Protein AF-0000000084938030 (afdb_homodimer)

pLDDT: mean 88.62, std 17.87, range [21.41, 98.62]

Solvent-accessible surface area (backbone atoms only — not comparable to full-atom values): 36716 Å² total; per-residue (Å²): 140,78,80,78,83,74,81,67,80,73,76,76,75,73,78,76,76,76,80,76,72,83,67,78,51,66,81,68,60,48,12,31,38,30,37,22,39,25,19,30,52,55,86,62,38,81,35,42,33,45,23,32,39,35,39,39,38,32,41,70,88,55,74,77,62,47,74,45,44,27,39,80,74,68,71,38,58,47,72,46,52,39,64,79,15,42,39,76,38,58,51,62,79,40,70,78,38,78,40,69,48,45,48,21,41,52,29,39,29,29,34,36,28,82,48,43,90,88,36,5,21,29,36,28,72,86,72,37,69,29,20,23,35,34,91,29,74,66,55,49,92,84,48,62,79,94,66,88,65,46,13,34,34,36,35,39,91,67,49,72,46,76,38,43,63,29,44,32,33,34,33,40,33,31,37,38,53,62,16,52,41,72,52,89,87,46,91,40,34,34,39,47,38,51,33,27,41,77,40,81,67,50,42,39,14,28,41,34,33,39,48,36,68,68,38,54,52,46,44,53,54,48,37,30,69,76,49,61,48,88,70,74,29,43,30,42,32,33,30,80,33,72,59,58,67,88,31,57,38,52,46,16,55,84,60,37,74,64,71,89,51,73,51,38,60,49,76,44,54,21,43,47,41,81,40,81,39,81,40,94,87,72,47,73,43,79,39,37,34,35,37,46,34,79,35,43,18,36,52,19,19,37,35,32,27,42,30,48,76,41,48,42,31,54,37,66,46,40,60,90,58,38,18,63,71,72,45,66,48,61,72,40,65,33,41,64,76,35,76,27,78,57,66,48,60,79,79,134,130,86,75,78,79,70,78,76,78,77,76,77,73,73,77,75,76,75,77,75,69,82,68,80,51,65,80,69,60,47,13,32,38,31,37,22,39,25,20,30,52,55,88,63,38,80,37,42,34,43,23,32,38,35,41,40,38,32,42,70,88,55,73,77,62,48,76,46,44,29,40,81,74,70,71,38,59,46,71,46,51,39,63,78,14,43,38,76,39,56,51,65,79,40,68,78,38,80,39,68,46,44,49,22,40,54,29,40,30,30,35,36,28,82,48,44,90,87,34,4,21,27,35,28,73,85,72,36,68,29,19,24,35,34,92,30,73,67,54,49,91,83,47,64,79,94,66,86,65,45,12,32,34,36,34,39,92,66,48,72,47,76,39,44,62,29,44,33,33,34,32,41,34,32,38,37,54,62,15,52,41,73,52,88,87,47,90,40,35,35,41,48,37,51,31,26,39,78,42,81,68,49,43,40,13,28,40,33,33,38,48,35,67,68,39,53,53,47,45,52,53,48,38,31,69,75,48,64,48,88,69,73,29,44,31,41,32,33,30,79,34,73,59,58,67,88,31,59,40,51,46,15,56,85,60,36,72,65,72,89,51,71,48,37,60,48,79,45,55,21,44,49,42,81,40,82,39,81,40,96,87,72,46,74,45,80,41,36,34,36,37,48,34,80,35,42,17,35,53,20,18,39,34,33,27,43,30,49,76,41,48,43,30,54,37,64,45,42,59,91,57,39,17,64,72,72,48,66,48,61,72,40,64,31,41,62,77,34,76,28,78,55,65,47,59,79,79,133

Foldseek 3Di:
DDDDPDDPVPPPPPPPPPPCPPPLLQVFFKEWEWEWEAEADDPFFPWFKWFWAWKWKAFPVDDDIDIDGCCVVPVGTDMDGNNVHYDPRIHTPDGGDIDGFGKIFMKIKTAWFDQDPRGGWTQGPVPGTFIEAEDAQDARVPHHDDDDHIHMAGEAVRDMDGGDFYYWYKYWYAYCVVFWADDPVDTHIYGYRHRTHMDTPWFWEKEKEFEDPVNVVVQVVVLCVQLVDDAWWKKKFKFGAFDDQLQDFFQAAPNGDPSPHSHDYGPDMWGWDWDWDADPVRDTDTTTMTMDGGHTFHWMKMFIHTHNVLGDNHHTDDSNSSDGGDDMDPTFGGDGPYYGYDYHYDDD/DPDPPPPCPPPPPPPPPPPCPPPLLQVFFKEWEWEWEAEADDPQFPWFKWFWAWKWKAFPVDDDIDIDGCCVVPVGTDMDGNNVHYDPRIHTPDGGDIDGFGKIFMKIKTAWFDQDPRGGWTQGPVPGTFIEAEPAQDARVPHHDDDDHIHMAGEAVRDMDGGDFYYWYKYWYAYCVVFWADDPVDTHIYGYRHRTHMDTPWFWFKEKEFEDPVNVVVQVVVLCVQLVDDAWWKKKFKFGAFDDQLQDFFQAAPNGDPSPHSHDYGPDMWGWDWDWDADPVRDTDTTTMTMDGGHTFHWMKMFIHTHNVLGDNHHTDDSNSSDGGDDMDPTFGGDGPYYGYDYHYDDD

Sequence (696 aa):
MKQMKTLVAASLIGLLSACGGGDDNNSVNTGTFNLGVSDAPVEEASEVVLFFSHVVMVPEDGGDAIVFDFAEDEGAPRSVDLLDFQGSNADFIISERELPVGDYRMCMYALNGDGSEELSYVNSKEQGIVPLSIDSQGSCYGTKPDFEDGGRLKLTDERLVSINVGINSFVAEFDLRKGLVDPKNAPGMKIKPNAVRLVNVSEIGTISGTLAQTQFDACEADFSSLLGASEFSHAAYLYAGSRDRTTMGDIAGDQGFPADSALVEPVAVASINPVEVAQEDGTTATELQYEFGFIGEGTYSIGYTCVANADLPDTHETDAEGFAIYQHYTPVEVEANEETVQDLDPILMKQMKTLVAASLIGLLSACGGGDDNNSVNTGTFNLGVSDAPVEEASEVVLFFSHVVMVPEDGGDAIVFDFAEDEGAPRSVDLLDFQGSNADFIISERELPVGDYRMCMYALNGDGSEELSYVNSKEQGIVPLSIDSQGSCYGTKPDFEDGGRLKLTDERLVSINVGINSFVAEFDLRKGLVDPKNAPGMKIKPNAVRLVNVSEIGTISGTLAQTQFDACEADFSSLLGASEFSHAAYLYAGSRDRTTMGDIAGDQGFPADSALVEPVAVASINPVEVAQEDGTTATELQYEFGFIGEGTYSIGYTCVANADLPDTHETDAEGFAIYQHYTPVEVEANEETVQDLDPIL

Radius of gyration: 30.36 Å; Cα contacts (8 Å, |Δi|>4): 1839; chains: 2; bounding box: 148×83×74 Å

InterPro domains:
  IPR025491 Domain of unknown function DUF4382 [PF14321] (30-193)

Structure (mmCIF, N/CA/C/O backbone):
data_AF-0000000084938030-model_v1
#
loop_
_entity.id
_entity.type
_entity.pdbx_description
1 polymer 'Putative lipoprotein'
#
loop_
_atom_site.group_PDB
_atom_site.id
_atom_site.type_symbol
_atom_site.label_atom_id
_atom_site.label_alt_id
_atom_site.label_comp_id
_atom_site.label_asym_id
_atom_site.label_entity_id
_atom_site.label_seq_id
_atom_site.pdbx_PDB_ins_code
_atom_site.Cartn_x
_atom_site.Cartn_y
_atom_site.Cartn_z
_atom_site.occupancy
_atom_site.B_iso_or_equiv
_atom_site.auth_seq_id
_atom_site.auth_comp_id
_atom_site.auth_asym_id
_atom_site.auth_atom_id
_atom_site.pdbx_PDB_model_num
ATOM 1 N N . MET A 1 1 ? 70.25 0.093 -30.781 1 24.05 1 MET A N 1
ATOM 2 C CA . MET A 1 1 ? 70.25 1.547 -30.656 1 24.05 1 MET A CA 1
ATOM 3 C C . MET A 1 1 ? 68.875 2.127 -30.953 1 24.05 1 MET A C 1
ATOM 5 O O . MET A 1 1 ? 68.625 2.748 -32 1 24.05 1 MET A O 1
ATOM 9 N N . LYS A 1 2 ? 67.875 1.138 -30.781 1 26.52 2 LYS A N 1
ATOM 10 C CA . LYS A 1 2 ? 66.438 0.92 -31.109 1 26.52 2 LYS A CA 1
ATOM 11 C C . LYS A 1 2 ? 65.562 2.035 -30.547 1 26.52 2 LYS A C 1
ATOM 13 O O . LYS A 1 2 ? 65.625 2.344 -29.359 1 26.52 2 LYS A O 1
ATOM 18 N N . GLN A 1 3 ? 65.125 2.975 -31.5 1 27.8 3 GLN A N 1
ATOM 19 C CA . GLN A 1 3 ? 64.438 4.238 -31.406 1 27.8 3 GLN A CA 1
ATOM 20 C C . GLN A 1 3 ? 63.219 4.117 -30.484 1 27.8 3 GLN A C 1
ATOM 22 O O . GLN A 1 3 ? 62.594 3.057 -30.406 1 27.8 3 GLN A O 1
ATOM 27 N N . MET A 1 4 ? 63.219 5.012 -29.516 1 24.28 4 MET A N 1
ATOM 28 C CA . MET A 1 4 ? 62.406 5.457 -28.375 1 24.28 4 MET A CA 1
ATOM 29 C C . MET A 1 4 ? 61 5.82 -28.828 1 24.28 4 MET A C 1
ATOM 31 O O . MET A 1 4 ? 60.812 6.715 -29.656 1 24.28 4 MET A O 1
ATOM 35 N N . LYS A 1 5 ? 60.094 4.801 -28.797 1 29.58 5 LYS A N 1
ATOM 36 C CA . LYS A 1 5 ? 58.656 4.73 -29.016 1 29.58 5 LYS A CA 1
ATOM 37 C C . LYS A 1 5 ? 57.938 5.836 -28.266 1 29.58 5 LYS A C 1
ATOM 39 O O . LYS A 1 5 ? 57.844 5.816 -27.031 1 29.58 5 LYS A O 1
ATOM 44 N N . THR A 1 6 ? 58.219 7.121 -28.672 1 27.86 6 THR A N 1
ATOM 45 C CA . THR A 1 6 ? 57.625 8.273 -28 1 27.86 6 THR A CA 1
ATOM 46 C C . THR A 1 6 ? 56.094 8.164 -27.953 1 27.86 6 THR A C 1
ATOM 48 O O . THR A 1 6 ? 55.5 7.672 -28.906 1 27.86 6 THR A O 1
ATOM 51 N N . LEU A 1 7 ? 55.562 8.484 -26.734 1 27.81 7 LEU A N 1
ATOM 52 C CA . LEU A 1 7 ? 54.375 8.555 -25.875 1 27.81 7 LEU A CA 1
ATOM 53 C C . LEU A 1 7 ? 53.375 9.531 -26.438 1 27.81 7 LEU A C 1
ATOM 55 O O . LEU A 1 7 ? 53.562 10.75 -26.359 1 27.81 7 LEU A O 1
ATOM 59 N N . VAL A 1 8 ? 53 9.414 -27.703 1 28.78 8 VAL A N 1
ATOM 60 C CA . VAL A 1 8 ? 52.062 10.398 -28.25 1 28.78 8 VAL A CA 1
ATOM 61 C C . VAL A 1 8 ? 50.719 10.328 -27.5 1 28.78 8 VAL A C 1
ATOM 63 O O . VAL A 1 8 ? 49.75 10.922 -27.922 1 28.78 8 VAL A O 1
ATOM 66 N N . ALA A 1 9 ? 50.594 9.898 -26.25 1 26.94 9 ALA A N 1
ATOM 67 C CA . ALA A 1 9 ? 49.188 9.648 -25.938 1 26.94 9 ALA A CA 1
ATOM 68 C C . ALA A 1 9 ? 48.406 10.953 -25.891 1 26.94 9 ALA A C 1
ATOM 70 O O . ALA A 1 9 ? 48.594 11.773 -24.984 1 26.94 9 ALA A O 1
ATOM 71 N N . ALA A 1 10 ? 48.312 11.742 -27 1 27.89 10 ALA A N 1
ATOM 72 C CA . ALA A 1 10 ? 47.469 12.938 -26.969 1 27.89 10 ALA A CA 1
ATOM 73 C C . ALA A 1 10 ? 46.062 12.594 -26.469 1 27.89 10 ALA A C 1
ATOM 75 O O . ALA A 1 10 ? 45.406 11.711 -27 1 27.89 10 ALA A O 1
ATOM 76 N N . SER A 1 11 ? 45.844 12.828 -25.141 1 24.7 11 SER A N 1
ATOM 77 C CA . SER A 1 11 ? 44.625 12.797 -24.359 1 24.7 11 SER A CA 1
ATOM 78 C C . SER A 1 11 ? 43.562 13.695 -24.984 1 24.7 11 SER A C 1
ATOM 80 O O . SER A 1 11 ? 43.75 14.906 -25.094 1 24.7 11 SER A O 1
ATOM 82 N N . LEU A 1 12 ? 43.031 13.273 -26.125 1 25.23 12 LEU A N 1
ATOM 83 C CA . LEU A 1 12 ? 41.875 13.953 -26.688 1 25.23 12 LEU A CA 1
ATOM 84 C C . LEU A 1 12 ? 40.812 14.172 -25.609 1 25.23 12 LEU A C 1
ATOM 86 O O . LEU A 1 12 ? 40.219 13.219 -25.109 1 25.23 12 LEU A O 1
ATOM 90 N N . ILE A 1 13 ? 41.031 15.172 -24.703 1 26.89 13 ILE A N 1
ATOM 91 C CA . ILE A 1 13 ? 40.062 15.688 -23.75 1 26.89 13 ILE A CA 1
ATOM 92 C C . ILE A 1 13 ? 38.812 16.141 -24.516 1 26.89 13 ILE A C 1
ATOM 94 O O . ILE A 1 13 ? 38.875 17.078 -25.297 1 26.89 13 ILE A O 1
ATOM 98 N N . GLY A 1 14 ? 38.062 15.195 -25.141 1 24.91 14 GLY A N 1
ATOM 99 C CA . GLY A 1 14 ? 36.75 15.57 -25.703 1 24.91 14 GLY A CA 1
ATOM 100 C C . GLY A 1 14 ? 35.969 16.484 -24.797 1 24.91 14 GLY A C 1
ATOM 101 O O . GLY A 1 14 ? 35.812 16.203 -23.609 1 24.91 14 GLY A O 1
ATOM 102 N N . LEU A 1 15 ? 35.906 17.781 -25.109 1 24.44 15 LEU A N 1
ATOM 103 C CA . LEU A 1 15 ? 35.062 18.859 -24.672 1 24.44 15 LEU A CA 1
ATOM 104 C C . LEU A 1 15 ? 33.594 18.469 -24.734 1 24.44 15 LEU A C 1
ATOM 106 O O . LEU A 1 15 ? 33 18.375 -25.828 1 24.44 15 LEU A O 1
ATOM 110 N N . LEU A 1 16 ? 33.188 17.328 -24.078 1 23.92 16 LEU A N 1
ATOM 111 C CA . LEU A 1 16 ? 31.75 17.141 -24.062 1 23.92 16 LEU A CA 1
ATOM 112 C C . LEU A 1 16 ? 31.047 18.422 -23.625 1 23.92 16 LEU A C 1
ATOM 114 O O . LEU A 1 16 ? 31.297 18.938 -22.531 1 23.92 16 LEU A O 1
ATOM 118 N N . SER A 1 17 ? 30.766 19.328 -24.469 1 25.84 17 SER A N 1
ATOM 119 C CA . SER A 1 17 ? 29.875 20.484 -24.328 1 25.84 17 SER A CA 1
ATOM 120 C C . SER A 1 17 ? 28.609 20.109 -23.547 1 25.84 17 SER A C 1
ATOM 122 O O . SER A 1 17 ? 27.984 19.094 -23.844 1 25.84 17 SER A O 1
ATOM 124 N N . ALA A 1 18 ? 28.5 20.625 -22.328 1 27.34 18 ALA A N 1
ATOM 125 C CA . ALA A 1 18 ? 27.453 20.766 -21.312 1 27.34 18 ALA A CA 1
ATOM 126 C C . ALA A 1 18 ? 26.203 21.406 -21.906 1 27.34 18 ALA A C 1
ATOM 128 O O . ALA A 1 18 ? 26.172 22.609 -22.156 1 27.34 18 ALA A O 1
ATOM 129 N N . CYS A 1 19 ? 25.672 21.031 -23.047 1 28.62 19 CYS A N 1
ATOM 130 C CA . CYS A 1 19 ? 24.375 21.625 -23.328 1 28.62 19 CYS A CA 1
ATOM 131 C C . CYS A 1 19 ? 23.547 21.75 -22.047 1 28.62 19 CYS A C 1
ATOM 133 O O . CYS A 1 19 ? 23.406 20.781 -21.297 1 28.62 19 CYS A O 1
ATOM 135 N N . GLY A 1 20 ? 23.297 22.953 -21.484 1 28.56 20 GLY A N 1
ATOM 136 C CA . GLY A 1 20 ? 22.625 23.625 -20.391 1 28.56 20 GLY A CA 1
ATOM 137 C C . GLY A 1 20 ? 21.172 23.219 -20.25 1 28.56 20 GLY A C 1
ATOM 138 O O . GLY A 1 20 ? 20.266 24.016 -20.484 1 28.56 20 GLY A O 1
ATOM 139 N N . GLY A 1 21 ? 20.672 22.172 -20.75 1 30.2 21 GLY A N 1
ATOM 140 C CA . GLY A 1 21 ? 19.25 21.984 -20.469 1 30.2 21 GLY A CA 1
ATOM 141 C C . GLY A 1 21 ? 18.891 22.203 -19.016 1 30.2 21 GLY A C 1
ATOM 142 O O . GLY A 1 21 ? 19.688 21.922 -18.125 1 30.2 21 GLY A O 1
ATOM 143 N N . GLY A 1 22 ? 18.094 23.281 -18.688 1 31.5 22 GLY A N 1
ATOM 144 C CA . GLY A 1 22 ? 17.594 23.672 -17.391 1 31.5 22 GLY A CA 1
ATOM 145 C C . GLY A 1 22 ? 17.172 22.5 -16.531 1 31.5 22 GLY A C 1
ATOM 146 O O . GLY A 1 22 ? 16.188 21.812 -16.844 1 31.5 22 GLY A O 1
ATOM 147 N N . ASP A 1 23 ? 18.031 21.75 -16.016 1 33.38 23 ASP A N 1
ATOM 148 C CA . ASP A 1 23 ? 17.844 20.766 -14.961 1 33.38 23 ASP A CA 1
ATOM 149 C C . ASP A 1 23 ? 17.031 21.328 -13.812 1 33.38 23 ASP A C 1
ATOM 151 O O . ASP A 1 23 ? 17.484 22.25 -13.109 1 33.38 23 ASP A O 1
ATOM 155 N N . ASP A 1 24 ? 15.789 21.734 -14 1 36.22 24 ASP A N 1
ATOM 156 C CA . ASP A 1 24 ? 15 21.906 -12.781 1 36.22 24 ASP A CA 1
ATOM 157 C C . ASP A 1 24 ? 15.438 20.938 -11.695 1 36.22 24 ASP A C 1
ATOM 159 O O . ASP A 1 24 ? 15.125 19.75 -11.75 1 36.22 24 ASP A O 1
ATOM 163 N N . ASN A 1 25 ? 16.547 21.078 -11.164 1 38.84 25 ASN A N 1
ATOM 164 C CA . ASN A 1 25 ? 17.141 20.484 -9.969 1 38.84 25 ASN A CA 1
ATOM 165 C C . ASN A 1 25 ? 16.156 20.438 -8.805 1 38.84 25 ASN A C 1
ATOM 167 O O . ASN A 1 25 ? 16.312 21.172 -7.828 1 38.84 25 ASN A O 1
ATOM 171 N N . ASN A 1 26 ? 14.906 20.641 -8.883 1 46.91 26 ASN A N 1
ATOM 172 C CA . ASN A 1 26 ? 14.055 20.375 -7.727 1 46.91 26 ASN A CA 1
ATOM 173 C C . ASN A 1 26 ? 14.383 19.031 -7.09 1 46.91 26 ASN A C 1
ATOM 175 O O . ASN A 1 26 ? 14.32 18 -7.754 1 46.91 26 ASN A O 1
ATOM 179 N N . SER A 1 27 ? 15.305 19.062 -6.055 1 56.94 27 SER A N 1
ATOM 180 C CA . SER A 1 27 ? 15.617 17.891 -5.238 1 56.94 27 SER A CA 1
ATOM 181 C C . SER A 1 27 ? 14.414 16.969 -5.129 1 56.94 27 SER A C 1
ATOM 183 O O . SER A 1 27 ? 13.406 17.297 -4.504 1 56.94 27 SER A O 1
ATOM 185 N N . VAL A 1 28 ? 14.211 16.094 -6.074 1 66.56 28 VAL A N 1
ATOM 186 C CA . VAL A 1 28 ? 13.133 15.109 -6.141 1 66.56 28 VAL A CA 1
ATOM 187 C C . VAL A 1 28 ? 13.289 14.094 -5.008 1 66.56 28 VAL A C 1
ATOM 189 O O . VAL A 1 28 ? 14.375 13.555 -4.793 1 66.56 28 VAL A O 1
ATOM 192 N N . ASN A 1 29 ? 12.227 14.062 -4.145 1 84 29 ASN A N 1
ATOM 193 C CA . ASN A 1 29 ? 12.195 13.016 -3.129 1 84 29 ASN A CA 1
ATOM 194 C C . ASN A 1 29 ? 12.258 11.625 -3.758 1 84 29 ASN A C 1
ATOM 196 O O . ASN A 1 29 ? 11.641 11.383 -4.797 1 84 29 ASN A O 1
ATOM 200 N N . THR A 1 30 ? 13.219 10.852 -3.176 1 91.31 30 THR A N 1
ATOM 201 C CA . THR A 1 30 ? 13.32 9.469 -3.641 1 91.31 30 THR A CA 1
ATOM 202 C C . THR A 1 30 ? 12.898 8.5 -2.545 1 91.31 30 THR A C 1
ATOM 204 O O . THR A 1 30 ? 12.773 8.883 -1.38 1 91.31 30 THR A O 1
ATOM 207 N N . GLY A 1 31 ? 12.562 7.324 -2.949 1 94.5 31 GLY A N 1
ATOM 208 C CA . GLY A 1 31 ? 12.344 6.164 -2.1 1 94.5 31 GLY A CA 1
ATOM 209 C C . GLY A 1 31 ? 13.156 4.953 -2.52 1 94.5 31 GLY A C 1
ATOM 210 O O . GLY A 1 31 ? 13.625 4.875 -3.658 1 94.5 31 GLY A O 1
ATOM 211 N N . THR A 1 32 ? 13.398 4.066 -1.561 1 95.94 32 THR A N 1
ATOM 212 C CA . THR A 1 32 ? 14.078 2.803 -1.834 1 95.94 32 THR A CA 1
ATOM 213 C C . THR A 1 32 ? 13.094 1.76 -2.355 1 95.94 32 THR A C 1
ATOM 215 O O . THR A 1 32 ? 12.031 1.562 -1.772 1 95.94 32 THR A O 1
ATOM 218 N N . PHE A 1 33 ? 13.477 1.075 -3.461 1 97.75 33 PHE A N 1
ATOM 219 C CA . PHE A 1 33 ? 12.594 0.121 -4.121 1 97.75 33 PHE A CA 1
ATOM 220 C C . PHE A 1 33 ? 13.156 -1.292 -4.027 1 97.75 33 PHE A C 1
ATOM 222 O O . PHE A 1 33 ? 14.32 -1.524 -4.355 1 97.75 33 PHE A O 1
ATOM 229 N N . ASN A 1 34 ? 12.305 -2.176 -3.498 1 98.12 34 ASN A N 1
ATOM 230 C CA . ASN A 1 34 ? 12.539 -3.615 -3.498 1 98.12 34 ASN A CA 1
ATOM 231 C C . ASN A 1 34 ? 11.43 -4.367 -4.219 1 98.12 34 ASN A C 1
ATOM 233 O O . ASN A 1 34 ? 10.25 -4.059 -4.047 1 98.12 34 ASN A O 1
ATOM 237 N N . LEU A 1 35 ? 11.789 -5.336 -5.023 1 98.5 35 LEU A N 1
ATOM 238 C CA . LEU A 1 35 ? 10.812 -6.184 -5.695 1 98.5 35 LEU A CA 1
ATOM 239 C C . LEU A 1 35 ? 11.141 -7.656 -5.496 1 98.5 35 LEU A C 1
ATOM 241 O O . LEU A 1 35 ? 12.211 -8.117 -5.895 1 98.5 35 LEU A O 1
ATOM 245 N N . GLY A 1 36 ? 10.234 -8.352 -4.844 1 97.69 36 GLY A N 1
ATOM 246 C CA . GLY A 1 36 ? 10.312 -9.797 -4.699 1 97.69 36 GLY A CA 1
ATOM 247 C C . GLY A 1 36 ? 9.391 -10.539 -5.645 1 97.69 36 GLY A C 1
ATOM 248 O O . GLY A 1 36 ? 8.453 -9.961 -6.191 1 97.69 36 GLY A O 1
ATOM 249 N N . VAL A 1 37 ? 9.68 -11.812 -5.875 1 96.75 37 VAL A N 1
ATOM 250 C CA . VAL A 1 37 ? 8.828 -12.703 -6.652 1 96.75 37 VAL A CA 1
ATOM 251 C C . VAL A 1 37 ? 8.414 -13.898 -5.801 1 96.75 37 VAL A C 1
ATOM 253 O O . VAL A 1 37 ? 9.234 -14.445 -5.051 1 96.75 37 VAL A O 1
ATOM 256 N N . SER A 1 38 ? 7.105 -14.195 -5.875 1 92.94 38 SER A N 1
ATOM 257 C CA . SER A 1 38 ? 6.539 -15.328 -5.156 1 92.94 38 SER A CA 1
ATOM 258 C C . SER A 1 38 ? 5.508 -16.062 -6.008 1 92.94 38 SER A C 1
ATOM 260 O O . SER A 1 38 ? 5.059 -15.547 -7.031 1 92.94 38 SER A O 1
ATOM 262 N N . ASP A 1 39 ? 5.324 -17.344 -5.719 1 85.5 39 ASP A N 1
ATOM 263 C CA . ASP A 1 39 ? 4.34 -18.078 -6.504 1 85.5 39 ASP A CA 1
ATOM 264 C C . ASP A 1 39 ? 3.43 -18.906 -5.602 1 85.5 39 ASP A C 1
ATOM 266 O O . ASP A 1 39 ? 3.803 -19.25 -4.48 1 85.5 39 ASP A O 1
ATOM 270 N N . ALA A 1 40 ? 2.172 -19.062 -6.293 1 69.19 40 ALA A N 1
ATOM 271 C CA . ALA A 1 40 ? 1.368 -20.172 -5.801 1 69.19 40 ALA A CA 1
ATOM 272 C C . ALA A 1 40 ? 1.639 -21.453 -6.605 1 69.19 40 ALA A C 1
ATOM 274 O O . ALA A 1 40 ? 1.598 -21.422 -7.84 1 69.19 40 ALA A O 1
ATOM 275 N N . PRO A 1 41 ? 1.876 -22.609 -5.977 1 71.06 41 PRO A N 1
ATOM 276 C CA . PRO A 1 41 ? 2.43 -23.797 -6.613 1 71.06 41 PRO A CA 1
ATOM 277 C C . PRO A 1 41 ? 1.412 -24.531 -7.488 1 71.06 41 PRO A C 1
ATOM 279 O O . PRO A 1 41 ? 0.207 -24.297 -7.363 1 71.06 41 PRO A O 1
ATOM 282 N N . VAL A 1 42 ? 1.915 -25.141 -8.562 1 78.31 42 VAL A N 1
ATOM 283 C CA . VAL A 1 42 ? 1.193 -26.125 -9.375 1 78.31 42 VAL A CA 1
ATOM 284 C C . VAL A 1 42 ? 1.746 -27.516 -9.109 1 78.31 42 VAL A C 1
ATOM 286 O O . VAL A 1 42 ? 2.932 -27.672 -8.82 1 78.31 42 VAL A O 1
ATOM 289 N N . GLU A 1 43 ? 0.911 -28.484 -9.234 1 77 43 GLU A N 1
ATOM 290 C CA . GLU A 1 43 ? 1.321 -29.859 -8.93 1 77 43 GLU A CA 1
ATOM 291 C C . GLU A 1 43 ? 1.904 -30.547 -10.164 1 77 43 GLU A C 1
ATOM 293 O O . GLU A 1 43 ? 2.594 -31.562 -10.047 1 77 43 GLU A O 1
ATOM 298 N N . GLU A 1 44 ? 1.709 -29.984 -11.258 1 81.25 44 GLU A N 1
ATOM 299 C CA . GLU A 1 44 ? 2.057 -30.672 -12.492 1 81.25 44 GLU A CA 1
ATOM 300 C C . GLU A 1 44 ? 3.518 -30.438 -12.867 1 81.25 44 GLU A C 1
ATOM 302 O O . GLU A 1 44 ? 4.008 -30.984 -13.852 1 81.25 44 GLU A O 1
ATOM 307 N N . ALA A 1 45 ? 4.199 -29.656 -12.078 1 90.12 45 ALA A N 1
ATOM 308 C CA . ALA A 1 45 ? 5.598 -29.344 -12.367 1 90.12 45 ALA A CA 1
ATOM 309 C C . ALA A 1 45 ? 6.445 -29.391 -11.102 1 90.12 45 ALA A C 1
ATOM 311 O O . ALA A 1 45 ? 5.957 -29.109 -10.008 1 90.12 45 ALA A O 1
ATOM 312 N N . SER A 1 46 ? 7.691 -29.828 -11.312 1 91.31 46 SER A N 1
ATOM 313 C CA . SER A 1 46 ? 8.633 -29.797 -10.203 1 91.31 46 SER A CA 1
ATOM 314 C C . SER A 1 46 ? 9.43 -28.484 -10.195 1 91.31 46 SER A C 1
ATOM 316 O O . SER A 1 46 ? 9.984 -28.094 -9.164 1 91.31 46 SER A O 1
ATOM 318 N N . GLU A 1 47 ? 9.492 -27.906 -11.391 1 94.94 47 GLU A N 1
ATOM 319 C CA . GLU A 1 47 ? 10.133 -26.594 -11.531 1 94.94 47 GLU A CA 1
ATOM 320 C C . GLU A 1 47 ? 9.383 -25.734 -12.539 1 94.94 47 GLU A C 1
ATOM 322 O O . GLU A 1 47 ? 8.898 -26.219 -13.562 1 94.94 47 GLU A O 1
ATOM 327 N N . VAL A 1 48 ? 9.242 -24.531 -12.203 1 95.62 48 VAL A N 1
ATOM 328 C CA . VAL A 1 48 ? 8.836 -23.484 -13.125 1 95.62 48 VAL A CA 1
ATOM 329 C C . VAL A 1 48 ? 9.812 -22.312 -13.031 1 95.62 48 VAL A C 1
ATOM 331 O O . VAL A 1 48 ? 9.742 -21.516 -12.094 1 95.62 48 VAL A O 1
ATOM 334 N N . VAL A 1 49 ? 10.703 -22.234 -14.008 1 97.38 49 VAL A N 1
ATOM 335 C CA . VAL A 1 49 ? 11.828 -21.312 -13.914 1 97.38 49 VAL A CA 1
ATOM 336 C C . VAL A 1 49 ? 11.672 -20.203 -14.961 1 97.38 49 VAL A C 1
ATOM 338 O O . VAL A 1 49 ? 11.453 -20.484 -16.141 1 97.38 49 VAL A O 1
ATOM 341 N N . LEU A 1 50 ? 11.75 -18.984 -14.5 1 97.31 50 LEU A N 1
ATOM 342 C CA . LEU A 1 50 ? 11.805 -17.828 -15.375 1 97.31 50 LEU A CA 1
ATOM 343 C C . LEU A 1 50 ? 13.18 -17.172 -15.344 1 97.31 50 LEU A C 1
ATOM 345 O O . LEU A 1 50 ? 13.797 -17.062 -14.281 1 97.31 50 LEU A O 1
ATOM 349 N N . PHE A 1 51 ? 13.656 -16.812 -16.453 1 97.38 51 PHE A N 1
ATOM 350 C CA . PHE A 1 51 ? 14.859 -15.992 -16.594 1 97.38 51 PHE A CA 1
ATOM 351 C C . PHE A 1 51 ? 14.492 -14.539 -16.875 1 97.38 51 PHE A C 1
ATOM 353 O O . PHE A 1 51 ? 14.344 -14.133 -18.031 1 97.38 51 PHE A O 1
ATOM 360 N N . PHE A 1 52 ? 14.453 -13.742 -15.812 1 97.38 52 PHE A N 1
ATOM 361 C CA . PHE A 1 52 ? 14.086 -12.336 -15.953 1 97.38 52 PHE A CA 1
ATOM 362 C C . PHE A 1 52 ? 15.211 -11.547 -16.594 1 97.38 52 PHE A C 1
ATOM 364 O O . PHE A 1 52 ? 16.375 -11.68 -16.203 1 97.38 52 PHE A O 1
ATOM 371 N N . SER A 1 53 ? 14.82 -10.719 -17.562 1 97.12 53 SER A N 1
ATOM 372 C CA . SER A 1 53 ? 15.82 -9.891 -18.219 1 97.12 53 SER A CA 1
ATOM 373 C C . SER A 1 53 ? 15.719 -8.438 -17.781 1 97.12 53 SER A C 1
ATOM 375 O O . SER A 1 53 ? 16.734 -7.785 -17.531 1 97.12 53 SER A O 1
ATOM 377 N N . HIS A 1 54 ? 14.492 -7.953 -17.75 1 97.56 54 HIS A N 1
ATOM 378 C CA . HIS A 1 54 ? 14.305 -6.547 -17.406 1 97.56 54 HIS A CA 1
ATOM 379 C C . HIS A 1 54 ? 13.078 -6.355 -16.516 1 97.56 54 HIS A C 1
ATOM 381 O O . HIS A 1 54 ? 12.125 -7.141 -16.594 1 97.56 54 HIS A O 1
ATOM 387 N N . VAL A 1 55 ? 13.109 -5.352 -15.719 1 98.31 55 VAL A N 1
ATOM 388 C CA . VAL A 1 55 ? 11.938 -4.715 -15.125 1 98.31 55 VAL A CA 1
ATOM 389 C C . VAL A 1 55 ? 11.867 -3.254 -15.57 1 98.31 55 VAL A C 1
ATOM 391 O O . VAL A 1 55 ? 12.875 -2.537 -15.539 1 98.31 55 VAL A O 1
ATOM 394 N N . VAL A 1 56 ? 10.727 -2.881 -16.078 1 98 56 VAL A N 1
ATOM 395 C CA . VAL A 1 56 ? 10.531 -1.522 -16.562 1 98 56 VAL A CA 1
ATOM 396 C C . VAL A 1 56 ? 9.5 -0.801 -15.703 1 98 56 VAL A C 1
ATOM 398 O O . VAL A 1 56 ? 8.414 -1.329 -15.453 1 98 56 VAL A O 1
ATOM 401 N N . MET A 1 57 ? 9.859 0.359 -15.211 1 98.19 57 MET A N 1
ATOM 402 C CA . MET A 1 57 ? 8.984 1.253 -14.461 1 98.19 57 MET A CA 1
ATOM 403 C C . MET A 1 57 ? 8.688 2.52 -15.258 1 98.19 57 MET A C 1
ATOM 405 O O . MET A 1 57 ? 9.594 3.301 -15.547 1 98.19 57 MET A O 1
ATOM 409 N N . VAL A 1 58 ? 7.398 2.719 -15.578 1 97.75 58 VAL A N 1
ATOM 410 C CA . VAL A 1 58 ? 6.996 3.885 -16.359 1 97.75 58 VAL A CA 1
ATOM 411 C C . VAL A 1 58 ? 6.211 4.852 -15.477 1 97.75 58 VAL A C 1
ATOM 413 O O . VAL A 1 58 ? 5.105 4.539 -15.031 1 97.75 58 VAL A O 1
ATOM 416 N N . PRO A 1 59 ? 6.766 6.051 -15.258 1 95.44 59 PRO A N 1
ATOM 417 C CA . PRO A 1 59 ? 6.035 7.008 -14.422 1 95.44 59 PRO A CA 1
ATOM 418 C C . PRO A 1 59 ? 4.688 7.41 -15.016 1 95.44 59 PRO A C 1
ATOM 420 O O . PRO A 1 59 ? 4.598 7.676 -16.219 1 95.44 59 PRO A O 1
ATOM 423 N N . GLU A 1 60 ? 3.621 7.43 -14.148 1 90.88 60 GLU A N 1
ATOM 424 C CA . GLU A 1 60 ? 2.27 7.754 -14.594 1 90.88 60 GLU A CA 1
ATOM 425 C C . GLU A 1 60 ? 2.16 9.227 -14.992 1 90.88 60 GLU A C 1
ATOM 427 O O . GLU A 1 60 ? 1.323 9.586 -15.82 1 90.88 60 GLU A O 1
ATOM 432 N N . ASP A 1 61 ? 2.908 10.055 -14.336 1 86.81 61 ASP A N 1
ATOM 433 C CA . ASP A 1 61 ? 2.805 11.492 -14.562 1 86.81 61 ASP A CA 1
ATOM 434 C C . ASP A 1 61 ? 3.637 11.914 -15.773 1 86.81 61 ASP A C 1
ATOM 436 O O . ASP A 1 61 ? 3.746 13.102 -16.078 1 86.81 61 ASP A O 1
ATOM 440 N N . GLY A 1 62 ? 4.199 11.023 -16.359 1 85.44 62 GLY A N 1
ATOM 441 C CA . GLY A 1 62 ? 5.039 11.344 -17.5 1 85.44 62 GLY A CA 1
ATOM 442 C C . GLY A 1 62 ? 6.52 11.32 -17.188 1 85.44 62 GLY A C 1
ATOM 443 O O . GLY A 1 62 ? 6.906 11.18 -16.016 1 85.44 62 GLY A O 1
ATOM 444 N N . GLY A 1 63 ? 7.426 11.219 -18.031 1 87.75 63 GLY A N 1
ATOM 445 C CA . GLY A 1 63 ? 8.867 11.156 -17.875 1 87.75 63 GLY A CA 1
ATOM 446 C C . GLY A 1 63 ? 9.477 9.891 -18.453 1 87.75 63 GLY A C 1
ATOM 447 O O . GLY A 1 63 ? 8.773 9.07 -19.047 1 87.75 63 GLY A O 1
ATOM 448 N N . ASP A 1 64 ? 10.758 9.891 -18.156 1 94.25 64 ASP A N 1
ATOM 449 C CA . ASP A 1 64 ? 11.477 8.75 -18.719 1 94.25 64 ASP A CA 1
ATOM 450 C C . ASP A 1 64 ? 11.266 7.496 -17.875 1 94.25 64 ASP A C 1
ATOM 452 O O . ASP A 1 64 ? 11.25 7.566 -16.641 1 94.25 64 ASP A O 1
ATOM 456 N N . ALA A 1 65 ? 11.102 6.461 -18.547 1 97.06 65 ALA A N 1
ATOM 457 C CA . ALA A 1 65 ? 10.992 5.172 -17.875 1 97.06 65 ALA A CA 1
ATOM 458 C C . ALA A 1 65 ? 12.312 4.797 -17.203 1 97.06 65 ALA A C 1
ATOM 460 O O . ALA A 1 65 ? 13.383 5.223 -17.641 1 97.06 65 ALA A O 1
ATOM 461 N N . ILE A 1 66 ? 12.258 4.105 -16.141 1 97.31 66 ILE A N 1
ATOM 462 C CA . ILE A 1 66 ? 13.406 3.5 -15.477 1 97.31 66 ILE A CA 1
ATOM 463 C C . ILE A 1 66 ? 13.492 2.02 -15.836 1 97.31 66 ILE A C 1
ATOM 465 O O . ILE A 1 66 ? 12.531 1.271 -15.648 1 97.31 66 ILE A O 1
ATOM 469 N N . VAL A 1 67 ? 14.656 1.593 -16.344 1 97.19 67 VAL A N 1
ATOM 470 C CA . VAL A 1 67 ? 14.836 0.223 -16.812 1 97.19 67 VAL A CA 1
ATOM 471 C C . VAL A 1 67 ? 15.891 -0.483 -15.969 1 97.19 67 VAL A C 1
ATOM 473 O O . VAL A 1 67 ? 17.031 -0.029 -15.891 1 97.19 67 VAL A O 1
ATOM 476 N N . PHE A 1 68 ? 15.469 -1.518 -15.305 1 97.31 68 PHE A N 1
ATOM 477 C CA . PHE A 1 68 ? 16.406 -2.428 -14.664 1 97.31 68 PHE A CA 1
ATOM 478 C C . PHE A 1 68 ? 16.812 -3.543 -15.617 1 97.31 68 PHE A C 1
ATOM 480 O O . PHE A 1 68 ? 15.984 -4.332 -16.062 1 97.31 68 PHE A O 1
ATOM 487 N N . ASP A 1 69 ? 18.062 -3.584 -15.914 1 96.62 69 ASP A N 1
ATOM 488 C CA . ASP A 1 69 ? 18.641 -4.598 -16.797 1 96.62 69 ASP A CA 1
ATOM 489 C C . ASP A 1 69 ? 19.516 -5.574 -16 1 96.62 69 ASP A C 1
ATOM 491 O O . ASP A 1 69 ? 20.625 -5.238 -15.602 1 96.62 69 ASP A O 1
ATOM 495 N N . PHE A 1 70 ? 19.031 -6.777 -15.875 1 95.94 70 PHE A N 1
ATOM 496 C CA . PHE A 1 70 ? 19.719 -7.715 -14.992 1 95.94 70 PHE A CA 1
ATOM 497 C C . PHE A 1 70 ? 21.078 -8.109 -15.57 1 95.94 70 PHE A C 1
ATOM 499 O O . PHE A 1 70 ? 22.031 -8.32 -14.82 1 95.94 70 PHE A O 1
ATOM 506 N N . ALA A 1 71 ? 21.125 -8.258 -16.844 1 92.94 71 ALA A N 1
ATOM 507 C CA . ALA A 1 71 ? 22.422 -8.578 -17.438 1 92.94 71 ALA A CA 1
ATOM 508 C C . ALA A 1 71 ? 23.438 -7.48 -17.172 1 92.94 71 ALA A C 1
ATOM 510 O O . ALA A 1 71 ? 24.594 -7.766 -16.875 1 92.94 71 ALA A O 1
ATOM 511 N N . GLU A 1 72 ? 23.016 -6.25 -17.312 1 91.19 72 GLU A N 1
ATOM 512 C CA . GLU A 1 72 ? 23.906 -5.121 -17.062 1 91.19 72 GLU A CA 1
ATOM 513 C C . GLU A 1 72 ? 24.219 -4.984 -15.578 1 91.19 72 GLU A C 1
ATOM 515 O O . GLU A 1 72 ? 25.359 -4.719 -15.195 1 91.19 72 GLU A O 1
ATOM 520 N N . ASP A 1 73 ? 23.203 -5.211 -14.766 1 91.56 73 ASP A N 1
ATOM 521 C CA . ASP A 1 73 ? 23.328 -4.938 -13.336 1 91.56 73 ASP A CA 1
ATOM 522 C C . ASP A 1 73 ? 24.031 -6.086 -12.617 1 91.56 73 ASP A C 1
ATOM 524 O O . ASP A 1 73 ? 24.781 -5.867 -11.664 1 91.56 73 ASP A O 1
ATOM 528 N N . GLU A 1 74 ? 23.766 -7.312 -13.109 1 92.44 74 GLU A N 1
ATOM 529 C CA . GLU A 1 74 ? 24.219 -8.469 -12.344 1 92.44 74 GLU A CA 1
ATOM 530 C C . GLU A 1 74 ? 25.094 -9.383 -13.203 1 92.44 74 GLU A C 1
ATOM 532 O O . GLU A 1 74 ? 25.625 -10.375 -12.703 1 92.44 74 GLU A O 1
ATOM 537 N N . GLY A 1 75 ? 25.219 -9.094 -14.414 1 92.88 75 GLY A N 1
ATOM 538 C CA . GLY A 1 75 ? 26.094 -9.859 -15.305 1 92.88 75 GLY A CA 1
ATOM 539 C C . GLY A 1 75 ? 25.344 -10.945 -16.062 1 92.88 75 GLY A C 1
ATOM 540 O O . GLY A 1 75 ? 25.906 -11.57 -16.969 1 92.88 75 GLY A O 1
ATOM 541 N N . ALA A 1 76 ? 24.125 -11.258 -15.68 1 94.12 76 ALA A N 1
ATOM 542 C CA . ALA A 1 76 ? 23.297 -12.273 -16.328 1 94.12 76 ALA A CA 1
ATOM 543 C C . ALA A 1 76 ? 21.812 -12.039 -16.016 1 94.12 76 ALA A C 1
ATOM 545 O O . ALA A 1 76 ? 21.469 -11.32 -15.07 1 94.12 76 ALA A O 1
ATOM 546 N N . PRO A 1 77 ? 21 -12.648 -16.938 1 94.81 77 PRO A N 1
ATOM 547 C CA . PRO A 1 77 ? 19.594 -12.648 -16.516 1 94.81 77 PRO A CA 1
ATOM 548 C C . PRO A 1 77 ? 19.375 -13.281 -15.148 1 94.81 77 PRO A C 1
ATOM 550 O O . PRO A 1 77 ? 20.188 -14.102 -14.711 1 94.81 77 PRO A O 1
ATOM 553 N N . ARG A 1 78 ? 18.344 -12.828 -14.477 1 96.75 78 ARG A N 1
ATOM 554 C CA . ARG A 1 78 ? 18.031 -13.344 -13.141 1 96.75 78 ARG A CA 1
ATOM 555 C C . ARG A 1 78 ? 17.094 -14.539 -13.227 1 96.75 78 ARG A C 1
ATOM 557 O O . ARG A 1 78 ? 15.938 -14.398 -13.625 1 96.75 78 ARG A O 1
ATOM 564 N N . SER A 1 79 ? 17.562 -15.695 -12.914 1 97.44 79 SER A N 1
ATOM 565 C CA . SER A 1 79 ? 16.734 -16.906 -12.93 1 97.44 79 SER A CA 1
ATOM 566 C C . SER A 1 79 ? 16.062 -17.125 -11.578 1 97.44 79 SER A C 1
ATOM 568 O O . SER A 1 79 ? 16.703 -16.969 -10.531 1 97.44 79 SER A O 1
ATOM 570 N N . VAL A 1 80 ? 14.805 -17.438 -11.562 1 97.44 80 VAL A N 1
ATOM 571 C CA . VAL A 1 80 ? 14.047 -17.766 -10.359 1 97.44 80 VAL A CA 1
ATOM 572 C C . VAL A 1 80 ? 13.172 -18.984 -10.609 1 97.44 80 VAL A C 1
ATOM 574 O O . VAL A 1 80 ? 12.391 -19.016 -11.57 1 97.44 80 VAL A O 1
ATOM 577 N N . ASP A 1 81 ? 13.336 -20.062 -9.828 1 96.94 81 ASP A N 1
ATOM 578 C CA . ASP A 1 81 ? 12.328 -21.109 -9.781 1 96.94 81 ASP A CA 1
ATOM 579 C C . ASP A 1 81 ? 11.156 -20.719 -8.883 1 96.94 81 ASP A C 1
ATOM 581 O O . ASP A 1 81 ? 11.281 -20.703 -7.652 1 96.94 81 ASP A O 1
ATOM 585 N N . LEU A 1 82 ? 10.086 -20.453 -9.531 1 94.81 82 LEU A N 1
ATOM 586 C CA . LEU A 1 82 ? 8.938 -19.906 -8.812 1 94.81 82 LEU A CA 1
ATOM 587 C C . LEU A 1 82 ? 8.461 -20.875 -7.73 1 94.81 82 LEU A C 1
ATOM 589 O O . LEU A 1 82 ? 7.961 -20.453 -6.691 1 94.81 82 LEU A O 1
ATOM 593 N N . LEU A 1 83 ? 8.703 -22.172 -7.957 1 91.94 83 LEU A N 1
ATOM 594 C CA . LEU A 1 83 ? 8.18 -23.156 -7.027 1 91.94 83 LEU A CA 1
ATOM 595 C C . LEU A 1 83 ? 9.023 -23.203 -5.754 1 91.94 83 LEU A C 1
ATOM 597 O O . LEU A 1 83 ? 8.609 -23.812 -4.758 1 91.94 83 LEU A O 1
ATOM 601 N N . ASP A 1 84 ? 10.156 -22.5 -5.703 1 91.75 84 ASP A N 1
ATOM 602 C CA . ASP A 1 84 ? 10.984 -22.422 -4.504 1 91.75 84 ASP A CA 1
ATOM 603 C C . ASP A 1 84 ? 10.438 -21.359 -3.539 1 91.75 84 ASP A C 1
ATOM 605 O O . ASP A 1 84 ? 10.844 -21.312 -2.375 1 91.75 84 ASP A O 1
ATOM 609 N N . PHE A 1 85 ? 9.578 -20.5 -3.986 1 91.69 85 PHE A N 1
ATOM 610 C CA . PHE A 1 85 ? 9.102 -19.375 -3.199 1 91.69 85 PHE A CA 1
ATOM 611 C C . PHE A 1 85 ? 7.582 -19.375 -3.105 1 91.69 85 PHE A C 1
ATOM 613 O O . PHE A 1 85 ? 6.91 -18.625 -3.814 1 91.69 85 PHE A O 1
ATOM 620 N N . GLN A 1 86 ? 7.051 -20.156 -2.207 1 84.44 86 GLN A N 1
ATOM 621 C CA . GLN A 1 86 ? 5.621 -20.344 -1.984 1 84.44 86 GLN A CA 1
ATOM 622 C C . GLN A 1 86 ? 5.184 -19.734 -0.658 1 84.44 86 GLN A C 1
ATOM 624 O O . GLN A 1 86 ? 6.02 -19.375 0.174 1 84.44 86 GLN A O 1
ATOM 629 N N . GLY A 1 87 ? 3.895 -19.625 -0.524 1 85.88 87 GLY A N 1
ATOM 630 C CA . GLY A 1 87 ? 3.412 -19.031 0.715 1 85.88 87 GLY A CA 1
ATOM 631 C C . GLY A 1 87 ? 3.875 -17.609 0.916 1 85.88 87 GLY A C 1
ATOM 632 O O . GLY A 1 87 ? 3.686 -16.75 0.042 1 85.88 87 GLY A O 1
ATOM 633 N N . SER A 1 88 ? 4.598 -17.438 2.031 1 88.94 88 SER A N 1
ATOM 634 C CA . SER A 1 88 ? 5.047 -16.094 2.352 1 88.94 88 SER A CA 1
ATOM 635 C C . SER A 1 88 ? 6.496 -15.867 1.929 1 88.94 88 SER A C 1
ATOM 637 O O . SER A 1 88 ? 7.066 -14.805 2.182 1 88.94 88 SER A O 1
ATOM 639 N N . ASN A 1 89 ? 7.051 -16.859 1.303 1 89.81 89 ASN A N 1
ATOM 640 C CA . ASN A 1 89 ? 8.43 -16.734 0.84 1 89.81 89 ASN A CA 1
ATOM 641 C C . ASN A 1 89 ? 8.516 -15.984 -0.485 1 89.81 89 ASN A C 1
ATOM 643 O O . ASN A 1 89 ? 7.652 -16.141 -1.35 1 89.81 89 ASN A O 1
ATOM 647 N N . ALA A 1 90 ? 9.531 -15.156 -0.621 1 94.69 90 ALA A N 1
ATOM 648 C CA . ALA A 1 90 ? 9.766 -14.398 -1.851 1 94.69 90 ALA A CA 1
ATOM 649 C C . ALA A 1 90 ? 11.258 -14.281 -2.141 1 94.69 90 ALA A C 1
ATOM 651 O O . ALA A 1 90 ? 12.078 -14.258 -1.218 1 94.69 90 ALA A O 1
ATOM 652 N N . ASP A 1 91 ? 11.648 -14.328 -3.346 1 96.12 91 ASP A N 1
ATOM 653 C CA . ASP A 1 91 ? 12.992 -13.992 -3.805 1 96.12 91 ASP A CA 1
ATOM 654 C C . ASP A 1 91 ? 13.07 -12.539 -4.262 1 96.12 91 ASP A C 1
ATOM 656 O O . ASP A 1 91 ? 12.5 -12.172 -5.293 1 96.12 91 ASP A O 1
ATOM 660 N N . PHE A 1 92 ? 13.727 -11.688 -3.52 1 96.69 92 PHE A N 1
ATOM 661 C CA . PHE A 1 92 ? 13.828 -10.281 -3.898 1 96.69 92 PHE A CA 1
ATOM 662 C C . PHE A 1 92 ? 14.867 -10.094 -5 1 96.69 92 PHE A C 1
ATOM 664 O O . PHE A 1 92 ? 16.078 -10.062 -4.727 1 96.69 92 PHE A O 1
ATOM 671 N N . ILE A 1 93 ? 14.43 -9.836 -6.184 1 97.5 93 ILE A N 1
ATOM 672 C CA . ILE A 1 93 ? 15.289 -9.789 -7.359 1 97.5 93 ILE A CA 1
ATOM 673 C C . ILE A 1 93 ? 15.828 -8.375 -7.555 1 97.5 93 ILE A C 1
ATOM 675 O O . ILE A 1 93 ? 16.828 -8.172 -8.25 1 97.5 93 ILE A O 1
ATOM 679 N N . ILE A 1 94 ? 15.148 -7.363 -7.121 1 97.81 94 ILE A N 1
ATOM 680 C CA . ILE A 1 94 ? 15.633 -5.992 -7.035 1 97.81 94 ILE A CA 1
ATOM 681 C C . ILE A 1 94 ? 15.672 -5.547 -5.574 1 97.81 94 ILE A C 1
ATOM 683 O O . ILE A 1 94 ? 14.672 -5.664 -4.859 1 97.81 94 ILE A O 1
ATOM 687 N N . SER A 1 95 ? 16.844 -5.09 -5.148 1 96.38 95 SER A N 1
ATOM 688 C CA . SER A 1 95 ? 17 -4.637 -3.77 1 96.38 95 SER A CA 1
ATOM 689 C C . SER A 1 95 ? 17.672 -3.273 -3.705 1 96.38 95 SER A C 1
ATOM 691 O O . SER A 1 95 ? 18.672 -3.037 -4.402 1 96.38 95 SER A O 1
ATOM 693 N N . GLU A 1 96 ? 17.094 -2.445 -2.928 1 95.06 96 GLU A N 1
ATOM 694 C CA . GLU A 1 96 ? 17.719 -1.194 -2.512 1 95.06 96 GLU A CA 1
ATOM 695 C C . GLU A 1 96 ? 18.047 -0.312 -3.715 1 95.06 96 GLU A C 1
ATOM 697 O O . GLU A 1 96 ? 19.156 0.201 -3.834 1 95.06 96 GLU A O 1
ATOM 702 N N . ARG A 1 97 ? 17.125 -0.132 -4.57 1 96.75 97 ARG A N 1
ATOM 703 C CA . ARG A 1 97 ? 17.266 0.815 -5.672 1 96.75 97 ARG A CA 1
ATOM 704 C C . ARG A 1 97 ? 16.5 2.102 -5.395 1 96.75 97 ARG A C 1
ATOM 706 O O . ARG A 1 97 ? 15.391 2.061 -4.852 1 96.75 97 ARG A O 1
ATOM 713 N N . GLU A 1 98 ? 17.031 3.232 -5.742 1 95.38 98 GLU A N 1
ATOM 714 C CA . GLU A 1 98 ? 16.391 4.52 -5.512 1 95.38 98 GLU A CA 1
ATOM 715 C C . GLU A 1 98 ? 15.539 4.934 -6.711 1 95.38 98 GLU A C 1
ATOM 717 O O . GLU A 1 98 ? 16.016 4.902 -7.848 1 95.38 98 GLU A O 1
ATOM 722 N N . LEU A 1 99 ? 14.305 5.219 -6.449 1 96.31 99 LEU A N 1
ATOM 723 C CA . LEU A 1 99 ? 13.398 5.75 -7.457 1 96.31 99 LEU A CA 1
ATOM 724 C C . LEU A 1 99 ? 12.781 7.066 -6.996 1 96.31 99 LEU A C 1
ATOM 726 O O . LEU A 1 99 ? 12.523 7.25 -5.805 1 96.31 99 LEU A O 1
ATOM 730 N N . PRO A 1 100 ? 12.562 8.039 -7.965 1 94.25 100 PRO A N 1
ATOM 731 C CA . PRO A 1 100 ? 11.742 9.195 -7.586 1 94.25 100 PRO A CA 1
ATOM 732 C C . PRO A 1 100 ? 10.383 8.789 -7.023 1 94.25 100 PRO A C 1
ATOM 734 O O . PRO A 1 100 ? 9.789 7.809 -7.48 1 94.25 100 PRO A O 1
ATOM 737 N N . VAL A 1 101 ? 9.953 9.492 -5.973 1 92.81 101 VAL A N 1
ATOM 738 C CA . VAL A 1 101 ? 8.617 9.273 -5.426 1 92.81 101 VAL A CA 1
ATOM 739 C C . VAL A 1 101 ? 7.566 9.508 -6.512 1 92.81 101 VAL A C 1
ATOM 741 O O . VAL A 1 101 ? 7.676 10.445 -7.301 1 92.81 101 VAL A O 1
ATOM 744 N N . GLY A 1 102 ? 6.535 8.641 -6.551 1 93.5 102 GLY A N 1
ATOM 745 C CA . GLY A 1 102 ? 5.504 8.742 -7.574 1 93.5 102 GLY A CA 1
ATOM 746 C C . GLY A 1 102 ? 4.82 7.422 -7.867 1 93.5 102 GLY A C 1
ATOM 747 O O . GLY A 1 102 ? 5.105 6.414 -7.215 1 93.5 102 GLY A O 1
ATOM 748 N N . ASP A 1 103 ? 3.846 7.484 -8.805 1 94.56 103 ASP A N 1
ATOM 749 C CA . ASP A 1 103 ? 3.139 6.289 -9.258 1 94.56 103 ASP A CA 1
ATOM 750 C C . ASP A 1 103 ? 3.697 5.789 -10.586 1 94.56 103 ASP A C 1
ATOM 752 O O . ASP A 1 103 ? 3.998 6.586 -11.477 1 94.56 103 ASP A O 1
ATOM 756 N N . TYR A 1 104 ? 3.824 4.445 -10.688 1 96.62 104 TYR A N 1
ATOM 757 C CA . TYR A 1 104 ? 4.449 3.846 -11.859 1 96.62 104 TYR A CA 1
ATOM 758 C C . TYR A 1 104 ? 3.605 2.697 -12.398 1 96.62 104 TYR A C 1
ATOM 760 O O . TYR A 1 104 ? 2.973 1.97 -11.625 1 96.62 104 TYR A O 1
ATOM 768 N N . ARG A 1 105 ? 3.617 2.578 -13.711 1 96.25 105 ARG A N 1
ATOM 769 C CA . ARG A 1 105 ? 3.326 1.289 -14.328 1 96.25 105 ARG A CA 1
ATOM 770 C C . ARG A 1 105 ? 4.566 0.402 -14.352 1 96.25 105 ARG A C 1
ATOM 772 O O . ARG A 1 105 ? 5.688 0.896 -14.5 1 96.25 105 ARG A O 1
ATOM 779 N N . MET A 1 106 ? 4.32 -0.866 -14.203 1 98.06 106 MET A N 1
ATOM 780 C CA . MET A 1 106 ? 5.469 -1.766 -14.148 1 98.06 106 MET A CA 1
ATOM 781 C C . MET A 1 106 ? 5.25 -2.986 -15.031 1 98.06 106 MET A C 1
ATOM 783 O O . MET A 1 106 ? 4.152 -3.551 -15.062 1 98.06 106 MET A O 1
ATOM 787 N N . CYS A 1 107 ? 6.285 -3.408 -15.742 1 98.06 107 CYS A N 1
ATOM 788 C CA . CYS A 1 107 ? 6.34 -4.672 -16.469 1 98.06 107 CYS A CA 1
ATOM 789 C C . CYS A 1 107 ? 7.605 -5.445 -16.125 1 98.06 107 CYS A C 1
ATOM 791 O O . CYS A 1 107 ? 8.633 -4.852 -15.789 1 98.06 107 CYS A O 1
ATOM 793 N N . MET A 1 108 ? 7.465 -6.711 -16.219 1 97.81 108 MET A N 1
ATOM 794 C CA . MET A 1 108 ? 8.617 -7.605 -16.141 1 97.81 108 MET A CA 1
ATOM 795 C C . MET A 1 108 ? 8.836 -8.344 -17.453 1 97.81 108 MET A C 1
ATOM 797 O O . MET A 1 108 ? 7.875 -8.773 -18.094 1 97.81 108 MET A O 1
ATOM 801 N N . TYR A 1 109 ? 10.078 -8.445 -17.844 1 97.75 109 TYR A N 1
ATOM 802 C CA . TYR A 1 109 ? 10.445 -9.18 -19.047 1 97.75 109 TYR A CA 1
ATOM 803 C C . TYR A 1 109 ? 11.266 -10.422 -18.703 1 97.75 109 TYR A C 1
ATOM 805 O O . TYR A 1 109 ? 12.156 -10.359 -17.844 1 97.75 109 TYR A O 1
ATOM 813 N N . ALA A 1 110 ? 10.922 -11.516 -19.344 1 97.5 110 ALA A N 1
ATOM 814 C CA . ALA A 1 110 ? 11.664 -12.766 -19.172 1 97.5 110 ALA A CA 1
ATOM 815 C C . ALA A 1 110 ? 12.016 -13.367 -20.531 1 97.5 110 ALA A C 1
ATOM 817 O O . ALA A 1 110 ? 11.266 -13.227 -21.5 1 97.5 110 ALA A O 1
ATOM 818 N N . LEU A 1 111 ? 13.125 -14.023 -20.547 1 97.19 111 LEU A N 1
ATOM 819 C CA . LEU A 1 111 ? 13.57 -14.68 -21.766 1 97.19 111 LEU A CA 1
ATOM 820 C C . LEU A 1 111 ? 12.797 -15.977 -22 1 97.19 111 LEU A C 1
ATOM 822 O O . LEU A 1 111 ? 12.656 -16.781 -21.078 1 97.19 111 LEU A O 1
ATOM 826 N N . ASN A 1 112 ? 12.328 -16.156 -23.25 1 97.25 112 ASN A N 1
ATOM 827 C CA . ASN A 1 112 ? 11.602 -17.359 -23.594 1 97.25 112 ASN A CA 1
ATOM 828 C C . ASN A 1 112 ? 12.531 -18.578 -23.688 1 97.25 112 ASN A C 1
ATOM 830 O O . ASN A 1 112 ? 13.672 -18.453 -24.125 1 97.25 112 ASN A O 1
ATOM 834 N N . GLY A 1 113 ? 11.945 -19.703 -23.344 1 96.75 113 GLY A N 1
ATOM 835 C CA . GLY A 1 113 ? 12.719 -20.922 -23.344 1 96.75 113 GLY A CA 1
ATOM 836 C C . GLY A 1 113 ? 12.953 -21.484 -24.734 1 96.75 113 GLY A C 1
ATOM 837 O O . GLY A 1 113 ? 12.188 -21.219 -25.656 1 96.75 113 GLY A O 1
ATOM 838 N N . ASP A 1 114 ? 14 -22.312 -24.844 1 94.69 114 ASP A N 1
ATOM 839 C CA . ASP A 1 114 ? 14.32 -23.016 -26.078 1 94.69 114 ASP A CA 1
ATOM 840 C C . ASP A 1 114 ? 14.406 -24.531 -25.844 1 94.69 114 ASP A C 1
ATOM 842 O O . ASP A 1 114 ? 14.914 -25.266 -26.703 1 94.69 114 ASP A O 1
ATOM 846 N N . GLY A 1 115 ? 14.016 -24.891 -24.734 1 94.31 115 GLY A N 1
ATOM 847 C CA . GLY A 1 115 ? 14.078 -26.312 -24.406 1 94.31 115 GLY A CA 1
ATOM 848 C C . GLY A 1 115 ? 15.25 -26.656 -23.5 1 94.31 115 GLY A C 1
ATOM 849 O O . GLY A 1 115 ? 15.312 -27.766 -22.969 1 94.31 115 GLY A O 1
ATOM 850 N N . SER A 1 116 ? 16.125 -25.75 -23.344 1 95.62 116 SER A N 1
ATOM 851 C CA . SER A 1 116 ? 17.234 -25.953 -22.422 1 95.62 116 SER A CA 1
ATOM 852 C C . SER A 1 116 ? 16.938 -25.375 -21.047 1 95.62 116 SER A C 1
ATOM 854 O O . SER A 1 116 ? 15.922 -24.688 -20.859 1 95.62 116 SER A O 1
ATOM 856 N N . GLU A 1 117 ? 17.828 -25.688 -20.094 1 97.06 117 GLU A N 1
ATOM 857 C CA . GLU A 1 117 ? 17.703 -25.141 -18.75 1 97.06 117 GLU A CA 1
ATOM 858 C C . GLU A 1 117 ? 18.453 -23.812 -18.609 1 97.06 117 GLU A C 1
ATOM 860 O O . GLU A 1 117 ? 18.641 -23.312 -17.5 1 97.06 117 GLU A O 1
ATOM 865 N N . GLU A 1 118 ? 18.906 -23.266 -19.75 1 96.25 118 GLU A N 1
ATOM 866 C CA . GLU A 1 118 ? 19.656 -22.016 -19.734 1 96.25 118 GLU A CA 1
ATOM 867 C C . GLU A 1 118 ? 18.75 -20.812 -20 1 96.25 118 GLU A C 1
ATOM 869 O O . GLU A 1 118 ? 19.203 -19.672 -19.938 1 96.25 118 GLU A O 1
ATOM 874 N N . LEU A 1 119 ? 17.562 -21.094 -20.344 1 97.06 119 LEU A N 1
ATOM 875 C CA . LEU A 1 119 ? 16.484 -20.141 -20.5 1 97.06 119 LEU A CA 1
ATOM 876 C C . LEU A 1 119 ? 15.242 -20.594 -19.734 1 97.06 119 LEU A C 1
ATOM 878 O O . LEU A 1 119 ? 15.297 -21.594 -19 1 97.06 119 LEU A O 1
ATOM 882 N N . SER A 1 120 ? 14.148 -19.812 -19.812 1 97.88 120 SER A N 1
ATOM 883 C CA . SER A 1 120 ? 12.945 -20.172 -19.062 1 97.88 120 SER A CA 1
ATOM 884 C C . SER A 1 120 ? 12.469 -21.578 -19.422 1 97.88 120 SER A C 1
ATOM 886 O O . SER A 1 120 ? 12.445 -21.938 -20.609 1 97.88 120 SER A O 1
ATOM 888 N N . TYR A 1 121 ? 12.062 -22.359 -18.406 1 97.88 121 TYR A N 1
ATOM 889 C CA . TYR A 1 121 ? 11.633 -23.719 -18.67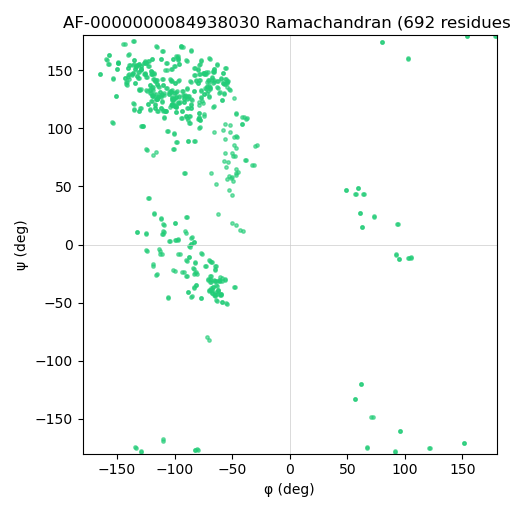2 1 97.88 121 TYR A CA 1
ATOM 890 C C . TYR A 1 121 ? 10.711 -24.219 -17.562 1 97.88 121 TYR A C 1
ATOM 892 O O . TYR A 1 121 ? 10.609 -23.609 -16.5 1 97.88 121 TYR A O 1
ATOM 900 N N . VAL A 1 122 ? 10.016 -25.281 -17.906 1 96.81 122 VAL A N 1
ATOM 901 C CA . VAL A 1 122 ? 9.234 -26.047 -16.938 1 96.81 122 VAL A CA 1
ATOM 902 C C . VAL A 1 122 ? 9.75 -27.484 -16.875 1 96.81 122 VAL A C 1
ATOM 904 O O . VAL A 1 122 ? 10.023 -28.094 -17.922 1 96.81 122 VAL A O 1
ATOM 907 N N . ASN A 1 123 ? 10.039 -27.953 -15.695 1 96.25 123 ASN A N 1
ATOM 908 C CA . ASN A 1 123 ? 10.203 -29.391 -15.516 1 96.25 123 ASN A CA 1
ATOM 909 C C . ASN A 1 123 ? 8.875 -30.078 -15.203 1 96.25 123 ASN A C 1
ATOM 911 O O . ASN A 1 123 ? 8.5 -30.203 -14.031 1 96.25 123 ASN A O 1
ATOM 915 N N . SER A 1 124 ? 8.172 -30.484 -16.266 1 92.12 124 SER A N 1
ATOM 916 C CA . SER A 1 124 ? 6.84 -31.062 -16.172 1 92.12 124 SER A CA 1
ATOM 917 C C . SER A 1 124 ? 6.902 -32.531 -15.742 1 92.12 124 SER A C 1
ATOM 919 O O . SER A 1 124 ? 7.781 -33.281 -16.172 1 92.12 124 SER A O 1
ATOM 921 N N . LYS A 1 125 ? 5.965 -32.906 -14.93 1 86.88 125 LYS A N 1
ATOM 922 C CA . LYS A 1 125 ? 5.898 -34.281 -14.508 1 86.88 125 LYS A CA 1
ATOM 923 C C . LYS A 1 125 ? 5.594 -35.219 -15.688 1 86.88 125 LYS A C 1
ATOM 925 O O . LYS A 1 125 ? 6.098 -36.344 -15.758 1 86.88 125 LYS A O 1
ATOM 930 N N . GLU A 1 126 ? 4.898 -34.75 -16.594 1 85.25 126 GLU A N 1
ATOM 931 C CA . GLU A 1 126 ? 4.457 -35.531 -17.75 1 85.25 126 GLU A CA 1
ATOM 932 C C . GLU A 1 126 ? 5.48 -35.469 -18.875 1 85.25 126 GLU A C 1
ATOM 934 O O . GLU A 1 126 ? 5.773 -36.5 -19.5 1 85.25 126 GLU A O 1
ATOM 939 N N . GLN A 1 127 ? 6.086 -34.312 -19.141 1 90.62 127 GLN A N 1
ATOM 940 C CA . GLN A 1 127 ? 6.832 -34.094 -20.375 1 90.62 127 GLN A CA 1
ATOM 941 C C . GLN A 1 127 ? 8.32 -33.938 -20.094 1 90.62 127 GLN A C 1
ATOM 943 O O . GLN A 1 127 ? 9.133 -33.844 -21.016 1 90.62 127 GLN A O 1
ATOM 948 N N . GLY A 1 128 ? 8.617 -33.906 -18.875 1 93.62 128 GLY A N 1
ATOM 949 C CA . GLY A 1 128 ? 9.984 -33.531 -18.578 1 93.62 128 GLY A CA 1
ATOM 950 C C . GLY A 1 128 ? 10.25 -32.062 -18.812 1 93.62 128 GLY A C 1
ATOM 951 O O . GLY A 1 128 ? 9.367 -31.219 -18.625 1 93.62 128 GLY A O 1
ATOM 952 N N . ILE A 1 129 ? 11.531 -31.797 -19.219 1 96.88 129 ILE A N 1
ATOM 953 C CA . ILE A 1 129 ? 11.906 -30.391 -19.422 1 96.88 129 ILE A CA 1
ATOM 954 C C . ILE A 1 129 ? 11.328 -29.891 -20.734 1 96.88 129 ILE A C 1
ATOM 956 O O . ILE A 1 129 ? 11.578 -30.469 -21.797 1 96.88 129 ILE A O 1
ATOM 960 N N . VAL A 1 130 ? 10.555 -28.828 -20.625 1 96.69 130 VAL A N 1
ATOM 961 C CA . VAL A 1 130 ? 9.969 -28.203 -21.812 1 96.69 130 VAL A CA 1
ATOM 962 C C . VAL A 1 130 ? 10.188 -26.688 -21.75 1 96.69 130 VAL A C 1
ATOM 964 O O . VAL A 1 130 ? 10.328 -26.109 -20.672 1 96.69 130 VAL A O 1
ATOM 967 N N . PRO A 1 131 ? 10.211 -26.047 -22.984 1 97.19 131 PRO A N 1
ATOM 968 C CA . PRO A 1 131 ? 10.359 -24.594 -22.984 1 97.19 131 PRO A CA 1
ATOM 969 C C . PRO A 1 131 ? 9.164 -23.859 -22.375 1 97.19 131 PRO A C 1
ATOM 971 O O . PRO A 1 131 ? 8.023 -24.312 -22.547 1 97.19 131 PRO A O 1
ATOM 974 N N . LEU A 1 132 ? 9.43 -22.812 -21.641 1 97.19 132 LEU A N 1
ATOM 975 C CA . LEU A 1 132 ? 8.422 -21.906 -21.109 1 97.19 132 LEU A CA 1
ATOM 976 C C . LEU A 1 132 ? 8.484 -20.562 -21.812 1 97.19 132 LEU A C 1
ATOM 978 O O . LEU A 1 132 ? 9.562 -19.984 -21.984 1 97.19 132 LEU A O 1
ATOM 982 N N . SER A 1 133 ? 7.32 -20.094 -22.266 1 96.56 133 SER A N 1
ATOM 983 C CA . SER A 1 133 ? 7.297 -18.828 -22.984 1 96.56 133 SER A CA 1
ATOM 984 C C . SER A 1 133 ? 6.145 -17.953 -22.531 1 96.56 133 SER A C 1
ATOM 986 O O . SER A 1 133 ? 5.203 -18.422 -21.891 1 96.56 133 SER A O 1
ATOM 988 N N . ILE A 1 134 ? 6.289 -16.641 -22.688 1 96 134 ILE A N 1
ATOM 989 C CA . ILE A 1 134 ? 5.262 -15.625 -22.531 1 96 134 ILE A CA 1
ATOM 990 C C . ILE A 1 134 ? 4.918 -15.023 -23.891 1 96 134 ILE A C 1
ATOM 992 O O . ILE A 1 134 ? 5.793 -14.477 -24.562 1 96 134 ILE A O 1
ATOM 996 N N . ASP A 1 135 ? 3.664 -15.102 -24.219 1 92.94 135 ASP A N 1
ATOM 997 C CA . ASP A 1 135 ? 3.246 -14.633 -25.531 1 92.94 135 ASP A CA 1
ATOM 998 C C . ASP A 1 135 ? 2.83 -13.164 -25.484 1 92.94 135 ASP A C 1
ATOM 1000 O O . ASP A 1 135 ? 1.673 -12.828 -25.75 1 92.94 135 ASP A O 1
ATOM 1004 N N . SER A 1 136 ? 3.605 -12.336 -25.172 1 94.62 136 SER A N 1
ATOM 1005 C CA . SER A 1 136 ? 3.461 -10.883 -25.172 1 94.62 136 SER A CA 1
ATOM 1006 C C . SER A 1 136 ? 4.812 -10.195 -25.312 1 94.62 136 SER A C 1
ATOM 1008 O O . SER A 1 136 ? 5.613 -10.172 -24.391 1 94.62 136 SER A O 1
ATOM 1010 N N . GLN A 1 137 ? 5.016 -9.695 -26.5 1 92.31 137 GLN A N 1
ATOM 1011 C CA . GLN A 1 137 ? 6.324 -9.117 -26.797 1 92.31 137 GLN A CA 1
ATOM 1012 C C . GLN A 1 137 ? 6.238 -7.602 -26.922 1 92.31 137 GLN A C 1
ATOM 1014 O O . GLN A 1 137 ? 7.156 -6.965 -27.453 1 92.31 137 GLN A O 1
ATOM 1019 N N . GLY A 1 138 ? 5.25 -7.023 -26.469 1 93.06 138 GLY A N 1
ATOM 1020 C CA . GLY A 1 138 ? 5.004 -5.598 -26.656 1 93.06 138 GLY A CA 1
ATOM 1021 C C . GLY A 1 138 ? 5.754 -4.734 -25.656 1 93.06 138 GLY A C 1
ATOM 1022 O O . GLY A 1 138 ? 6.621 -5.227 -24.922 1 93.06 138 GLY A O 1
ATOM 1023 N N . SER A 1 139 ? 5.516 -3.387 -25.734 1 95.44 139 SER A N 1
ATOM 1024 C CA . SER A 1 139 ? 6.141 -2.41 -24.844 1 95.44 139 SER A CA 1
ATOM 1025 C C . SER A 1 139 ? 5.461 -2.387 -23.484 1 95.44 139 SER A C 1
ATOM 1027 O O . SER A 1 139 ? 4.348 -2.895 -23.328 1 95.44 139 SER A O 1
ATOM 1029 N N . CYS A 1 140 ? 6.242 -1.958 -22.516 1 96.5 140 CYS A N 1
ATOM 1030 C CA . CYS A 1 140 ? 5.66 -1.564 -21.25 1 96.5 140 CYS A CA 1
ATOM 1031 C C . CYS A 1 140 ? 5.141 -0.131 -21.297 1 96.5 140 CYS A C 1
ATOM 1033 O O . CYS A 1 140 ? 5.879 0.811 -21 1 96.5 140 CYS A O 1
ATOM 1035 N N . TYR A 1 141 ? 3.912 -0.014 -21.688 1 94.44 141 TYR A N 1
ATOM 1036 C CA . TYR A 1 141 ? 3.254 1.285 -21.766 1 94.44 141 TYR A CA 1
ATOM 1037 C C . TYR A 1 141 ? 4.125 2.295 -22.5 1 94.44 141 TYR A C 1
ATOM 1039 O O . TYR A 1 141 ? 4.348 3.404 -22.016 1 94.44 141 TYR A O 1
ATOM 1047 N N . GLY A 1 142 ? 4.648 1.891 -23.594 1 94.75 142 GLY A N 1
ATOM 1048 C CA . GLY A 1 142 ? 5.367 2.785 -24.5 1 94.75 142 GLY A CA 1
ATOM 1049 C C . GLY A 1 142 ? 6.871 2.6 -24.453 1 94.75 142 GLY A C 1
ATOM 1050 O O . GLY A 1 142 ? 7.594 3.133 -25.297 1 94.75 142 GLY A O 1
ATOM 1051 N N . THR A 1 143 ? 7.391 1.857 -23.5 1 95.25 143 THR A N 1
ATOM 1052 C CA . THR A 1 143 ? 8.828 1.637 -23.391 1 95.25 143 THR A CA 1
ATOM 1053 C C . THR A 1 143 ? 9.164 0.159 -23.578 1 95.25 143 THR A C 1
ATOM 1055 O O . THR A 1 143 ? 8.664 -0.692 -22.828 1 95.25 143 THR A O 1
ATOM 1058 N N . LYS A 1 144 ? 9.953 -0.165 -24.531 1 93.19 144 LYS A N 1
ATOM 1059 C CA . LYS A 1 144 ? 10.398 -1.532 -24.797 1 93.19 144 LYS A CA 1
ATOM 1060 C C . LYS A 1 144 ? 11.906 -1.67 -24.594 1 93.19 144 LYS A C 1
ATOM 1062 O O . LYS A 1 144 ? 12.688 -1.035 -25.297 1 93.19 144 LYS A O 1
ATOM 1067 N N . PRO A 1 145 ? 12.203 -2.453 -23.609 1 93.44 145 PRO A N 1
ATOM 1068 C CA . PRO A 1 145 ? 13.641 -2.682 -23.484 1 93.44 145 PRO A CA 1
ATOM 1069 C C . PRO A 1 145 ? 14.203 -3.537 -24.625 1 93.44 145 PRO A C 1
ATOM 1071 O O . PRO A 1 145 ? 13.438 -4.16 -25.359 1 93.44 145 PRO A O 1
ATOM 1074 N N . ASP A 1 146 ? 15.508 -3.434 -24.797 1 83.12 146 ASP A N 1
ATOM 1075 C CA . ASP A 1 146 ? 16.172 -4.234 -25.828 1 83.12 146 ASP A CA 1
ATOM 1076 C C . ASP A 1 146 ? 16.375 -5.676 -25.359 1 83.12 146 ASP A C 1
ATOM 1078 O O . ASP A 1 146 ? 17.094 -5.926 -24.391 1 83.12 146 ASP A O 1
ATOM 1082 N N . PHE A 1 147 ? 15.484 -6.461 -25.844 1 76.5 147 PHE A N 1
ATOM 1083 C CA . PHE A 1 147 ? 15.742 -7.863 -25.531 1 76.5 147 PHE A CA 1
ATOM 1084 C C . PHE A 1 147 ? 15.383 -8.75 -26.719 1 76.5 147 PHE A C 1
ATOM 1086 O O . PHE A 1 147 ? 14.594 -8.352 -27.578 1 76.5 147 PHE A O 1
ATOM 1093 N N . GLU A 1 148 ? 16.109 -9.68 -27 1 74.81 148 GLU A N 1
ATOM 1094 C CA . GLU A 1 148 ? 16 -10.492 -28.219 1 74.81 148 GLU A CA 1
ATOM 1095 C C . GLU A 1 148 ? 14.75 -11.375 -28.172 1 74.81 148 GLU A C 1
ATOM 1097 O O . GLU A 1 148 ? 13.836 -11.203 -28.984 1 74.81 148 GLU A O 1
ATOM 1102 N N . ASP A 1 149 ? 14.734 -12.508 -27.547 1 88 149 ASP A N 1
ATOM 1103 C CA . ASP A 1 149 ? 13.68 -13.508 -27.547 1 88 149 ASP A CA 1
ATOM 1104 C C . ASP A 1 149 ? 13.078 -13.68 -26.156 1 88 149 ASP A C 1
ATOM 1106 O O . ASP A 1 149 ? 13.469 -14.578 -25.406 1 88 149 ASP A O 1
ATOM 1110 N N . GLY A 1 150 ? 12.133 -12.656 -25.812 1 93.94 150 GLY A N 1
ATOM 1111 C CA . GLY A 1 150 ? 11.477 -12.719 -24.516 1 93.94 150 GLY A CA 1
ATOM 1112 C C . GLY A 1 150 ? 10.039 -12.234 -24.547 1 93.94 150 GLY A C 1
ATOM 1113 O O . GLY A 1 150 ? 9.508 -11.93 -25.609 1 93.94 150 GLY A O 1
ATOM 1114 N N . GLY A 1 151 ? 9.367 -12.422 -23.422 1 96.88 151 GLY A N 1
ATOM 1115 C CA . GLY A 1 151 ? 7.984 -11.992 -23.266 1 96.88 151 GLY A CA 1
ATOM 1116 C C . GLY A 1 151 ? 7.793 -11.039 -22.094 1 96.88 151 GLY A C 1
ATOM 1117 O O . GLY A 1 151 ? 8.641 -10.953 -21.203 1 96.88 151 GLY A O 1
ATOM 1118 N N . ARG A 1 152 ? 6.703 -10.297 -22.203 1 97.62 152 ARG A N 1
ATOM 1119 C CA . ARG A 1 152 ? 6.359 -9.273 -21.219 1 97.62 152 ARG A CA 1
ATOM 1120 C C . ARG A 1 152 ? 5.254 -9.758 -20.281 1 97.62 152 ARG A C 1
ATOM 1122 O O . ARG A 1 152 ? 4.262 -10.336 -20.734 1 97.62 152 ARG A O 1
ATOM 1129 N N . LEU A 1 153 ? 5.523 -9.57 -19.016 1 97.06 153 LEU A N 1
ATOM 1130 C CA . LEU A 1 153 ? 4.492 -9.727 -18 1 97.06 153 LEU A CA 1
ATOM 1131 C C . LEU A 1 153 ? 4.012 -8.375 -17.484 1 97.06 153 LEU A C 1
ATOM 1133 O O . LEU A 1 153 ? 4.824 -7.504 -17.172 1 97.06 153 LEU A O 1
ATOM 1137 N N . LYS A 1 154 ? 2.693 -8.211 -17.484 1 96 154 LYS A N 1
ATOM 1138 C CA . LYS A 1 154 ? 2.062 -7.051 -16.844 1 96 154 LYS A CA 1
ATOM 1139 C C . LYS A 1 154 ? 1.376 -7.441 -15.547 1 96 154 LYS A C 1
ATOM 1141 O O . LYS A 1 154 ? 1.027 -8.609 -15.344 1 96 154 LYS A O 1
ATOM 1146 N N . LEU A 1 155 ? 1.218 -6.422 -14.68 1 94.44 155 LEU A N 1
ATOM 1147 C CA . LEU A 1 155 ? 0.486 -6.664 -13.438 1 94.44 155 LEU A CA 1
ATOM 1148 C C . LEU A 1 155 ? -1.001 -6.859 -13.719 1 94.44 155 LEU A C 1
ATOM 1150 O O . LEU A 1 155 ? -1.572 -6.184 -14.57 1 94.44 155 LEU A O 1
ATOM 1154 N N . THR A 1 156 ? -1.548 -7.789 -12.953 1 87.62 156 THR A N 1
ATOM 1155 C CA . THR A 1 156 ? -2.984 -8.023 -13.031 1 87.62 156 THR A CA 1
ATOM 1156 C C . THR A 1 156 ? -3.754 -6.715 -12.859 1 87.62 156 THR A C 1
ATOM 1158 O O . THR A 1 156 ? -3.416 -5.898 -11.992 1 87.62 156 THR A O 1
ATOM 1161 N N . ASP A 1 157 ? -4.727 -6.48 -13.727 1 82.69 157 ASP A N 1
ATOM 1162 C CA . ASP A 1 157 ? -5.605 -5.312 -13.711 1 82.69 157 ASP A CA 1
ATOM 1163 C C . ASP A 1 157 ? -4.809 -4.027 -13.922 1 82.69 157 ASP A C 1
ATOM 1165 O O . ASP A 1 157 ? -5.258 -2.945 -13.531 1 82.69 157 ASP A O 1
ATOM 1169 N N . GLU A 1 158 ? -3.596 -4.16 -14.375 1 87.62 158 GLU A N 1
ATOM 1170 C CA . GLU A 1 158 ? -2.729 -3.029 -14.695 1 87.62 158 GLU A CA 1
ATOM 1171 C C . GLU A 1 158 ? -2.547 -2.119 -13.484 1 87.62 158 GLU A C 1
ATOM 1173 O O . GLU A 1 158 ? -2.621 -0.895 -13.602 1 87.62 158 GLU A O 1
ATOM 1178 N N . ARG A 1 159 ? -2.342 -2.76 -12.422 1 91.31 159 ARG A N 1
ATOM 1179 C CA . ARG A 1 159 ? -2.166 -2.049 -11.156 1 91.31 159 ARG A CA 1
ATOM 1180 C C . ARG A 1 159 ? -0.93 -1.157 -11.195 1 91.31 159 ARG A C 1
ATOM 1182 O O . ARG A 1 159 ? 0.004 -1.417 -11.961 1 91.31 159 ARG A O 1
ATOM 1189 N N . LEU A 1 160 ? -0.999 -0.145 -10.367 1 93.69 160 LEU A N 1
ATOM 1190 C CA . LEU A 1 160 ? 0.131 0.775 -10.297 1 93.69 160 LEU A CA 1
ATOM 1191 C C . LEU A 1 160 ? 1.01 0.466 -9.094 1 93.69 160 LEU A C 1
ATOM 1193 O O . LEU A 1 160 ? 0.552 -0.151 -8.125 1 93.69 160 LEU A O 1
ATOM 1197 N N . VAL A 1 161 ? 2.254 0.827 -9.211 1 96 161 VAL A N 1
ATOM 1198 C CA . VAL A 1 161 ? 3.223 0.783 -8.125 1 96 161 VAL A CA 1
ATOM 1199 C C . VAL A 1 161 ? 3.439 2.189 -7.57 1 96 161 VAL A C 1
ATOM 1201 O O . VAL A 1 161 ? 3.857 3.092 -8.297 1 96 161 VAL A O 1
ATOM 1204 N N . SER A 1 162 ? 3.168 2.354 -6.309 1 94.56 162 SER A N 1
ATOM 1205 C CA . SER A 1 162 ? 3.367 3.654 -5.68 1 94.56 162 SER A CA 1
ATOM 1206 C C . SER A 1 162 ? 4.652 3.68 -4.859 1 94.56 162 SER A C 1
ATOM 1208 O O . SER A 1 162 ? 4.82 2.885 -3.934 1 94.56 162 SER A O 1
ATOM 1210 N N . ILE A 1 163 ? 5.527 4.574 -5.211 1 95.56 163 ILE A N 1
ATOM 1211 C CA . ILE A 1 163 ? 6.785 4.762 -4.496 1 95.56 163 ILE A CA 1
ATOM 1212 C C . ILE A 1 163 ? 6.68 5.98 -3.582 1 95.56 163 ILE A C 1
ATOM 1214 O O . ILE A 1 163 ? 6.355 7.078 -4.035 1 95.56 163 ILE A O 1
ATOM 1218 N N . ASN A 1 164 ? 6.949 5.797 -2.305 1 93.69 164 ASN A N 1
ATOM 1219 C CA . ASN A 1 164 ? 6.961 6.848 -1.291 1 93.69 164 ASN A CA 1
ATOM 1220 C C . ASN A 1 164 ? 8.359 7.043 -0.703 1 93.69 164 ASN A C 1
ATOM 1222 O O . ASN A 1 164 ? 9.273 6.273 -1 1 93.69 164 ASN A O 1
ATOM 1226 N N . VAL A 1 165 ? 8.547 8.094 0.083 1 92.06 165 VAL A N 1
ATOM 1227 C CA . VAL A 1 165 ? 9.773 8.242 0.854 1 92.06 165 VAL A CA 1
ATOM 1228 C C . VAL A 1 165 ? 9.938 7.059 1.807 1 92.06 165 VAL A C 1
ATOM 1230 O O . VAL A 1 165 ? 8.961 6.605 2.412 1 92.06 165 VAL A O 1
ATOM 1233 N N . GLY A 1 166 ? 11.195 6.605 1.989 1 93.44 166 GLY A N 1
ATOM 1234 C CA . GLY A 1 166 ? 11.469 5.406 2.77 1 93.44 166 GLY A CA 1
ATOM 1235 C C . GLY A 1 166 ? 11.609 4.16 1.919 1 93.44 166 GLY A C 1
ATOM 1236 O O . GLY A 1 166 ? 11.938 4.246 0.734 1 93.44 166 GLY A O 1
ATOM 1237 N N . ILE A 1 167 ? 11.445 3.088 2.602 1 94.5 167 ILE A N 1
ATOM 1238 C CA . ILE A 1 167 ? 11.617 1.802 1.936 1 94.5 167 ILE A CA 1
ATOM 1239 C C . ILE A 1 167 ? 10.273 1.324 1.387 1 94.5 167 ILE A C 1
ATOM 1241 O O . ILE A 1 167 ? 9.289 1.254 2.121 1 94.5 167 ILE A O 1
ATOM 1245 N N . ASN A 1 168 ? 10.195 1.078 0.101 1 96.62 168 ASN A N 1
ATOM 1246 C CA . ASN A 1 168 ? 9.047 0.506 -0.604 1 96.62 168 ASN A CA 1
ATOM 1247 C C . ASN A 1 168 ? 9.328 -0.925 -1.056 1 96.62 168 ASN A C 1
ATOM 1249 O O . ASN A 1 168 ? 10.18 -1.154 -1.913 1 96.62 168 ASN A O 1
ATOM 1253 N N . SER A 1 169 ? 8.602 -1.871 -0.514 1 96.38 169 SER A N 1
ATOM 1254 C CA . SER A 1 169 ? 8.797 -3.277 -0.853 1 96.38 169 SER A CA 1
ATOM 1255 C C . SER A 1 169 ? 7.527 -3.891 -1.426 1 96.38 169 SER A C 1
ATOM 1257 O O . SER A 1 169 ? 6.449 -3.766 -0.836 1 96.38 169 SER A O 1
ATOM 1259 N N . PHE A 1 170 ? 7.703 -4.535 -2.529 1 97.5 170 PHE A N 1
ATOM 1260 C CA . PHE A 1 170 ? 6.602 -5.195 -3.219 1 97.5 170 PHE A CA 1
ATOM 1261 C C . PHE A 1 170 ? 6.957 -6.645 -3.541 1 97.5 170 PHE A C 1
ATOM 1263 O O . PHE A 1 170 ? 8.133 -6.984 -3.658 1 97.5 170 PHE A O 1
ATOM 1270 N N . VAL A 1 171 ? 5.918 -7.453 -3.652 1 96 171 VAL A N 1
ATOM 1271 C CA . VAL A 1 171 ? 6.066 -8.82 -4.133 1 96 171 VAL A CA 1
ATOM 1272 C C . VAL A 1 171 ? 5.176 -9.047 -5.352 1 96 171 VAL A C 1
ATOM 1274 O O . VAL A 1 171 ? 3.971 -8.781 -5.305 1 96 171 VAL A O 1
ATOM 1277 N N . ALA A 1 172 ? 5.793 -9.398 -6.41 1 96.56 172 ALA A N 1
ATOM 1278 C CA . ALA A 1 172 ? 5.059 -9.914 -7.566 1 96.56 172 ALA A CA 1
ATOM 1279 C C . ALA A 1 172 ? 4.664 -11.375 -7.359 1 96.56 172 ALA A C 1
ATOM 1281 O O . ALA A 1 172 ? 5.516 -12.266 -7.422 1 96.56 172 ALA A O 1
ATOM 1282 N N . GLU A 1 173 ? 3.451 -11.578 -7.176 1 93.62 173 GLU A N 1
ATOM 1283 C CA . GLU A 1 173 ? 2.936 -12.914 -6.906 1 93.62 173 GLU A CA 1
ATOM 1284 C C . GLU A 1 173 ? 2.373 -13.562 -8.172 1 93.62 173 GLU A C 1
ATOM 1286 O O . GLU A 1 173 ? 1.379 -13.086 -8.727 1 93.62 173 GLU A O 1
ATOM 1291 N N . PHE A 1 174 ? 3 -14.68 -8.539 1 92.19 174 PHE A N 1
ATOM 1292 C CA . PHE A 1 174 ? 2.521 -15.445 -9.68 1 92.19 174 PHE A CA 1
ATOM 1293 C C . PHE A 1 174 ? 1.46 -16.453 -9.242 1 92.19 174 PHE A C 1
ATOM 1295 O O . PHE A 1 174 ? 1.635 -17.156 -8.25 1 92.19 174 PHE A O 1
ATOM 1302 N N . ASP A 1 175 ? 0.405 -16.375 -9.914 1 84.94 175 ASP A N 1
ATOM 1303 C CA . ASP A 1 175 ? -0.609 -17.406 -9.742 1 84.94 175 ASP A CA 1
ATOM 1304 C C . ASP A 1 175 ? -0.52 -18.469 -10.844 1 84.94 175 ASP A C 1
ATOM 1306 O O . ASP A 1 175 ? -1.236 -18.391 -11.844 1 84.94 175 ASP A O 1
ATOM 1310 N N . LEU A 1 176 ? 0.269 -19.453 -10.609 1 89.12 176 LEU A N 1
ATOM 1311 C CA . LEU A 1 176 ? 0.583 -20.391 -11.68 1 89.12 176 LEU A CA 1
ATOM 1312 C C . LEU A 1 176 ? -0.637 -21.234 -12.039 1 89.12 176 LEU A C 1
ATOM 1314 O O . LEU A 1 176 ? -0.797 -21.641 -13.195 1 89.12 176 LEU A O 1
ATOM 1318 N N . ARG A 1 177 ? -1.439 -21.453 -11.117 1 86.06 177 ARG A N 1
ATOM 1319 C CA . ARG A 1 177 ? -2.648 -22.203 -11.461 1 86.06 177 ARG A CA 1
ATOM 1320 C C . ARG A 1 177 ? -3.516 -21.422 -12.438 1 86.06 177 ARG A C 1
ATOM 1322 O O . ARG A 1 177 ? -4.156 -22 -13.312 1 86.06 177 ARG A O 1
ATOM 1329 N N . LYS A 1 178 ? -3.486 -20.156 -12.25 1 84.56 178 LYS A N 1
ATOM 1330 C CA . LYS A 1 178 ? -4.238 -19.297 -13.164 1 84.56 178 LYS A CA 1
ATOM 1331 C C . LYS A 1 178 ? -3.43 -18.984 -14.422 1 84.56 178 LYS A C 1
ATOM 1333 O O . LYS A 1 178 ? -4 -18.75 -15.484 1 84.56 178 LYS A O 1
ATOM 1338 N N . GLY A 1 179 ? -2.15 -19.156 -14.312 1 89.81 179 GLY A N 1
ATOM 1339 C CA . GLY A 1 179 ? -1.34 -18.516 -15.336 1 89.81 179 GLY A CA 1
ATOM 1340 C C . GLY A 1 179 ? -0.582 -19.516 -16.203 1 89.81 179 GLY A C 1
ATOM 1341 O O . GLY A 1 179 ? -0.195 -19.203 -17.328 1 89.81 179 GLY A O 1
ATOM 1342 N N . LEU A 1 180 ? -0.283 -20.672 -15.727 1 90.94 180 LEU A N 1
ATOM 1343 C CA . LEU A 1 180 ? 0.495 -21.656 -16.484 1 90.94 180 LEU A CA 1
ATOM 1344 C C . LEU A 1 180 ? -0.406 -22.484 -17.391 1 90.94 180 LEU A C 1
ATOM 1346 O O . LEU A 1 180 ? -1.321 -23.156 -16.906 1 90.94 180 LEU A O 1
ATOM 1350 N N . VAL A 1 181 ? -0.102 -22.406 -18.641 1 89.69 181 VAL A N 1
ATOM 1351 C CA . VAL A 1 181 ? -0.933 -23.062 -19.641 1 89.69 181 VAL A CA 1
ATOM 1352 C C . VAL A 1 181 ? -0.105 -24.094 -20.406 1 89.69 181 VAL A C 1
ATOM 1354 O O . VAL A 1 181 ? 1.057 -23.844 -20.734 1 89.69 181 VAL A O 1
ATOM 1357 N N . ASP A 1 182 ? -0.696 -25.219 -20.531 1 88.88 182 ASP A N 1
ATOM 1358 C CA . ASP A 1 182 ? -0.148 -26.25 -21.406 1 88.88 182 ASP A CA 1
ATOM 1359 C C . ASP A 1 182 ? -0.97 -26.391 -22.688 1 88.88 182 ASP A C 1
ATOM 1361 O O . ASP A 1 182 ? -1.931 -27.156 -22.734 1 88.88 182 ASP A O 1
ATOM 1365 N N . PRO A 1 183 ? -0.41 -25.703 -23.688 1 84.94 183 PRO A N 1
ATOM 1366 C CA . PRO A 1 183 ? -1.195 -25.781 -24.922 1 84.94 183 PRO A CA 1
ATOM 1367 C C . PRO A 1 183 ? -1.129 -27.172 -25.562 1 84.94 183 PRO A C 1
ATOM 1369 O O . PRO A 1 183 ? -0.081 -27.812 -25.531 1 84.94 183 PRO A O 1
ATOM 1372 N N . LYS A 1 184 ? -2.246 -27.734 -25.938 1 77.81 184 LYS A N 1
ATOM 1373 C CA . LYS A 1 184 ? -2.322 -29.062 -26.516 1 77.81 184 LYS A CA 1
ATOM 1374 C C . LYS A 1 184 ? -1.706 -29.094 -27.906 1 77.81 184 LYS A C 1
ATOM 1376 O O . LYS A 1 184 ? -1.154 -30.109 -28.344 1 77.81 184 LYS A O 1
ATOM 1381 N N . ASN A 1 185 ? -1.727 -28.047 -28.531 1 82.25 185 ASN A N 1
ATOM 1382 C CA . ASN A 1 185 ? -1.321 -28.062 -29.938 1 82.25 185 ASN A CA 1
ATOM 1383 C C . ASN A 1 185 ? 0.02 -27.375 -30.141 1 82.25 185 ASN A C 1
ATOM 1385 O O . ASN A 1 185 ? 0.343 -26.953 -31.266 1 82.25 185 ASN A O 1
ATOM 1389 N N . ALA A 1 186 ? 0.754 -27.047 -29.188 1 77.88 186 ALA A N 1
ATOM 1390 C CA . ALA A 1 186 ? 2.049 -26.375 -29.328 1 77.88 186 ALA A CA 1
ATOM 1391 C C . ALA A 1 186 ? 3.062 -26.938 -28.344 1 77.88 186 ALA A C 1
ATOM 1393 O O . ALA A 1 186 ? 2.693 -27.406 -27.266 1 77.88 186 ALA A O 1
ATOM 1394 N N . PRO A 1 187 ? 4.277 -27 -28.891 1 85.5 187 PRO A N 1
ATOM 1395 C CA . PRO A 1 187 ? 5.309 -27.469 -27.969 1 85.5 187 PRO A CA 1
ATOM 1396 C C . PRO A 1 187 ? 5.559 -26.5 -26.812 1 85.5 187 PRO A C 1
ATOM 1398 O O . PRO A 1 187 ? 5.496 -25.281 -27 1 85.5 187 PRO A O 1
ATOM 1401 N N . GLY A 1 188 ? 5.734 -27.094 -25.688 1 93.25 188 GLY A N 1
ATOM 1402 C CA . GLY A 1 188 ? 6.113 -26.281 -24.531 1 93.25 188 GLY A CA 1
ATOM 1403 C C . GLY A 1 188 ? 4.922 -25.781 -23.734 1 93.25 188 GLY A C 1
ATOM 1404 O O . GLY A 1 188 ? 3.793 -26.234 -23.953 1 93.25 188 GLY A O 1
ATOM 1405 N N . MET A 1 189 ? 5.223 -25 -22.688 1 94.62 189 MET A N 1
ATOM 1406 C CA . MET A 1 189 ? 4.215 -24.391 -21.828 1 94.62 189 MET A CA 1
ATOM 1407 C C . MET A 1 189 ? 4.316 -22.859 -21.859 1 94.62 189 MET A C 1
ATOM 1409 O O . MET A 1 189 ? 5.316 -22.312 -22.328 1 94.62 189 MET A O 1
ATOM 1413 N N . LYS A 1 190 ? 3.246 -22.234 -21.484 1 95 190 LYS A N 1
ATOM 1414 C CA . LYS A 1 190 ? 3.188 -20.781 -21.516 1 95 190 LYS A CA 1
ATOM 1415 C C . LYS A 1 190 ? 2.711 -20.219 -20.188 1 95 190 LYS A C 1
ATOM 1417 O O . LYS A 1 190 ? 1.99 -20.891 -19.438 1 95 190 LYS A O 1
ATOM 1422 N N . ILE A 1 191 ? 3.174 -19 -19.875 1 94.31 191 ILE A N 1
ATOM 1423 C CA . ILE A 1 191 ? 2.598 -18.219 -18.797 1 94.31 191 ILE A CA 1
ATOM 1424 C C . ILE A 1 191 ? 1.783 -17.062 -19.359 1 94.31 191 ILE A C 1
ATOM 1426 O O . ILE A 1 191 ? 2.229 -16.375 -20.281 1 94.31 191 ILE A O 1
ATOM 1430 N N . LYS A 1 192 ? 0.59 -16.891 -18.781 1 93.44 192 LYS A N 1
ATOM 1431 C CA . LYS A 1 192 ? -0.235 -15.75 -19.188 1 93.44 192 LYS A CA 1
ATOM 1432 C C . LYS A 1 192 ? 0.446 -14.43 -18.859 1 93.44 192 LYS A C 1
ATOM 1434 O O . LYS A 1 192 ? 1.025 -14.273 -17.781 1 93.44 192 LYS A O 1
ATOM 1439 N N . PRO A 1 193 ? 0.313 -13.477 -19.766 1 95.38 193 PRO A N 1
ATOM 1440 C CA . PRO A 1 193 ? 1.033 -12.211 -19.594 1 95.38 193 PRO A CA 1
ATOM 1441 C C . PRO A 1 193 ? 0.513 -11.391 -18.406 1 95.38 193 PRO A C 1
ATOM 1443 O O . PRO A 1 193 ? 1.164 -10.438 -17.984 1 95.38 193 PRO A O 1
ATOM 1446 N N . ASN A 1 194 ? -0.669 -11.68 -17.828 1 91.94 194 ASN A N 1
ATOM 1447 C CA . ASN A 1 194 ? -1.249 -10.906 -16.734 1 91.94 194 ASN A CA 1
ATOM 1448 C C . ASN A 1 194 ? -1.414 -11.75 -15.477 1 91.94 194 ASN A C 1
ATOM 1450 O O . ASN A 1 194 ? -2.262 -11.461 -14.633 1 91.94 194 ASN A O 1
ATOM 1454 N N . ALA A 1 195 ? -0.577 -12.773 -15.359 1 89.31 195 ALA A N 1
ATOM 1455 C CA . ALA A 1 195 ? -0.726 -13.719 -14.258 1 89.31 195 ALA A CA 1
ATOM 1456 C C . ALA A 1 195 ? 0.071 -13.273 -13.031 1 89.31 195 ALA A C 1
ATOM 1458 O O . ALA A 1 195 ? 0.492 -14.102 -12.219 1 89.31 195 ALA A O 1
ATOM 1459 N N . VAL A 1 196 ? 0.344 -11.992 -12.922 1 93.12 196 VAL A N 1
ATOM 1460 C CA . VAL A 1 196 ? 1.179 -11.484 -11.836 1 93.12 196 VAL A CA 1
ATOM 1461 C C . VAL A 1 196 ? 0.397 -10.461 -11.016 1 93.12 196 VAL A C 1
ATOM 1463 O O . VAL A 1 196 ? 0.026 -9.398 -11.531 1 93.12 196 VAL A O 1
ATOM 1466 N N . ARG A 1 197 ? 0.176 -10.789 -9.773 1 92.19 197 ARG A N 1
ATOM 1467 C CA . ARG A 1 197 ? -0.436 -9.836 -8.852 1 92.19 197 ARG A CA 1
ATOM 1468 C C . ARG A 1 197 ? 0.623 -9.117 -8.023 1 92.19 197 ARG A C 1
ATOM 1470 O O . ARG A 1 197 ? 1.595 -9.734 -7.582 1 92.19 197 ARG A O 1
ATOM 1477 N N . LEU A 1 198 ? 0.385 -7.832 -7.82 1 93.88 198 LEU A N 1
ATOM 1478 C CA . LEU A 1 198 ? 1.316 -7.051 -7.012 1 93.88 198 LEU A CA 1
ATOM 1479 C C . LEU A 1 198 ? 0.813 -6.914 -5.578 1 93.88 198 LEU A C 1
ATOM 1481 O O . LEU A 1 198 ? -0.354 -6.582 -5.355 1 93.88 198 LEU A O 1
ATOM 1485 N N . VAL A 1 199 ? 1.685 -7.172 -4.684 1 92.75 199 VAL A N 1
ATOM 1486 C CA . VAL A 1 199 ? 1.37 -6.988 -3.27 1 92.75 199 VAL A CA 1
ATOM 1487 C C . VAL A 1 199 ? 2.334 -5.977 -2.652 1 92.75 199 VAL A C 1
ATOM 1489 O O . VAL A 1 199 ? 3.553 -6.113 -2.781 1 92.75 199 VAL A O 1
ATOM 1492 N N . ASN A 1 200 ? 1.772 -4.926 -2.068 1 93.62 200 ASN A N 1
ATOM 1493 C CA . ASN A 1 200 ? 2.582 -3.99 -1.292 1 93.62 200 ASN A CA 1
ATOM 1494 C C . ASN A 1 200 ? 2.891 -4.535 0.099 1 93.62 200 ASN A C 1
ATOM 1496 O O . ASN A 1 200 ? 1.983 -4.723 0.912 1 93.62 200 ASN A O 1
ATOM 1500 N N . VAL A 1 201 ? 4.16 -4.824 0.364 1 93.12 201 VAL A N 1
ATOM 1501 C CA . VAL A 1 201 ? 4.523 -5.375 1.667 1 93.12 201 VAL A CA 1
ATOM 1502 C C . VAL A 1 201 ? 5.355 -4.355 2.443 1 93.12 201 VAL A C 1
ATOM 1504 O O . VAL A 1 201 ? 6.129 -4.723 3.33 1 93.12 201 VAL A O 1
ATOM 1507 N N . SER A 1 202 ? 5.18 -3.117 2.033 1 93.44 202 SER A N 1
ATOM 1508 C CA . SER A 1 202 ? 5.84 -2.049 2.775 1 93.44 202 SER A CA 1
ATOM 1509 C C . SER A 1 202 ? 5.277 -1.929 4.188 1 93.44 202 SER A C 1
ATOM 1511 O O . SER A 1 202 ? 4.102 -2.225 4.422 1 93.44 202 SER A O 1
ATOM 1513 N N . GLU A 1 203 ? 6.145 -1.459 5.082 1 90.25 203 GLU A N 1
ATOM 1514 C CA . GLU A 1 203 ? 5.727 -1.277 6.469 1 90.25 203 GLU A CA 1
ATOM 1515 C C . GLU A 1 203 ? 5.977 0.154 6.938 1 90.25 203 GLU A C 1
ATOM 1517 O O . GLU A 1 203 ? 6.75 0.889 6.32 1 90.25 203 GLU A O 1
ATOM 1522 N N . ILE A 1 204 ? 5.227 0.534 7.922 1 91.38 204 ILE A N 1
ATOM 1523 C CA . ILE A 1 204 ? 5.344 1.874 8.484 1 91.38 204 ILE A CA 1
ATOM 1524 C C . ILE A 1 204 ? 5.641 1.781 9.984 1 91.38 204 ILE A C 1
ATOM 1526 O O . ILE A 1 204 ? 5.387 0.751 10.609 1 91.38 204 ILE A O 1
ATOM 1530 N N . GLY A 1 205 ? 6.297 2.832 10.516 1 93.69 205 GLY A N 1
ATOM 1531 C CA . GLY A 1 205 ? 6.551 3.023 11.938 1 93.69 205 GLY A CA 1
ATOM 1532 C C . GLY A 1 205 ? 6.246 4.434 12.406 1 93.69 205 GLY A C 1
ATOM 1533 O O . GLY A 1 205 ? 5.543 5.184 11.734 1 93.69 205 GLY A O 1
ATOM 1534 N N . THR A 1 206 ? 6.547 4.715 13.617 1 94.5 206 THR A N 1
ATOM 1535 C CA . THR A 1 206 ? 6.371 6.02 14.242 1 94.5 206 THR A CA 1
ATOM 1536 C C . THR A 1 206 ? 7.684 6.504 14.859 1 94.5 206 THR A C 1
ATOM 1538 O O . THR A 1 206 ? 8.555 5.699 15.188 1 94.5 206 THR A O 1
ATOM 1541 N N . ILE A 1 207 ? 7.875 7.758 14.828 1 96.56 207 ILE A N 1
ATOM 1542 C CA . ILE A 1 207 ? 8.961 8.391 15.57 1 96.56 207 ILE A CA 1
ATOM 1543 C C . ILE A 1 207 ? 8.383 9.25 16.688 1 96.56 207 ILE A C 1
ATOM 1545 O O . ILE A 1 207 ? 7.434 10.008 16.469 1 96.56 207 ILE A O 1
ATOM 1549 N N . SER A 1 208 ? 8.867 9.117 17.828 1 97.12 208 SER A N 1
ATOM 1550 C CA . SER A 1 208 ? 8.492 10.016 18.922 1 97.12 208 SER A CA 1
ATOM 1551 C C . SER A 1 208 ? 9.703 10.359 19.797 1 97.12 208 SER A C 1
ATOM 1553 O O . SER A 1 208 ? 10.75 9.727 19.688 1 97.12 208 SER A O 1
ATOM 1555 N N . GLY A 1 209 ? 9.57 11.375 20.562 1 97.88 209 GLY A N 1
ATOM 1556 C CA . GLY A 1 209 ? 10.625 11.781 21.484 1 97.88 209 GLY A CA 1
ATOM 1557 C C . GLY A 1 209 ? 10.281 13.023 22.281 1 97.88 209 GLY A C 1
ATOM 1558 O O . GLY A 1 209 ? 9.164 13.539 22.172 1 97.88 209 GLY A O 1
ATOM 1559 N N . THR A 1 210 ? 11.258 13.352 23.109 1 98 210 THR A N 1
ATOM 1560 C CA . THR A 1 210 ? 11.117 14.531 23.953 1 98 210 THR A CA 1
ATOM 1561 C C . THR A 1 210 ? 12.227 15.539 23.656 1 98 210 THR A C 1
ATOM 1563 O O . THR A 1 210 ? 13.297 15.172 23.172 1 98 210 THR A O 1
ATOM 1566 N N . LEU A 1 211 ? 11.922 16.75 23.797 1 98.5 211 LEU A N 1
ATOM 1567 C CA . LEU A 1 211 ? 12.906 17.828 23.781 1 98.5 211 LEU A CA 1
ATOM 1568 C C . LEU A 1 211 ? 13.391 18.156 25.188 1 98.5 211 LEU A C 1
ATOM 1570 O O . LEU A 1 211 ? 12.578 18.391 26.078 1 98.5 211 LEU A O 1
ATOM 1574 N N . ALA A 1 212 ? 14.68 18.172 25.328 1 98.06 212 ALA A N 1
ATOM 1575 C CA . ALA A 1 212 ? 15.25 18.531 26.625 1 98.06 212 ALA A CA 1
ATOM 1576 C C . ALA A 1 212 ? 14.992 20 26.953 1 98.06 212 ALA A C 1
ATOM 1578 O O . ALA A 1 212 ? 15.109 20.875 26.078 1 98.06 212 ALA A O 1
ATOM 1579 N N . GLN A 1 213 ? 14.742 20.266 28.297 1 97.06 213 GLN A N 1
ATOM 1580 C CA . GLN A 1 213 ? 14.5 21.625 28.734 1 97.06 213 GLN A CA 1
ATOM 1581 C C . GLN A 1 213 ? 15.719 22.516 28.469 1 97.06 213 GLN A C 1
ATOM 1583 O O . GLN A 1 213 ? 15.578 23.688 28.094 1 97.06 213 GLN A O 1
ATOM 1588 N N . THR A 1 214 ? 16.891 21.953 28.688 1 97.38 214 THR A N 1
ATOM 1589 C CA . THR A 1 214 ? 18.109 22.734 28.453 1 97.38 214 THR A CA 1
ATOM 1590 C C . THR A 1 214 ? 18.219 23.141 26.984 1 97.38 214 THR A C 1
ATOM 1592 O O . THR A 1 214 ? 18.656 24.25 26.688 1 97.38 214 THR A O 1
ATOM 1595 N N . GLN A 1 215 ? 17.875 22.25 26.078 1 98 215 GLN A N 1
ATOM 1596 C CA . GLN A 1 215 ? 17.906 22.562 24.656 1 98 215 GLN A CA 1
ATOM 1597 C C . GLN A 1 215 ? 16.812 23.578 24.297 1 98 215 GLN A C 1
ATOM 1599 O O . GLN A 1 215 ? 17.031 24.453 23.469 1 98 215 GLN A O 1
ATOM 1604 N N . PHE A 1 216 ? 15.695 23.406 24.891 1 98.25 216 PHE A N 1
ATOM 1605 C CA . PHE A 1 216 ? 14.602 24.359 24.734 1 98.25 216 PHE A CA 1
ATOM 1606 C C . PHE A 1 216 ? 15.062 25.781 25.078 1 98.25 216 PHE A C 1
ATOM 1608 O O . PHE A 1 216 ? 14.922 26.688 24.266 1 98.25 216 PHE A O 1
ATOM 1615 N N . ASP A 1 217 ? 15.672 25.938 26.219 1 97.88 217 ASP A N 1
ATOM 1616 C CA . ASP A 1 217 ? 16.125 27.234 26.703 1 97.88 217 ASP A CA 1
ATOM 1617 C C . ASP A 1 217 ? 17.25 27.781 25.844 1 97.88 217 ASP A C 1
ATOM 1619 O O . ASP A 1 217 ? 17.281 28.969 25.516 1 97.88 217 ASP A O 1
ATOM 1623 N N . ALA A 1 218 ? 18.156 26.891 25.484 1 98.12 218 ALA A N 1
ATOM 1624 C CA . ALA A 1 218 ? 19.312 27.312 24.688 1 98.12 218 ALA A CA 1
ATOM 1625 C C . ALA A 1 218 ? 18.875 27.812 23.312 1 98.12 218 ALA A C 1
ATOM 1627 O O . ALA A 1 218 ? 19.391 28.828 22.828 1 98.12 218 ALA A O 1
ATOM 1628 N N . CYS A 1 219 ? 18.016 27.141 22.719 1 98.38 219 CYS A N 1
ATOM 1629 C CA . CYS A 1 219 ? 17.531 27.516 21.391 1 98.38 219 CYS A CA 1
ATOM 1630 C C . CYS A 1 219 ? 16.922 28.922 21.422 1 98.38 219 CYS A C 1
ATOM 1632 O O . CYS A 1 219 ? 17.25 29.75 20.578 1 98.38 219 CYS A O 1
ATOM 1634 N N . GLU A 1 220 ? 16.047 29.203 22.359 1 98.31 220 GLU A N 1
ATOM 1635 C CA . GLU A 1 220 ? 15.398 30.5 22.453 1 98.31 220 GLU A CA 1
ATOM 1636 C C . GLU A 1 220 ? 16.422 31.609 22.719 1 98.31 220 GLU A C 1
ATOM 1638 O O . GLU A 1 220 ? 16.359 32.688 22.094 1 98.31 220 GLU A O 1
ATOM 1643 N N . ALA A 1 221 ? 17.344 31.344 23.594 1 98.25 221 ALA A N 1
ATOM 1644 C CA . ALA A 1 221 ? 18.375 32.344 23.906 1 98.25 221 ALA A CA 1
ATOM 1645 C C . ALA A 1 221 ? 19.219 32.625 22.672 1 98.25 221 ALA A C 1
ATOM 1647 O O . ALA A 1 221 ? 19.438 33.781 22.328 1 98.25 221 ALA A O 1
ATOM 1648 N N . ASP A 1 222 ? 19.656 31.562 22.047 1 98.12 222 ASP A N 1
ATOM 1649 C CA . ASP A 1 222 ? 20.547 31.719 20.906 1 98.12 222 ASP A CA 1
ATOM 1650 C C . ASP A 1 222 ? 19.844 32.406 19.75 1 98.12 222 ASP A C 1
ATOM 1652 O O . ASP A 1 222 ? 20.391 33.344 19.156 1 98.12 222 ASP A O 1
ATOM 1656 N N . PHE A 1 223 ? 18.672 32.062 19.438 1 98 223 PHE A N 1
ATOM 1657 C CA . PHE A 1 223 ? 18.016 32.625 18.266 1 98 223 PHE A CA 1
ATOM 1658 C C . PHE A 1 223 ? 17.453 34 18.562 1 98 223 PHE A C 1
ATOM 1660 O O . PHE A 1 223 ? 17.219 34.812 17.656 1 98 223 PHE A O 1
ATOM 1667 N N . SER A 1 224 ? 17.156 34.281 19.844 1 98.06 224 SER A N 1
ATOM 1668 C CA . SER A 1 224 ? 16.891 35.688 20.188 1 98.06 224 SER A CA 1
ATOM 1669 C C . SER A 1 224 ? 18.094 36.562 19.875 1 98.06 224 SER A C 1
ATOM 1671 O O . SER A 1 224 ? 17.922 37.656 19.312 1 98.06 224 SER A O 1
ATOM 1673 N N . SER A 1 225 ? 19.203 36.094 20.188 1 97.69 225 SER A N 1
ATOM 1674 C CA . SER A 1 225 ? 20.438 36.875 20 1 97.69 225 SER A CA 1
ATOM 1675 C C . SER A 1 225 ? 20.859 36.875 18.531 1 97.69 225 SER A C 1
ATOM 1677 O O . SER A 1 225 ? 21.188 37.938 17.984 1 97.69 225 SER A O 1
ATOM 1679 N N . LEU A 1 226 ? 20.844 35.719 17.891 1 97.19 226 LEU A N 1
ATOM 1680 C CA . LEU A 1 226 ? 21.453 35.562 16.562 1 97.19 226 LEU A CA 1
ATOM 1681 C C . LEU A 1 226 ? 20.484 36.031 15.477 1 97.19 226 LEU A C 1
ATOM 1683 O O . LEU A 1 226 ? 20.906 36.531 14.438 1 97.19 226 LEU A O 1
ATOM 1687 N N . LEU A 1 227 ? 19.156 35.75 15.672 1 97.06 227 LEU A N 1
ATOM 1688 C CA . LEU A 1 227 ? 18.188 36.031 14.625 1 97.06 227 LEU A CA 1
ATOM 1689 C C . LEU A 1 227 ? 17.266 37.188 15.031 1 97.06 227 LEU A C 1
ATOM 1691 O O . LEU A 1 227 ? 16.438 37.625 14.227 1 97.06 227 LEU A O 1
ATOM 1695 N N . GLY A 1 228 ? 17.344 37.625 16.234 1 96.81 228 GLY A N 1
ATOM 1696 C CA . GLY A 1 228 ? 16.438 38.656 16.734 1 96.81 228 GLY A CA 1
ATOM 1697 C C . GLY A 1 228 ? 15.031 38.156 16.984 1 96.81 228 GLY A C 1
ATOM 1698 O O . GLY A 1 228 ? 14.07 38.906 16.953 1 96.81 228 GLY A O 1
ATOM 1699 N N . ALA A 1 229 ? 14.898 36.875 17.219 1 96 229 ALA A N 1
ATOM 1700 C CA . ALA A 1 229 ? 13.578 36.281 17.422 1 96 229 ALA A CA 1
ATOM 1701 C C . ALA A 1 229 ? 12.977 36.719 18.766 1 96 229 ALA A C 1
ATOM 1703 O O . ALA A 1 229 ? 13.688 36.781 19.766 1 96 229 ALA A O 1
ATOM 1704 N N . SER A 1 230 ? 11.656 37.062 18.734 1 95.62 230 SER A N 1
ATOM 1705 C CA . SER A 1 230 ? 10.953 37.438 19.953 1 95.62 230 SER A CA 1
ATOM 1706 C C . SER A 1 230 ? 9.789 36.469 20.219 1 95.62 230 SER A C 1
ATOM 1708 O O . SER A 1 230 ? 9.195 36.5 21.312 1 95.62 230 SER A O 1
ATOM 1710 N N . GLU A 1 231 ? 9.359 35.781 19.328 1 93.62 231 GLU A N 1
ATOM 1711 C CA . GLU A 1 231 ? 8.375 34.719 19.453 1 93.62 231 GLU A CA 1
ATOM 1712 C C . GLU A 1 231 ? 8.953 33.375 19 1 93.62 231 GLU A C 1
ATOM 1714 O O . GLU A 1 231 ? 9.797 33.312 18.109 1 93.62 231 GLU A O 1
ATOM 1719 N N . PHE A 1 232 ? 8.469 32.312 19.688 1 95.44 232 PHE A N 1
ATOM 1720 C CA . PHE A 1 232 ? 9.094 31.031 19.438 1 95.44 232 PHE A CA 1
ATOM 1721 C C . PHE A 1 232 ? 8.039 29.953 19.172 1 95.44 232 PHE A C 1
ATOM 1723 O O . PHE A 1 232 ? 6.93 30.031 19.703 1 95.44 232 PHE A O 1
ATOM 1730 N N . SER A 1 233 ? 8.336 29.094 18.312 1 94.12 233 SER A N 1
ATOM 1731 C CA . SER A 1 233 ? 7.602 27.859 18.016 1 94.12 233 SER A CA 1
ATOM 1732 C C . SER A 1 233 ? 8.539 26.672 17.859 1 94.12 233 SER A C 1
ATOM 1734 O O . SER A 1 233 ? 9.359 26.641 16.938 1 94.12 233 SER A O 1
ATOM 1736 N N . HIS A 1 234 ? 8.391 25.75 18.734 1 96.12 234 HIS A N 1
ATOM 1737 C CA . HIS A 1 234 ? 9.281 24.594 18.75 1 96.12 234 HIS A CA 1
ATOM 1738 C C . HIS A 1 234 ? 8.734 23.469 17.875 1 96.12 234 HIS A C 1
ATOM 1740 O O . HIS A 1 234 ? 7.57 23.094 18 1 96.12 234 HIS A O 1
ATOM 1746 N N . ALA A 1 235 ? 9.562 22.953 16.953 1 95.56 235 ALA A N 1
ATOM 1747 C CA . ALA A 1 235 ? 9.117 21.891 16.047 1 95.56 235 ALA A CA 1
ATOM 1748 C C . ALA A 1 235 ? 10.281 20.984 15.641 1 95.56 235 ALA A C 1
ATOM 1750 O O . ALA A 1 235 ? 11.438 21.391 15.695 1 95.56 235 ALA A O 1
ATOM 1751 N N . ALA A 1 236 ? 9.922 19.766 15.367 1 96.5 236 ALA A N 1
ATOM 1752 C CA . ALA A 1 236 ? 10.836 18.797 14.773 1 96.5 236 ALA A CA 1
ATOM 1753 C C . ALA A 1 236 ? 10.555 18.625 13.281 1 96.5 236 ALA A C 1
ATOM 1755 O O . ALA A 1 236 ? 9.406 18.406 12.883 1 96.5 236 ALA A O 1
ATOM 1756 N N . TYR A 1 237 ? 11.547 18.781 12.445 1 96.62 237 TYR A N 1
ATOM 1757 C CA . TYR A 1 237 ? 11.484 18.578 11 1 96.62 237 TYR A CA 1
ATOM 1758 C C . TYR A 1 237 ? 12.102 17.234 10.609 1 96.62 237 TYR A C 1
ATOM 1760 O O . TYR A 1 237 ? 13.25 16.953 10.953 1 96.62 237 TYR A O 1
ATOM 1768 N N . LEU A 1 238 ? 11.289 16.438 9.898 1 95.94 238 LEU A N 1
ATOM 1769 C CA . LEU A 1 238 ? 11.766 15.125 9.469 1 95.94 238 LEU A CA 1
ATOM 1770 C C . LEU A 1 238 ? 12.25 15.164 8.023 1 95.94 238 LEU A C 1
ATOM 1772 O O . LEU A 1 238 ? 11.531 15.633 7.137 1 95.94 238 LEU A O 1
ATOM 1776 N N . TYR A 1 239 ? 13.484 14.703 7.805 1 96.38 239 TYR A N 1
ATOM 1777 C CA . TYR A 1 239 ? 14.078 14.656 6.473 1 96.38 239 TYR A CA 1
ATOM 1778 C C . TYR A 1 239 ? 14.391 13.227 6.066 1 96.38 239 TYR A C 1
ATOM 1780 O O . TYR A 1 239 ? 14.742 12.398 6.91 1 96.38 239 TYR A O 1
ATOM 1788 N N . ALA A 1 240 ? 14.25 13.016 4.742 1 94.5 240 ALA A N 1
ATOM 1789 C CA . ALA A 1 240 ? 14.609 11.703 4.211 1 94.5 240 ALA A CA 1
ATOM 1790 C C . ALA A 1 240 ? 16.125 11.5 4.215 1 94.5 240 ALA A C 1
ATOM 1792 O O . ALA A 1 240 ? 16.875 12.414 3.871 1 94.5 240 ALA A O 1
ATOM 1793 N N . GLY A 1 241 ? 16.578 10.281 4.668 1 94.62 241 GLY A N 1
ATOM 1794 C CA . GLY A 1 241 ? 17.984 9.922 4.594 1 94.62 241 GLY A CA 1
ATOM 1795 C C . GLY A 1 241 ? 18.812 10.516 5.711 1 94.62 241 GLY A C 1
ATOM 1796 O O . GLY A 1 241 ? 18.297 11.266 6.547 1 94.62 241 GLY A O 1
ATOM 1797 N N . SER A 1 242 ? 20.078 10.094 5.727 1 95.94 242 SER A N 1
ATOM 1798 C CA . SER A 1 242 ? 21.062 10.734 6.594 1 95.94 242 SER A CA 1
ATOM 1799 C C . SER A 1 242 ? 21.516 12.07 6.02 1 95.94 242 SER A C 1
ATOM 1801 O O . SER A 1 242 ? 21.969 12.133 4.871 1 95.94 242 SER A O 1
ATOM 1803 N N . ARG A 1 243 ? 21.406 13.062 6.867 1 95.31 243 ARG A N 1
ATOM 1804 C CA . ARG A 1 243 ? 21.672 14.398 6.34 1 95.31 243 ARG A CA 1
ATOM 1805 C C . ARG A 1 243 ? 22.438 15.242 7.348 1 95.31 243 ARG A C 1
ATOM 1807 O O . ARG A 1 243 ? 22.203 15.148 8.555 1 95.31 243 ARG A O 1
ATOM 1814 N N . ASP A 1 244 ? 23.266 16.062 6.695 1 96.31 244 ASP A N 1
ATOM 1815 C CA . ASP A 1 244 ? 23.891 17.125 7.473 1 96.31 244 ASP A CA 1
ATOM 1816 C C . ASP A 1 244 ? 22.922 18.297 7.668 1 96.31 244 ASP A C 1
ATOM 1818 O O . ASP A 1 244 ? 22.078 18.562 6.809 1 96.31 244 ASP A O 1
ATOM 1822 N N . ARG A 1 245 ? 23.125 18.984 8.797 1 96.88 245 ARG A N 1
ATOM 1823 C CA . ARG A 1 245 ? 22.25 20.109 9.117 1 96.88 245 ARG A CA 1
ATOM 1824 C C . ARG A 1 245 ? 22.25 21.141 8 1 96.88 245 ARG A C 1
ATOM 1826 O O . ARG A 1 245 ? 21.234 21.781 7.742 1 96.88 245 ARG A O 1
ATOM 1833 N N . THR A 1 246 ? 23.391 21.281 7.25 1 95.81 246 THR A N 1
ATOM 1834 C CA . THR A 1 246 ? 23.547 22.297 6.215 1 95.81 246 THR A CA 1
ATOM 1835 C C . THR A 1 246 ? 22.656 22 5.02 1 95.81 246 THR A C 1
ATOM 1837 O O . THR A 1 246 ? 22.438 22.859 4.164 1 95.81 246 THR A O 1
ATOM 1840 N N . THR A 1 247 ? 22.109 20.797 4.934 1 96.06 247 THR A N 1
ATOM 1841 C CA . THR A 1 247 ? 21.266 20.438 3.803 1 96.06 247 THR A CA 1
ATOM 1842 C C . THR A 1 247 ? 19.797 20.453 4.207 1 96.06 247 THR A C 1
ATOM 1844 O O . THR A 1 247 ? 18.922 20.141 3.398 1 96.06 247 THR A O 1
ATOM 1847 N N . MET A 1 248 ? 19.516 20.828 5.449 1 96.81 248 MET A N 1
ATOM 1848 C CA . MET A 1 248 ? 18.156 20.797 5.965 1 96.81 248 MET A CA 1
ATOM 1849 C C . MET A 1 248 ? 17.453 22.125 5.688 1 96.81 248 MET A C 1
ATOM 1851 O O . MET A 1 248 ? 17.766 23.141 6.312 1 96.81 248 MET A O 1
ATOM 1855 N N . GLY A 1 249 ? 16.516 22.016 4.758 1 96.31 249 GLY A N 1
ATOM 1856 C CA . GLY A 1 249 ? 15.773 23.219 4.387 1 96.31 249 GLY A CA 1
ATOM 1857 C C . GLY A 1 249 ? 14.469 23.375 5.152 1 96.31 249 GLY A C 1
ATOM 1858 O O . GLY A 1 249 ? 14.086 22.484 5.922 1 96.31 249 GLY A O 1
ATOM 1859 N N . ASP A 1 250 ? 13.836 24.578 5 1 95.94 250 ASP A N 1
ATOM 1860 C CA . ASP A 1 250 ? 12.492 24.844 5.492 1 95.94 250 ASP A CA 1
ATOM 1861 C C . ASP A 1 250 ? 11.438 24.297 4.535 1 95.94 250 ASP A C 1
ATOM 1863 O O . ASP A 1 250 ? 11.742 23.469 3.672 1 95.94 250 ASP A O 1
ATOM 1867 N N . ILE A 1 251 ? 10.164 24.578 4.871 1 91.5 251 ILE A N 1
ATOM 1868 C CA . ILE A 1 251 ? 9.102 24.375 3.895 1 91.5 251 ILE A CA 1
ATOM 1869 C C . ILE A 1 251 ? 9.148 25.484 2.844 1 91.5 251 ILE A C 1
ATOM 1871 O O . ILE A 1 251 ? 8.898 26.641 3.152 1 91.5 251 ILE A O 1
ATOM 1875 N N . ALA A 1 252 ? 9.523 25.094 1.627 1 92.19 252 ALA A N 1
ATOM 1876 C CA . ALA A 1 252 ? 9.68 26.109 0.599 1 92.19 252 ALA A CA 1
ATOM 1877 C C . ALA A 1 252 ? 8.453 26.172 -0.312 1 92.19 252 ALA A C 1
ATOM 1879 O O . ALA A 1 252 ? 8.203 27.188 -0.959 1 92.19 252 ALA A O 1
ATOM 1880 N N . GLY A 1 253 ? 7.746 25.031 -0.301 1 83.88 253 GLY A N 1
ATOM 1881 C CA . GLY A 1 253 ? 6.531 24.984 -1.103 1 83.88 253 GLY A CA 1
ATOM 1882 C C . GLY A 1 253 ? 6.77 25.297 -2.566 1 83.88 253 GLY A C 1
ATOM 1883 O O . GLY A 1 253 ? 7.703 24.781 -3.178 1 83.88 253 GLY A O 1
ATOM 1884 N N . ASP A 1 254 ? 5.922 26.188 -3.139 1 80.31 254 ASP A N 1
ATOM 1885 C CA . ASP A 1 254 ? 5.926 26.453 -4.57 1 80.31 254 ASP A CA 1
ATOM 1886 C C . ASP A 1 254 ? 7.176 27.234 -4.977 1 80.31 254 ASP A C 1
ATOM 1888 O O . ASP A 1 254 ? 7.66 27.094 -6.102 1 80.31 254 ASP A O 1
ATOM 1892 N N . GLN A 1 255 ? 7.66 28.031 -4.059 1 86.56 255 GLN A N 1
ATOM 1893 C CA . GLN A 1 255 ? 8.859 28.797 -4.383 1 86.56 255 GLN A CA 1
ATOM 1894 C C . GLN A 1 255 ? 10.062 27.875 -4.562 1 86.56 255 GLN A C 1
ATOM 1896 O O . GLN A 1 255 ? 10.914 28.125 -5.43 1 86.56 255 GLN A O 1
ATOM 1901 N N . GLY A 1 256 ? 10.078 26.891 -3.77 1 90.31 256 GLY A N 1
ATOM 1902 C CA . GLY A 1 256 ? 11.227 25.984 -3.816 1 90.31 256 GLY A CA 1
ATOM 1903 C C . GLY A 1 256 ? 12.508 26.641 -3.348 1 90.31 256 GLY A C 1
ATOM 1904 O O . GLY A 1 256 ? 12.484 27.734 -2.777 1 90.31 256 GLY A O 1
ATOM 1905 N N . PHE A 1 257 ? 13.594 25.891 -3.482 1 93.75 257 PHE A N 1
ATOM 1906 C CA . PHE A 1 257 ? 14.922 26.406 -3.152 1 93.75 257 PHE A CA 1
ATOM 1907 C C . PHE A 1 257 ? 15.633 26.891 -4.402 1 93.75 257 PHE A C 1
ATOM 1909 O O . PHE A 1 257 ? 15.266 26.531 -5.523 1 93.75 257 PHE A O 1
ATOM 1916 N N . PRO A 1 258 ? 16.672 27.766 -4.246 1 91.06 258 PRO A N 1
ATOM 1917 C CA . PRO A 1 258 ? 17.5 28.125 -5.41 1 91.06 258 PRO A CA 1
ATOM 1918 C C . PRO A 1 258 ? 18.109 26.906 -6.094 1 91.06 258 PRO A C 1
ATOM 1920 O O . PRO A 1 258 ? 18.391 25.906 -5.438 1 91.06 258 PRO A O 1
ATOM 1923 N N . ALA A 1 259 ? 18.203 26.891 -7.43 1 86.25 259 ALA A N 1
ATOM 1924 C CA . ALA A 1 259 ? 18.609 25.766 -8.273 1 86.25 259 ALA A CA 1
ATOM 1925 C C . ALA A 1 259 ? 19.875 25.109 -7.742 1 86.25 259 ALA A C 1
ATOM 1927 O O . ALA A 1 259 ? 20 23.875 -7.758 1 86.25 259 ALA A O 1
ATOM 1928 N N . ASP A 1 260 ? 20.906 25.797 -7.168 1 88.19 260 ASP A N 1
ATOM 1929 C CA . ASP A 1 260 ? 22.188 25.219 -6.746 1 88.19 260 ASP A CA 1
ATOM 1930 C C . ASP A 1 260 ? 22.203 24.969 -5.242 1 88.19 260 ASP A C 1
ATOM 1932 O O . ASP A 1 260 ? 23.234 24.625 -4.676 1 88.19 260 ASP A O 1
ATOM 1936 N N . SER A 1 261 ? 20.969 24.969 -4.809 1 92.25 261 SER A N 1
ATOM 1937 C CA . SER A 1 261 ? 20.938 24.781 -3.361 1 92.25 261 SER A CA 1
ATOM 1938 C C . SER A 1 261 ? 20.953 23.297 -2.99 1 92.25 261 SER A C 1
ATOM 1940 O O . SER A 1 261 ? 20.312 22.484 -3.65 1 92.25 261 SER A O 1
ATOM 1942 N N . ALA A 1 262 ? 21.672 22.953 -1.946 1 92.38 262 ALA A N 1
ATOM 1943 C CA . ALA A 1 262 ? 21.719 21.594 -1.428 1 92.38 262 ALA A CA 1
ATOM 1944 C C . ALA A 1 262 ? 20.578 21.328 -0.452 1 92.38 262 ALA A C 1
ATOM 1946 O O . ALA A 1 262 ? 20.438 20.219 0.057 1 92.38 262 ALA A O 1
ATOM 1947 N N . LEU A 1 263 ? 19.766 22.312 -0.241 1 95.5 263 LEU A N 1
ATOM 1948 C CA . LEU A 1 263 ? 18.703 22.188 0.739 1 95.5 263 LEU A CA 1
ATOM 1949 C C . LEU A 1 263 ? 17.609 21.25 0.249 1 95.5 263 LEU A C 1
ATOM 1951 O O . LEU A 1 263 ? 17.281 21.219 -0.941 1 95.5 263 LEU A O 1
ATOM 1955 N N . VAL A 1 264 ? 17.125 20.438 1.188 1 93.88 264 VAL A N 1
ATOM 1956 C CA . VAL A 1 264 ? 15.984 19.562 0.925 1 93.88 264 VAL A CA 1
ATOM 1957 C C . VAL A 1 264 ? 14.82 19.922 1.842 1 93.88 264 VAL A C 1
ATOM 1959 O O . VAL A 1 264 ? 15.031 20.312 2.998 1 93.88 264 VAL A O 1
ATOM 1962 N N . GLU A 1 265 ? 13.617 19.828 1.28 1 93.81 265 GLU A N 1
ATOM 1963 C CA . GLU A 1 265 ? 12.438 20.078 2.102 1 93.81 265 GLU A CA 1
ATOM 1964 C C . GLU A 1 265 ? 12.188 18.922 3.064 1 93.81 265 GLU A C 1
ATOM 1966 O O . GLU A 1 265 ? 12.445 17.766 2.732 1 93.81 265 GLU A O 1
ATOM 1971 N N . PRO A 1 266 ? 11.664 19.234 4.262 1 94.25 266 PRO A N 1
ATOM 1972 C CA . PRO A 1 266 ? 11.266 18.141 5.156 1 94.25 266 PRO A CA 1
ATOM 1973 C C . PRO A 1 266 ? 10.102 17.328 4.613 1 94.25 266 PRO A C 1
ATOM 1975 O O . PRO A 1 266 ? 9.234 17.859 3.914 1 94.25 266 PRO A O 1
ATOM 1978 N N . VAL A 1 267 ? 10.125 16.062 4.984 1 91.5 267 VAL A N 1
ATOM 1979 C CA . VAL A 1 267 ? 9.039 15.188 4.555 1 91.5 267 VAL A CA 1
ATOM 1980 C C . VAL A 1 267 ? 7.844 15.344 5.5 1 91.5 267 VAL A C 1
ATOM 1982 O O . VAL A 1 267 ? 6.707 15.047 5.129 1 91.5 267 VAL A O 1
ATOM 1985 N N . ALA A 1 268 ? 8.086 15.75 6.73 1 90.69 268 ALA A N 1
ATOM 1986 C CA . ALA A 1 268 ? 7.055 16.016 7.734 1 90.69 268 ALA A CA 1
ATOM 1987 C C . ALA A 1 268 ? 7.566 16.969 8.805 1 90.69 268 ALA A C 1
ATOM 1989 O O . ALA A 1 268 ? 8.773 17.078 9.031 1 90.69 268 ALA A O 1
ATOM 1990 N N . VAL A 1 269 ? 6.66 17.625 9.414 1 92.19 269 VAL A N 1
ATOM 1991 C CA . VAL A 1 269 ? 6.977 18.484 10.547 1 92.19 269 VAL A CA 1
ATOM 1992 C C . VAL A 1 269 ? 6.055 18.156 11.719 1 92.19 269 VAL A C 1
ATOM 1994 O O . VAL A 1 269 ? 4.848 17.984 11.539 1 92.19 269 VAL A O 1
ATOM 1997 N N . ALA A 1 270 ? 6.574 18.016 12.891 1 92.19 270 ALA A N 1
ATOM 1998 C CA . ALA A 1 270 ? 5.812 17.766 14.109 1 92.19 270 ALA A CA 1
ATOM 1999 C C . ALA A 1 270 ? 6.02 18.875 15.133 1 92.19 270 ALA A C 1
ATOM 2001 O O . ALA A 1 270 ? 7.148 19.328 15.352 1 92.19 270 ALA A O 1
ATOM 2002 N N . SER A 1 271 ? 4.961 19.312 15.734 1 91.12 271 SER A N 1
ATOM 2003 C CA . SER A 1 271 ? 5.066 20.281 16.812 1 91.12 271 SER A CA 1
ATOM 2004 C C . SER A 1 271 ? 5.57 19.625 18.094 1 91.12 271 SER A C 1
ATOM 2006 O O . SER A 1 271 ? 5.312 18.453 18.344 1 91.12 271 SER A O 1
ATOM 2008 N N . ILE A 1 272 ? 6.273 20.438 18.766 1 93.62 272 ILE A N 1
ATOM 2009 C CA . ILE A 1 272 ? 6.68 20.016 20.094 1 93.62 272 ILE A CA 1
ATOM 2010 C C . ILE A 1 272 ? 5.797 20.703 21.141 1 93.62 272 ILE A C 1
ATOM 2012 O O . ILE A 1 272 ? 5.797 21.922 21.266 1 93.62 272 ILE A O 1
ATOM 2016 N N . ASN A 1 273 ? 5.113 19.859 21.906 1 89.81 273 ASN A N 1
ATOM 2017 C CA . ASN A 1 273 ? 4.121 20.391 22.828 1 89.81 273 ASN A CA 1
ATOM 2018 C C . ASN A 1 273 ? 4.363 19.891 24.25 1 89.81 273 ASN A C 1
ATOM 2020 O O . ASN A 1 273 ? 4.867 18.781 24.453 1 89.81 273 ASN A O 1
ATOM 2024 N N . PRO A 1 274 ? 4.031 20.781 25.234 1 93 274 PRO A N 1
ATOM 2025 C CA . PRO A 1 274 ? 4.074 20.297 26.609 1 93 274 PRO A CA 1
ATOM 2026 C C . PRO A 1 274 ? 2.965 19.297 26.922 1 93 274 PRO A C 1
ATOM 2028 O O . PRO A 1 274 ? 1.811 19.516 26.547 1 93 274 PRO A O 1
ATOM 2031 N N . VAL A 1 275 ? 3.312 18.172 27.438 1 91.56 275 VAL A N 1
ATOM 2032 C CA . VAL A 1 275 ? 2.365 17.141 27.828 1 91.56 275 VAL A CA 1
ATOM 2033 C C . VAL A 1 275 ? 2.584 16.781 29.297 1 91.56 275 VAL A C 1
ATOM 2035 O O . VAL A 1 275 ? 3.723 16.609 29.75 1 91.56 275 VAL A O 1
ATOM 2038 N N . GLU A 1 276 ? 1.52 16.719 30.047 1 93.69 276 GLU A N 1
ATOM 2039 C CA . GLU A 1 276 ? 1.622 16.281 31.422 1 93.69 276 GLU A CA 1
ATOM 2040 C C . GLU A 1 276 ? 1.726 14.758 31.516 1 93.69 276 GLU A C 1
ATOM 2042 O O . GLU A 1 276 ? 0.889 14.039 30.953 1 93.69 276 GLU A O 1
ATOM 2047 N N . VAL A 1 277 ? 2.732 14.336 32.094 1 92.75 277 VAL A N 1
ATOM 2048 C CA . VAL A 1 277 ? 2.955 12.906 32.25 1 92.75 277 VAL A CA 1
ATOM 2049 C C . VAL A 1 277 ? 2.98 12.539 33.719 1 92.75 277 VAL A C 1
ATOM 2051 O O . VAL A 1 277 ? 3.684 13.172 34.5 1 92.75 277 VAL A O 1
ATOM 2054 N N . ALA A 1 278 ? 2.184 11.492 34.156 1 90.38 278 ALA A N 1
ATOM 2055 C CA . ALA A 1 278 ? 2.143 11.008 35.531 1 90.38 278 ALA A CA 1
ATOM 2056 C C . ALA A 1 278 ? 3.447 10.305 35.906 1 90.38 278 ALA A C 1
ATOM 2058 O O . ALA A 1 278 ? 4.016 9.57 35.094 1 90.38 278 ALA A O 1
ATOM 2059 N N . GLN A 1 279 ? 3.836 10.695 37.062 1 90.81 279 GLN A N 1
ATOM 2060 C CA . GLN A 1 279 ? 5.062 10.086 37.562 1 90.81 279 GLN A CA 1
ATOM 2061 C C . GLN A 1 279 ? 4.758 8.961 38.531 1 90.81 279 GLN A C 1
ATOM 2063 O O . GLN A 1 279 ? 3.645 8.875 39.062 1 90.81 279 GLN A O 1
ATOM 2068 N N . GLU A 1 280 ? 5.742 8.133 38.75 1 92 280 GLU A N 1
ATOM 2069 C CA . GLU A 1 280 ? 5.578 6.988 39.625 1 92 280 GLU A CA 1
ATOM 2070 C C . GLU A 1 280 ? 5.23 7.438 41.031 1 92 280 GLU A C 1
ATOM 2072 O O . GLU A 1 280 ? 4.516 6.738 41.75 1 92 280 GLU A O 1
ATOM 2077 N N . ASP A 1 281 ? 5.688 8.547 41.438 1 93 281 ASP A N 1
ATOM 2078 C CA . ASP A 1 281 ? 5.488 9.031 42.812 1 93 281 ASP A CA 1
ATOM 2079 C C . ASP A 1 281 ? 4.152 9.75 42.938 1 93 281 ASP A C 1
ATOM 2081 O O . ASP A 1 281 ? 3.859 10.336 43.969 1 93 281 ASP A O 1
ATOM 2085 N N . GLY A 1 282 ? 3.371 9.711 41.906 1 92.06 282 GLY A N 1
ATOM 2086 C CA . GLY A 1 282 ? 2.041 10.297 41.969 1 92.06 282 GLY A CA 1
ATOM 2087 C C . GLY A 1 282 ? 2.008 11.742 41.5 1 92.06 282 GLY A C 1
ATOM 2088 O O . GLY A 1 282 ? 0.938 12.344 41.406 1 92.06 282 GLY A O 1
ATOM 2089 N N . THR A 1 283 ? 3.223 12.32 41.281 1 92.69 283 THR A N 1
ATOM 2090 C CA . THR A 1 283 ? 3.254 13.695 40.781 1 92.69 283 THR A CA 1
ATOM 2091 C C . THR A 1 283 ? 3.145 13.711 39.25 1 92.69 283 THR A C 1
ATOM 2093 O O . THR A 1 283 ? 3.051 12.664 38.625 1 92.69 283 THR A O 1
ATOM 2096 N N . THR A 1 284 ? 2.885 14.938 38.75 1 92.81 284 THR A N 1
ATOM 2097 C CA . THR A 1 284 ? 2.852 15.133 37.312 1 92.81 284 THR A CA 1
ATOM 2098 C C . THR A 1 284 ? 4.035 15.977 36.844 1 92.81 284 THR A C 1
ATOM 2100 O O . THR A 1 284 ? 4.461 16.891 37.562 1 92.81 284 THR A O 1
ATOM 2103 N N . ALA A 1 285 ? 4.711 15.516 35.906 1 93.06 285 ALA A N 1
ATOM 2104 C CA . ALA A 1 285 ? 5.762 16.281 35.25 1 93.06 285 ALA A CA 1
ATOM 2105 C C . ALA A 1 285 ? 5.355 16.672 33.812 1 93.06 285 ALA A C 1
ATOM 2107 O O . ALA A 1 285 ? 4.582 15.961 33.188 1 93.06 285 ALA A O 1
ATOM 2108 N N . THR A 1 286 ? 5.789 17.938 33.438 1 95.12 286 THR A N 1
ATOM 2109 C CA . THR A 1 286 ? 5.551 18.375 32.062 1 95.12 286 THR A CA 1
ATOM 2110 C C . THR A 1 286 ? 6.711 17.969 31.156 1 95.12 286 THR A C 1
ATOM 2112 O O . THR A 1 286 ? 7.871 18.234 31.469 1 95.12 286 THR A O 1
ATOM 2115 N N . GLU A 1 287 ? 6.391 17.266 30.109 1 95.75 287 GLU A N 1
ATOM 2116 C CA . GLU A 1 287 ? 7.375 16.906 29.094 1 95.75 287 GLU A CA 1
ATOM 2117 C C . GLU A 1 287 ? 7.051 17.562 27.75 1 95.75 287 GLU A C 1
ATOM 2119 O O . GLU A 1 287 ? 5.883 17.734 27.406 1 95.75 287 GLU A O 1
ATOM 2124 N N . LEU A 1 288 ? 8.141 18 27.062 1 97.25 288 LEU A N 1
ATOM 2125 C CA . LEU A 1 288 ? 8 18.5 25.688 1 97.25 288 LEU A CA 1
ATOM 2126 C C . LEU A 1 288 ? 8.094 17.359 24.688 1 97.25 288 LEU A C 1
ATOM 2128 O O . LEU A 1 288 ? 9.18 16.812 24.453 1 97.25 288 LEU A O 1
ATOM 2132 N N . GLN A 1 289 ? 6.934 17.062 24.047 1 95.62 289 GLN A N 1
ATOM 2133 C CA . GLN A 1 289 ? 6.891 15.836 23.25 1 95.62 289 GLN A CA 1
ATOM 2134 C C . GLN A 1 289 ? 6.566 16.141 21.797 1 95.62 289 GLN A C 1
ATOM 2136 O O . GLN A 1 289 ? 5.891 17.141 21.5 1 95.62 289 GLN A O 1
ATOM 2141 N N . TYR A 1 290 ? 7.07 15.328 20.906 1 94.81 290 TYR A N 1
ATOM 2142 C CA . TYR A 1 290 ? 6.691 15.32 19.5 1 94.81 290 TYR A CA 1
ATOM 2143 C C . TYR A 1 290 ? 6.473 13.891 19.016 1 94.81 290 TYR A C 1
ATOM 2145 O O . TYR A 1 290 ? 6.949 12.938 19.625 1 94.81 290 TYR A O 1
ATOM 2153 N N . GLU A 1 291 ? 5.707 13.828 17.906 1 94 291 GLU A N 1
ATOM 2154 C CA . GLU A 1 291 ? 5.473 12.523 17.281 1 94 291 GLU A CA 1
ATOM 2155 C C . GLU A 1 291 ? 5.254 12.672 15.773 1 94 291 GLU A C 1
ATOM 2157 O O . GLU A 1 291 ? 4.508 13.539 15.328 1 94 291 GLU A O 1
ATOM 2162 N N . PHE A 1 292 ? 6.004 11.906 15.016 1 93.69 292 PHE A N 1
ATOM 2163 C CA . PHE A 1 292 ? 5.703 11.641 13.609 1 93.69 292 PHE A CA 1
ATOM 2164 C C . PHE A 1 292 ? 5.008 10.297 13.445 1 93.69 292 PHE A C 1
ATOM 2166 O O . PHE A 1 292 ? 5.59 9.25 13.734 1 93.69 292 PHE A O 1
ATOM 2173 N N . GLY A 1 293 ? 3.789 10.336 13.023 1 91.94 293 GLY A N 1
ATOM 2174 C CA . GLY A 1 293 ? 3.0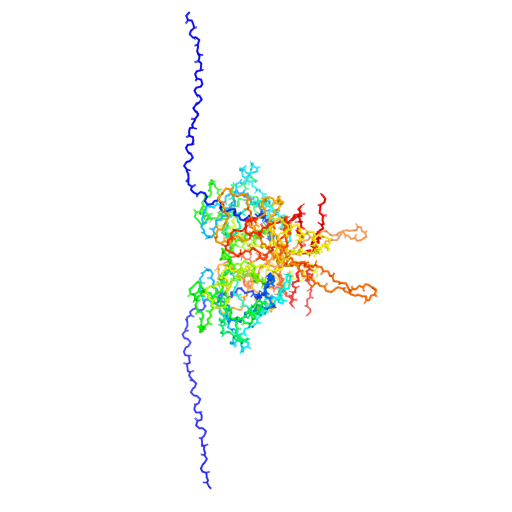76 9.102 12.75 1 91.94 293 GLY A CA 1
ATOM 2175 C C . GLY A 1 293 ? 3.113 8.703 11.289 1 91.94 293 GLY A C 1
ATOM 2176 O O . GLY A 1 293 ? 3.365 9.539 10.414 1 91.94 293 GLY A O 1
ATOM 2177 N N . PHE A 1 294 ? 2.947 7.359 10.992 1 90.75 294 PHE A N 1
ATOM 2178 C CA . PHE A 1 294 ? 2.76 6.828 9.648 1 90.75 294 PHE A CA 1
ATOM 2179 C C . PHE A 1 294 ? 3.99 7.082 8.781 1 90.75 294 PHE A C 1
ATOM 2181 O O . PHE A 1 294 ? 3.875 7.562 7.652 1 90.75 294 PHE A O 1
ATOM 2188 N N . ILE A 1 295 ? 5.137 6.863 9.344 1 93.31 295 ILE A N 1
ATOM 2189 C CA . ILE A 1 295 ? 6.387 7.066 8.617 1 93.31 295 ILE A CA 1
ATOM 2190 C C . ILE A 1 295 ? 6.863 5.738 8.031 1 93.31 295 ILE A C 1
ATOM 2192 O O . ILE A 1 295 ? 6.949 4.73 8.734 1 93.31 295 ILE A O 1
ATOM 2196 N N . GLY A 1 296 ? 7.137 5.75 6.719 1 93.12 296 GLY A N 1
ATOM 2197 C CA . GLY A 1 296 ? 7.668 4.547 6.102 1 93.12 296 GLY A CA 1
ATOM 2198 C C . GLY A 1 296 ? 8.961 4.07 6.73 1 93.12 296 GLY A C 1
ATOM 2199 O O . GLY A 1 296 ? 9.781 4.879 7.168 1 93.12 296 GLY A O 1
ATOM 2200 N N . GLU A 1 297 ? 9.148 2.73 6.738 1 94.75 297 GLU A N 1
ATOM 2201 C CA . GLU A 1 297 ? 10.438 2.186 7.152 1 94.75 297 GLU A CA 1
ATOM 2202 C C . GLU A 1 297 ? 11.578 2.803 6.352 1 94.75 297 GLU A C 1
ATOM 2204 O O . GLU A 1 297 ? 11.445 3.039 5.148 1 94.75 297 GLU A O 1
ATOM 2209 N N . GLY A 1 298 ? 12.734 3.072 7.078 1 95.94 298 GLY A N 1
ATOM 2210 C CA . GLY A 1 298 ? 13.867 3.662 6.383 1 95.94 298 GLY A CA 1
ATOM 2211 C C . GLY A 1 298 ? 14.742 4.512 7.285 1 95.94 298 GLY A C 1
ATOM 2212 O O . GLY A 1 298 ? 14.609 4.461 8.508 1 95.94 298 GLY A O 1
ATOM 2213 N N . THR A 1 299 ? 15.672 5.227 6.641 1 96.69 299 THR A N 1
ATOM 2214 C CA . THR A 1 299 ? 16.594 6.117 7.328 1 96.69 299 THR A CA 1
ATOM 2215 C C . THR A 1 299 ? 16.172 7.574 7.168 1 96.69 299 THR A C 1
ATOM 2217 O O . THR A 1 299 ? 15.844 8.016 6.062 1 96.69 299 THR A O 1
ATOM 2220 N N . TYR A 1 300 ? 16.172 8.25 8.281 1 97.69 300 TYR A N 1
ATOM 2221 C CA . TYR A 1 300 ? 15.766 9.648 8.312 1 97.69 300 TYR A CA 1
ATOM 2222 C C . TYR A 1 300 ? 16.734 10.484 9.148 1 97.69 300 TYR A C 1
ATOM 2224 O O . TYR A 1 300 ? 17.719 9.961 9.68 1 97.69 300 TYR A O 1
ATOM 2232 N N . SER A 1 301 ? 16.484 11.766 9.133 1 98.38 301 SER A N 1
ATOM 2233 C CA . SER A 1 301 ? 17.125 12.742 10.008 1 98.38 301 SER A CA 1
ATOM 2234 C C . SER A 1 301 ? 16.109 13.727 10.57 1 98.38 301 SER A C 1
ATOM 2236 O O . SER A 1 301 ? 15.102 14.031 9.914 1 98.38 301 SER A O 1
ATOM 2238 N N . ILE A 1 302 ? 16.391 14.18 11.797 1 98.62 302 ILE A N 1
ATOM 2239 C CA . ILE A 1 302 ? 15.508 15.156 12.414 1 98.62 302 ILE A CA 1
ATOM 2240 C C . ILE A 1 302 ? 16.25 16.469 12.625 1 98.62 302 ILE A C 1
ATOM 2242 O O . ILE A 1 302 ? 17.391 16.469 13.117 1 98.62 302 ILE A O 1
ATOM 2246 N N . GLY A 1 303 ? 15.688 17.516 12.109 1 98.44 303 GLY A N 1
ATOM 2247 C CA . GLY A 1 303 ? 16.094 18.859 12.477 1 98.44 303 GLY A CA 1
ATOM 2248 C C . GLY A 1 303 ? 15.188 19.516 13.492 1 98.44 303 GLY A C 1
ATOM 2249 O O . GLY A 1 303 ? 13.961 19.5 13.336 1 98.44 303 GLY A O 1
ATOM 2250 N N . TYR A 1 304 ? 15.805 20.062 14.523 1 98.5 3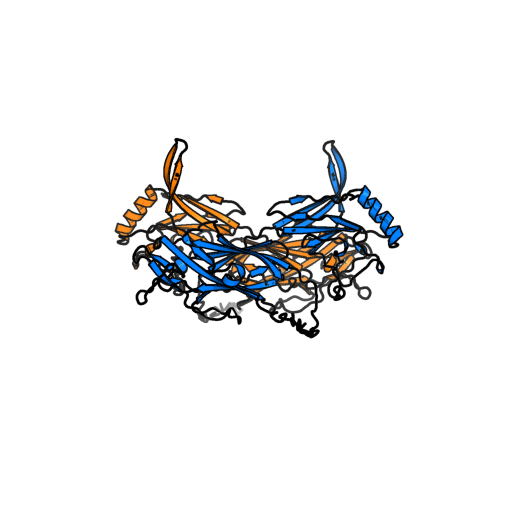04 TYR A N 1
ATOM 2251 C CA . TYR A 1 304 ? 15.062 20.766 15.555 1 98.5 304 TYR A CA 1
ATOM 2252 C C . TYR A 1 304 ? 15.203 22.281 15.398 1 98.5 304 TYR A C 1
ATOM 2254 O O . TYR A 1 304 ? 16.297 22.766 15.086 1 98.5 304 TYR A O 1
ATOM 2262 N N . THR A 1 305 ? 14.07 22.984 15.664 1 97.88 305 THR A N 1
ATOM 2263 C CA . THR A 1 305 ? 14.125 24.438 15.719 1 97.88 305 THR A CA 1
ATOM 2264 C C . THR A 1 305 ? 13.102 24.984 16.703 1 97.88 305 THR A C 1
ATOM 2266 O O . THR A 1 305 ? 12.133 24.297 17.047 1 97.88 305 THR A O 1
ATOM 2269 N N . CYS A 1 306 ? 13.406 26.234 17.203 1 97.94 306 CYS A N 1
ATOM 2270 C CA . CYS A 1 306 ? 12.445 26.922 18.062 1 97.94 306 CYS A CA 1
ATOM 2271 C C . CYS A 1 306 ? 11.852 28.125 17.344 1 97.94 306 CYS A C 1
ATOM 2273 O O . CYS A 1 306 ? 11.156 28.938 17.969 1 97.94 306 CYS A O 1
ATOM 2275 N N . VAL A 1 307 ? 12.133 28.266 16.016 1 97.06 307 VAL A N 1
ATOM 2276 C CA . VAL A 1 307 ? 11.609 29.406 15.258 1 97.06 307 VAL A CA 1
ATOM 2277 C C . VAL A 1 307 ? 10.789 28.891 14.07 1 97.06 307 VAL A C 1
ATOM 2279 O O . VAL A 1 307 ? 10.836 29.484 12.984 1 97.06 307 VAL A O 1
ATOM 2282 N N . ALA A 1 308 ? 10.047 27.859 14.328 1 94.75 308 ALA A N 1
ATOM 2283 C CA . ALA A 1 308 ? 9.211 27.312 13.266 1 94.75 308 ALA A CA 1
ATOM 2284 C C . ALA A 1 308 ? 8.141 28.297 12.836 1 94.75 308 ALA A C 1
ATOM 2286 O O . ALA A 1 308 ? 7.582 28.188 11.742 1 94.75 308 ALA A O 1
ATOM 2287 N N . ASN A 1 309 ? 7.797 29.266 13.68 1 91.06 309 ASN A N 1
ATOM 2288 C CA . ASN A 1 309 ? 6.809 30.281 13.352 1 91.06 309 ASN A CA 1
ATOM 2289 C C . ASN A 1 309 ? 7.273 31.172 12.203 1 91.06 309 ASN A C 1
ATOM 2291 O O . ASN A 1 309 ? 6.465 31.844 11.562 1 91.06 309 ASN A O 1
ATOM 2295 N N . ALA A 1 310 ? 8.555 31.172 11.938 1 93.25 310 ALA A N 1
ATOM 2296 C CA . ALA A 1 310 ? 9.109 31.969 10.852 1 93.25 310 ALA A CA 1
ATOM 2297 C C . ALA A 1 310 ? 9.078 31.203 9.531 1 93.25 310 ALA A C 1
ATOM 2299 O O . ALA A 1 310 ? 9.375 31.75 8.477 1 93.25 310 ALA A O 1
ATOM 2300 N N . ASP A 1 311 ? 8.797 29.922 9.562 1 93.69 311 ASP A N 1
ATOM 2301 C CA . ASP A 1 311 ? 8.734 29.062 8.383 1 93.69 311 ASP A CA 1
ATOM 2302 C C . ASP A 1 311 ? 7.348 29.094 7.746 1 93.69 311 ASP A C 1
ATOM 2304 O O . ASP A 1 311 ? 6.414 28.484 8.25 1 93.69 311 ASP A O 1
ATOM 2308 N N . LEU A 1 312 ? 7.285 29.797 6.656 1 88.5 312 LEU A N 1
ATOM 2309 C CA . LEU A 1 312 ? 6.004 29.938 5.973 1 88.5 312 LEU A CA 1
ATOM 2310 C C . LEU A 1 312 ? 5.809 28.828 4.945 1 88.5 312 LEU A C 1
ATOM 2312 O O . LEU A 1 312 ? 6.781 28.25 4.453 1 88.5 312 LEU A O 1
ATOM 2316 N N . PRO A 1 313 ? 4.555 28.578 4.57 1 85.94 313 PRO A N 1
ATOM 2317 C CA . PRO A 1 313 ? 4.242 27.391 3.773 1 85.94 313 PRO A CA 1
ATOM 2318 C C . PRO A 1 313 ? 4.703 27.516 2.322 1 85.94 313 PRO A C 1
ATOM 2320 O O . PRO A 1 313 ? 4.883 26.5 1.641 1 85.94 313 PRO A O 1
ATOM 2323 N N . ASP A 1 314 ? 4.996 28.812 1.735 1 88.44 314 ASP A N 1
ATOM 2324 C CA . ASP A 1 314 ? 5.188 28.891 0.29 1 88.44 314 ASP A CA 1
ATOM 2325 C C . ASP A 1 314 ? 6.434 29.703 -0.059 1 88.44 314 ASP A C 1
ATOM 2327 O O . ASP A 1 314 ? 6.613 30.109 -1.207 1 88.44 314 ASP A O 1
ATOM 2331 N N . THR A 1 315 ? 7.188 29.969 0.934 1 91.56 315 THR A N 1
ATOM 2332 C CA . THR A 1 315 ? 8.406 30.734 0.688 1 91.56 315 THR A CA 1
ATOM 2333 C C . THR A 1 315 ? 9.594 30.109 1.413 1 91.56 315 THR A C 1
ATOM 2335 O O . THR A 1 315 ? 9.422 29.422 2.424 1 91.56 315 THR A O 1
ATOM 2338 N N . HIS A 1 316 ? 10.68 30.328 0.827 1 95.06 316 HIS A N 1
ATOM 2339 C CA . HIS A 1 316 ? 11.922 29.875 1.441 1 95.06 316 HIS A CA 1
ATOM 2340 C C . HIS A 1 316 ? 12.453 30.906 2.428 1 95.06 316 HIS A C 1
ATOM 2342 O O . HIS A 1 316 ? 12.703 32.062 2.055 1 95.06 316 HIS A O 1
ATOM 2348 N N . GLU A 1 317 ? 12.547 30.562 3.682 1 95.88 317 GLU A N 1
ATOM 2349 C CA . GLU A 1 317 ? 13.086 31.422 4.73 1 95.88 317 GLU A CA 1
ATOM 2350 C C . GLU A 1 317 ? 14.492 30.984 5.129 1 95.88 317 GLU A C 1
ATOM 2352 O O . GLU A 1 317 ? 14.758 29.797 5.273 1 95.88 317 GLU A O 1
ATOM 2357 N N . THR A 1 318 ? 15.352 31.922 5.191 1 95.44 318 THR A N 1
ATOM 2358 C CA . THR A 1 318 ? 16.703 31.734 5.703 1 95.44 318 THR A CA 1
ATOM 2359 C C . THR A 1 318 ? 16.875 32.438 7.039 1 95.44 318 THR A C 1
ATOM 2361 O O . THR A 1 318 ? 15.898 32.844 7.664 1 95.44 318 THR A O 1
ATOM 2364 N N . ASP A 1 319 ? 18.156 32.531 7.441 1 96 319 ASP A N 1
ATOM 2365 C CA . ASP A 1 319 ? 18.453 33.25 8.664 1 96 319 ASP A CA 1
ATOM 2366 C C . ASP A 1 319 ? 18 34.719 8.562 1 96 319 ASP A C 1
ATOM 2368 O O . ASP A 1 319 ? 17.578 35.312 9.562 1 96 319 ASP A O 1
ATOM 2372 N N . ALA A 1 320 ? 18.062 35.219 7.371 1 95.62 320 ALA A N 1
ATOM 2373 C CA . ALA A 1 320 ? 17.656 36.594 7.145 1 95.62 320 ALA A CA 1
ATOM 2374 C C . ALA A 1 320 ? 16.172 36.812 7.445 1 95.62 320 ALA A C 1
ATOM 2376 O O . ALA A 1 320 ? 15.773 37.875 7.891 1 95.62 320 ALA A O 1
ATOM 2377 N N . GLU A 1 321 ? 15.398 35.781 7.219 1 95.38 321 GLU A N 1
ATOM 2378 C CA . GLU A 1 321 ? 13.961 35.844 7.492 1 95.38 321 GLU A CA 1
ATOM 2379 C C . GLU A 1 321 ? 13.625 35.25 8.852 1 95.38 321 GLU A C 1
ATOM 2381 O O . GLU A 1 321 ? 12.453 35.062 9.18 1 95.38 321 GLU A O 1
ATOM 2386 N N . GLY A 1 322 ? 14.656 34.875 9.531 1 96.88 322 GLY A N 1
ATOM 2387 C CA . GLY A 1 322 ? 14.461 34.469 10.914 1 96.88 322 GLY A CA 1
ATOM 2388 C C . GLY A 1 322 ? 14.273 32.969 11.078 1 96.88 322 GLY A C 1
ATOM 2389 O O . GLY A 1 322 ? 13.75 32.5 12.086 1 96.88 322 GLY A O 1
ATOM 2390 N N . PHE A 1 323 ? 14.641 32.219 10.102 1 97.25 323 PHE A N 1
ATOM 2391 C CA . PHE A 1 323 ? 14.492 30.781 10.219 1 97.25 323 PHE A CA 1
ATOM 2392 C C . PHE A 1 323 ? 15.852 30.094 10.164 1 97.25 323 PHE A C 1
ATOM 2394 O O . PHE A 1 323 ? 16.719 30.469 9.367 1 97.25 323 PHE A O 1
ATOM 2401 N N . ALA A 1 324 ? 15.992 29.094 10.977 1 98 324 ALA A N 1
ATOM 2402 C CA . ALA A 1 324 ? 17.141 28.203 10.922 1 98 324 ALA A CA 1
ATOM 2403 C C . ALA A 1 324 ? 16.891 26.922 11.703 1 98 324 ALA A C 1
ATOM 2405 O O . ALA A 1 324 ? 16.141 26.922 12.68 1 98 324 ALA A O 1
ATOM 2406 N N . ILE A 1 325 ? 17.469 25.812 11.219 1 98.25 325 ILE A N 1
ATOM 2407 C CA . ILE A 1 325 ? 17.516 24.594 12.023 1 98.25 325 ILE A CA 1
ATOM 2408 C C . ILE A 1 325 ? 18.562 24.75 13.125 1 98.25 325 ILE A C 1
ATOM 2410 O O . ILE A 1 325 ? 19.703 25.156 12.859 1 98.25 325 ILE A O 1
ATOM 2414 N N . TYR A 1 326 ? 18.203 24.469 14.32 1 98.31 326 TYR A N 1
ATOM 2415 C CA . TYR A 1 326 ? 19.062 24.719 15.477 1 98.31 326 TYR A CA 1
ATOM 2416 C C . TYR A 1 326 ? 20.016 23.547 15.703 1 98.31 326 TYR A C 1
ATOM 2418 O O . TYR A 1 326 ? 21.203 23.75 16.016 1 98.31 326 TYR A O 1
ATOM 2426 N N . GLN A 1 327 ? 19.547 22.391 15.633 1 98.12 327 GLN A N 1
ATOM 2427 C CA . GLN A 1 327 ? 20.312 21.156 15.844 1 98.12 327 GLN A CA 1
ATOM 2428 C C . GLN A 1 327 ? 19.75 20.016 14.992 1 98.12 327 GLN A C 1
ATOM 2430 O O . GLN A 1 327 ? 18.609 20.062 14.547 1 98.12 327 GLN A O 1
ATOM 2435 N N . HIS A 1 328 ? 20.594 19.031 14.719 1 98.12 328 HIS A N 1
ATOM 2436 C CA . HIS A 1 328 ? 20.109 17.891 13.945 1 98.12 328 HIS A CA 1
ATOM 2437 C C . HIS A 1 328 ? 20.484 16.578 14.625 1 98.12 328 HIS A C 1
ATOM 2439 O O . HIS A 1 328 ? 21.438 16.516 15.414 1 98.12 328 HIS A O 1
ATOM 2445 N N . TYR A 1 329 ? 19.766 15.539 14.375 1 98.5 329 TYR A N 1
ATOM 2446 C CA . TYR A 1 329 ? 19.906 14.18 14.875 1 98.5 329 TYR A CA 1
ATOM 2447 C C . TYR A 1 329 ? 19.844 13.172 13.727 1 98.5 329 TYR A C 1
ATOM 2449 O O . TYR A 1 329 ? 18.812 13.039 13.07 1 98.5 329 TYR A O 1
ATOM 2457 N N . THR A 1 330 ? 20.906 12.492 13.484 1 97.56 330 THR A N 1
ATOM 2458 C CA . THR A 1 330 ? 21.047 11.625 12.32 1 97.56 330 THR A CA 1
ATOM 2459 C C . THR A 1 330 ? 22.047 10.508 12.602 1 97.56 330 THR A C 1
ATOM 2461 O O . THR A 1 330 ? 23.047 10.711 13.305 1 97.56 330 THR A O 1
ATOM 2464 N N . PRO A 1 331 ? 21.828 9.297 12.109 1 97.94 331 PRO A N 1
ATOM 2465 C CA . PRO A 1 331 ? 20.578 8.891 11.461 1 97.94 331 PRO A CA 1
ATOM 2466 C C . PRO A 1 331 ? 19.5 8.5 12.469 1 97.94 331 PRO A C 1
ATOM 2468 O O . PRO A 1 331 ? 19.812 8.203 13.625 1 97.94 331 PRO A O 1
ATOM 2471 N N . VAL A 1 332 ? 18.297 8.664 12.125 1 98.38 332 VAL A N 1
ATOM 2472 C CA . VAL A 1 332 ? 17.125 8.125 12.812 1 98.38 332 VAL A CA 1
ATOM 2473 C C . VAL A 1 332 ? 16.516 6.988 11.992 1 98.38 332 VAL A C 1
ATOM 2475 O O . VAL A 1 332 ? 16 7.211 10.891 1 98.38 332 VAL A O 1
ATOM 2478 N N . GLU A 1 333 ? 16.562 5.812 12.523 1 98.12 333 GLU A N 1
ATOM 2479 C CA . GLU A 1 333 ? 16.094 4.645 11.789 1 98.12 333 GLU A CA 1
ATOM 2480 C C . GLU A 1 333 ? 14.656 4.289 12.172 1 98.12 333 GLU A C 1
ATOM 2482 O O . GLU A 1 333 ? 14.352 4.109 13.352 1 98.12 333 GLU A O 1
ATOM 2487 N N . VAL A 1 334 ? 13.789 4.258 11.18 1 96.81 334 VAL A N 1
ATOM 2488 C CA . VAL A 1 334 ? 12.414 3.826 11.398 1 96.81 334 VAL A CA 1
ATOM 2489 C C . VAL A 1 334 ? 12.273 2.348 11.039 1 96.81 334 VAL A C 1
ATOM 2491 O O . VAL A 1 334 ? 12.578 1.939 9.914 1 96.81 334 VAL A O 1
ATOM 2494 N N . GLU A 1 335 ? 11.836 1.592 12.047 1 94.31 335 GLU A N 1
ATOM 2495 C CA . GLU A 1 335 ? 11.609 0.161 11.859 1 94.31 335 GLU A CA 1
ATOM 2496 C C . GLU A 1 335 ? 10.125 -0.153 11.711 1 94.31 335 GLU A C 1
ATOM 2498 O O . GLU A 1 335 ? 9.281 0.54 12.273 1 94.31 335 GLU A O 1
ATOM 2503 N N . ALA A 1 336 ? 9.891 -1.251 10.945 1 89.31 336 ALA A N 1
ATOM 2504 C CA . ALA A 1 336 ? 8.531 -1.68 10.633 1 89.31 336 ALA A CA 1
ATOM 2505 C C . ALA A 1 336 ? 7.742 -1.972 11.906 1 89.31 336 ALA A C 1
ATOM 2507 O O . ALA A 1 336 ? 8.18 -2.756 12.75 1 89.31 336 ALA A O 1
ATOM 2508 N N . ASN A 1 337 ? 6.602 -1.297 12.023 1 88.38 337 ASN A N 1
ATOM 2509 C CA . ASN A 1 337 ? 5.613 -1.539 13.07 1 88.38 337 ASN A CA 1
ATOM 2510 C C . ASN A 1 337 ? 6.203 -1.305 14.461 1 88.38 337 ASN A C 1
ATOM 2512 O O . ASN A 1 337 ? 5.812 -1.967 15.422 1 88.38 337 ASN A O 1
ATOM 2516 N N . GLU A 1 338 ? 7.172 -0.466 14.547 1 93.5 338 GLU A N 1
ATOM 2517 C CA . GLU A 1 338 ? 7.793 -0.122 15.828 1 93.5 338 GLU A CA 1
ATOM 2518 C C . GLU A 1 338 ? 7.789 1.387 16.047 1 93.5 338 GLU A C 1
ATOM 2520 O O . GLU A 1 338 ? 7.566 2.16 15.117 1 93.5 338 GLU A O 1
ATOM 2525 N N . GLU A 1 339 ? 7.883 1.779 17.25 1 95.56 339 GLU A N 1
ATOM 2526 C CA . GLU A 1 339 ? 8.133 3.166 17.625 1 95.56 339 GLU A CA 1
ATOM 2527 C C . GLU A 1 339 ? 9.625 3.418 17.828 1 95.56 339 GLU A C 1
ATOM 2529 O O . GLU A 1 339 ? 10.258 2.803 18.688 1 95.56 339 GLU A O 1
ATOM 2534 N N . THR A 1 340 ? 10.18 4.215 17.031 1 97.69 340 THR A N 1
ATOM 2535 C CA . THR A 1 340 ? 11.539 4.691 17.234 1 97.69 340 THR A CA 1
ATOM 2536 C C . THR A 1 340 ? 11.562 5.906 18.156 1 97.69 340 THR A C 1
ATOM 2538 O O . THR A 1 340 ? 10.875 6.895 17.906 1 97.69 340 THR A O 1
ATOM 2541 N N . VAL A 1 341 ? 12.32 5.832 19.203 1 98.19 341 VAL A N 1
ATOM 2542 C CA . VAL A 1 341 ? 12.422 6.953 20.125 1 98.19 341 VAL A CA 1
ATOM 2543 C C . VAL A 1 341 ? 13.688 7.754 19.844 1 98.19 341 VAL A C 1
ATOM 2545 O O . VAL A 1 341 ? 14.789 7.203 19.828 1 98.19 341 VAL A O 1
ATOM 2548 N N . GLN A 1 342 ? 13.531 8.992 19.5 1 98.44 342 GLN A N 1
ATOM 2549 C CA . GLN A 1 342 ? 14.641 9.922 19.328 1 98.44 342 GLN A CA 1
ATOM 2550 C C . GLN A 1 342 ? 14.43 11.188 20.141 1 98.44 342 GLN A C 1
ATOM 2552 O O . GLN A 1 342 ? 13.734 12.109 19.719 1 98.44 342 GLN A O 1
ATOM 2557 N N . ASP A 1 343 ? 15.117 11.273 21.266 1 98.5 343 ASP A N 1
ATOM 2558 C CA . ASP A 1 343 ? 15.07 12.492 22.078 1 98.5 343 ASP A CA 1
ATOM 2559 C C . ASP A 1 343 ? 15.961 13.578 21.484 1 98.5 343 ASP A C 1
ATOM 2561 O O . ASP A 1 343 ? 16.984 13.281 20.859 1 98.5 343 ASP A O 1
ATOM 2565 N N . LEU A 1 344 ? 15.539 14.758 21.641 1 98.5 344 LEU A N 1
ATOM 2566 C CA . LEU A 1 344 ? 16.266 15.922 21.141 1 98.5 344 LEU A CA 1
ATOM 2567 C C . LEU A 1 344 ? 17.031 16.609 22.266 1 98.5 344 LEU A C 1
ATOM 2569 O O . LEU A 1 344 ? 16.594 17.625 22.797 1 98.5 344 LEU A O 1
ATOM 2573 N N . ASP A 1 345 ? 18.172 16.047 22.516 1 97.62 345 ASP A N 1
ATOM 2574 C CA . ASP A 1 345 ? 19.078 16.547 23.547 1 97.62 345 ASP A CA 1
ATOM 2575 C C . ASP A 1 345 ? 20.156 17.438 22.953 1 97.62 345 ASP A C 1
ATOM 2577 O O . ASP A 1 345 ? 20.422 17.375 21.75 1 97.62 345 ASP A O 1
ATOM 2581 N N . PRO A 1 346 ? 20.766 18.25 23.859 1 96.62 346 PRO A N 1
ATOM 2582 C CA . PRO A 1 346 ? 21.922 18.984 23.359 1 96.62 346 PRO A CA 1
ATOM 2583 C C . PRO A 1 346 ? 23.047 18.078 22.875 1 96.62 346 PRO A C 1
ATOM 2585 O O . PRO A 1 346 ? 23.281 17.016 23.469 1 96.62 346 PRO A O 1
ATOM 2588 N N . ILE A 1 347 ? 23.547 18.375 21.672 1 88.56 347 ILE A N 1
ATOM 2589 C CA . ILE A 1 347 ? 24.719 17.656 21.188 1 88.56 347 ILE A CA 1
ATOM 2590 C C . ILE A 1 347 ? 25.953 18.531 21.297 1 88.56 347 ILE A C 1
ATOM 2592 O O . ILE A 1 347 ? 25.922 19.703 20.922 1 88.56 347 ILE A O 1
ATOM 2596 N N . LEU A 1 348 ? 27 18.141 22.094 1 67.31 348 LEU A N 1
ATOM 2597 C CA . LEU A 1 348 ? 28.25 18.859 22.297 1 67.31 348 LEU A CA 1
ATOM 2598 C C . LEU A 1 348 ? 29.047 18.922 21 1 67.31 348 LEU A C 1
ATOM 2600 O O . LEU A 1 348 ? 29 18 20.172 1 67.31 348 LEU A O 1
ATOM 2604 N N . MET B 1 1 ? -78.562 13.68 -3.982 1 21.41 1 MET B N 1
ATOM 2605 C CA . MET B 1 1 ? -77.812 13.453 -5.215 1 21.41 1 MET B CA 1
ATOM 2606 C C . MET B 1 1 ? -76.312 13.367 -4.93 1 21.41 1 MET B C 1
ATOM 2608 O O . MET B 1 1 ? -75.5 13.391 -5.855 1 21.41 1 MET B O 1
ATOM 2612 N N . LYS B 1 2 ? -76 13.5 -3.656 1 25.2 2 LYS B N 1
ATOM 2613 C CA . LYS B 1 2 ? -74.688 13.906 -3.219 1 25.2 2 LYS B CA 1
ATOM 2614 C C . LYS B 1 2 ? -73.625 12.844 -3.57 1 25.2 2 LYS B C 1
ATOM 2616 O O . LYS B 1 2 ? -73.75 11.68 -3.186 1 25.2 2 LYS B O 1
ATOM 2621 N N . GLN B 1 3 ? -72.938 13.094 -4.742 1 27.16 3 GLN B N 1
ATOM 2622 C CA . GLN B 1 3 ? -72 12.344 -5.598 1 27.16 3 GLN B CA 1
ATOM 2623 C C . GLN B 1 3 ? -70.75 11.891 -4.816 1 27.16 3 GLN B C 1
ATOM 2625 O O . GLN B 1 3 ? -70.188 12.656 -4.035 1 27.16 3 GLN B O 1
ATOM 2630 N N . MET B 1 4 ? -70.812 10.641 -4.406 1 25.84 4 MET B N 1
ATOM 2631 C CA . MET B 1 4 ? -69.875 9.75 -3.781 1 25.84 4 MET B CA 1
ATOM 2632 C C . MET B 1 4 ? -68.5 9.812 -4.516 1 25.84 4 MET B C 1
ATOM 2634 O O . MET B 1 4 ? -68.438 9.477 -5.699 1 25.84 4 MET B O 1
ATOM 2638 N N . LYS B 1 5 ? -67.688 10.836 -4.148 1 28.86 5 LYS B N 1
ATOM 2639 C CA . LYS B 1 5 ? -66.375 11.188 -4.637 1 28.86 5 LYS B CA 1
ATOM 2640 C C . LYS B 1 5 ? -65.438 9.977 -4.633 1 28.86 5 LYS B C 1
ATOM 2642 O O . LYS B 1 5 ? -65.062 9.484 -3.57 1 28.86 5 LYS B O 1
ATOM 2647 N N . THR B 1 6 ? -65.812 8.906 -5.344 1 28.09 6 THR B N 1
ATOM 2648 C CA . THR B 1 6 ? -65.062 7.676 -5.434 1 28.09 6 THR B CA 1
ATOM 2649 C C . THR B 1 6 ? -63.625 7.965 -5.945 1 28.09 6 THR B C 1
ATOM 2651 O O . THR B 1 6 ? -63.469 8.461 -7.062 1 28.09 6 THR B O 1
ATOM 2654 N N . LEU B 1 7 ? -62.781 8.445 -5.004 1 28.28 7 LEU B N 1
ATOM 2655 C CA . LEU B 1 7 ? -61.375 8.719 -5.266 1 28.28 7 LEU B CA 1
ATOM 2656 C C . LEU B 1 7 ? -60.719 7.543 -5.977 1 28.28 7 LEU B C 1
ATOM 2658 O O . LEU B 1 7 ? -60.75 6.414 -5.484 1 28.28 7 LEU B O 1
ATOM 2662 N N . VAL B 1 8 ? -60.688 7.535 -7.309 1 27.69 8 VAL B N 1
ATOM 2663 C CA . VAL B 1 8 ? -60.031 6.703 -8.312 1 27.69 8 VAL B CA 1
ATOM 2664 C C . VAL B 1 8 ? -58.531 6.66 -8.055 1 27.69 8 VAL B C 1
ATOM 2666 O O . VAL B 1 8 ? -57.812 7.664 -8.219 1 27.69 8 VAL B O 1
ATOM 2669 N N . ALA B 1 9 ? -58.031 6.246 -6.867 1 27.64 9 ALA B N 1
ATOM 2670 C CA . ALA B 1 9 ? -56.594 6.191 -6.719 1 27.64 9 ALA B CA 1
ATOM 2671 C C . ALA B 1 9 ? -55.969 5.289 -7.777 1 27.64 9 ALA B C 1
ATOM 2673 O O . ALA B 1 9 ? -56.188 4.074 -7.77 1 27.64 9 ALA B O 1
ATOM 2674 N N . ALA B 1 10 ? -55.906 5.676 -9.086 1 28.02 10 ALA B N 1
ATOM 2675 C CA . ALA B 1 10 ? -55.219 4.973 -10.164 1 28.02 10 ALA B CA 1
ATOM 2676 C C . ALA B 1 10 ? -53.781 4.668 -9.773 1 28.02 10 ALA B C 1
ATOM 2678 O O . ALA B 1 10 ? -53.031 5.566 -9.375 1 28.02 10 ALA B O 1
ATOM 2679 N N . SER B 1 11 ? -53.5 3.412 -9.398 1 25.73 11 SER B N 1
ATOM 2680 C CA . SER B 1 11 ? -52.281 2.643 -9.211 1 25.73 11 SER B CA 1
ATOM 2681 C C . SER B 1 11 ? -51.375 2.746 -10.438 1 25.73 11 SER B C 1
ATOM 2683 O O . SER B 1 11 ? -51.688 2.205 -11.5 1 25.73 11 SER B O 1
ATOM 2685 N N . LEU B 1 12 ? -51 3.979 -10.82 1 25.41 12 LEU B N 1
ATOM 2686 C CA . LEU B 1 12 ? -50.062 4.031 -11.93 1 25.41 12 LEU B CA 1
ATOM 2687 C C . LEU B 1 12 ? -48.875 3.102 -11.672 1 25.41 12 LEU B C 1
ATOM 2689 O O . LEU B 1 12 ? -48.094 3.336 -10.758 1 25.41 12 LEU B O 1
ATOM 2693 N N . ILE B 1 13 ? -49.094 1.769 -11.891 1 27.62 13 ILE B N 1
ATOM 2694 C CA . ILE B 1 13 ? -48.062 0.751 -12.008 1 27.62 13 ILE B CA 1
ATOM 2695 C C . ILE B 1 13 ? -47.031 1.176 -13.062 1 27.62 13 ILE B C 1
ATOM 2697 O O . ILE B 1 13 ? -47.344 1.246 -14.258 1 27.62 13 ILE B O 1
ATOM 2701 N N . GLY B 1 14 ? -46.375 2.336 -12.859 1 25.48 14 GLY B N 1
ATOM 2702 C CA . GLY B 1 14 ? -45.312 2.646 -13.805 1 25.48 14 GLY B CA 1
ATOM 2703 C C . GLY B 1 14 ? -44.469 1.441 -14.164 1 25.48 14 GLY B C 1
ATOM 2704 O O . GLY B 1 14 ? -44 0.72 -13.281 1 25.48 14 GLY B O 1
ATOM 2705 N N . LEU B 1 15 ? -44.688 0.895 -15.352 1 24.62 15 LEU B N 1
ATOM 2706 C CA . LEU B 1 15 ? -43.906 -0.033 -16.156 1 24.62 15 LEU B CA 1
ATOM 2707 C C . LEU B 1 15 ? -42.438 0.398 -16.219 1 24.62 15 LEU B C 1
ATOM 2709 O O . LEU B 1 15 ? -42.094 1.387 -16.875 1 24.62 15 LEU B O 1
ATOM 2713 N N . LEU B 1 16 ? -41.781 0.483 -15.047 1 24.09 16 LEU B N 1
ATOM 2714 C CA . LEU B 1 16 ? -40.344 0.655 -15.18 1 24.09 16 LEU B CA 1
ATOM 2715 C C . LEU B 1 16 ? -39.75 -0.361 -16.156 1 24.09 16 LEU B C 1
ATOM 2717 O O . LEU B 1 16 ? -39.844 -1.569 -15.938 1 24.09 16 LEU B O 1
ATOM 2721 N N . SER B 1 17 ? -39.906 -0.18 -17.422 1 26.11 17 SER B N 1
ATOM 2722 C CA . SER B 1 17 ? -39.219 -0.913 -18.469 1 26.11 17 SER B CA 1
ATOM 2723 C C . SER B 1 17 ? -37.75 -1.116 -18.094 1 26.11 17 SER B C 1
ATOM 2725 O O . SER B 1 17 ? -37.062 -0.177 -17.656 1 26.11 17 SER B O 1
ATOM 2727 N N . ALA B 1 18 ? -37.375 -2.361 -17.781 1 27.67 18 ALA B N 1
ATOM 2728 C CA . ALA B 1 18 ? -36.125 -3.098 -17.625 1 27.67 18 ALA B CA 1
ATOM 2729 C C . ALA B 1 18 ? -35.219 -2.902 -18.828 1 27.67 18 ALA B C 1
ATOM 2731 O O . ALA B 1 18 ? -35.438 -3.512 -19.891 1 27.67 18 ALA B O 1
ATOM 2732 N N . CYS B 1 19 ? -35.062 -1.73 -19.375 1 29.02 19 CYS B N 1
ATOM 2733 C CA . CYS B 1 19 ? -34.031 -1.735 -20.422 1 29.02 19 CYS B CA 1
ATOM 2734 C C . CYS B 1 19 ? -32.875 -2.633 -20.031 1 29.02 19 CYS B C 1
ATOM 2736 O O . CYS B 1 19 ? -32.312 -2.498 -18.938 1 29.02 19 CYS B O 1
ATOM 2738 N N . GLY B 1 20 ? -32.656 -3.818 -20.625 1 28.91 20 GLY B N 1
ATOM 2739 C CA . GLY B 1 20 ? -31.766 -4.965 -20.703 1 28.91 20 GLY B CA 1
ATOM 2740 C C . GLY B 1 20 ? -30.297 -4.578 -20.797 1 28.91 20 GLY B C 1
ATOM 2741 O O . GLY B 1 20 ? -29.672 -4.801 -21.828 1 28.91 20 GLY B O 1
ATOM 2742 N N . GLY B 1 21 ? -29.859 -3.441 -20.5 1 30.28 21 GLY B N 1
ATOM 2743 C CA . GLY B 1 21 ? -28.422 -3.314 -20.672 1 30.28 21 GLY B CA 1
ATOM 2744 C C . GLY B 1 21 ? -27.641 -4.473 -20.094 1 30.28 21 GLY B C 1
ATOM 2745 O O . GLY B 1 21 ? -28.047 -5.059 -19.078 1 30.28 21 GLY B O 1
ATOM 2746 N N . GLY B 1 22 ? -26.969 -5.328 -20.922 1 31.67 22 GLY B N 1
ATOM 2747 C CA . GLY B 1 22 ? -26.109 -6.457 -20.609 1 31.67 22 GLY B CA 1
ATOM 2748 C C . GLY B 1 22 ? -25.234 -6.211 -19.391 1 31.67 22 GLY B C 1
ATOM 2749 O O . GLY B 1 22 ? -24.344 -5.355 -19.438 1 31.67 22 GLY B O 1
ATOM 2750 N N . ASP B 1 23 ? -25.719 -6.203 -18.25 1 33.56 23 ASP B N 1
ATOM 2751 C CA . ASP B 1 23 ? -25.016 -6.266 -16.969 1 33.56 23 ASP B CA 1
ATOM 2752 C C . ASP B 1 23 ? -23.938 -7.34 -17 1 33.56 23 ASP B C 1
ATOM 2754 O O . ASP B 1 23 ? -24.234 -8.531 -17.078 1 33.56 23 ASP B O 1
ATOM 2758 N N . ASP B 1 24 ? -22.922 -7.262 -17.828 1 36.28 24 ASP B N 1
ATOM 2759 C CA . ASP B 1 24 ? -21.781 -8.125 -17.547 1 36.28 24 ASP B CA 1
ATOM 2760 C C . ASP B 1 24 ? -21.625 -8.328 -16.031 1 36.28 24 ASP B C 1
ATOM 2762 O O . ASP B 1 24 ? -21.156 -7.438 -15.328 1 36.28 24 ASP B O 1
ATOM 2766 N N . ASN B 1 25 ? -22.469 -8.984 -15.391 1 39.09 25 ASN B N 1
ATOM 2767 C CA . ASN B 1 25 ? -22.469 -9.555 -14.047 1 39.09 25 ASN B CA 1
ATOM 2768 C C . ASN B 1 25 ? -21.125 -10.18 -13.703 1 39.09 25 ASN B C 1
ATOM 2770 O O . ASN B 1 25 ? -21 -11.406 -13.602 1 39.09 25 ASN B O 1
ATOM 2774 N N . ASN B 1 26 ? -20.047 -10.047 -14.352 1 47 26 ASN B N 1
ATOM 2775 C CA . ASN B 1 26 ? -18.797 -10.547 -13.805 1 47 26 ASN B CA 1
ATOM 2776 C C . ASN B 1 26 ? -18.625 -10.148 -12.344 1 47 26 ASN B C 1
ATOM 2778 O O . ASN B 1 26 ? -18.641 -8.961 -12.016 1 47 26 ASN B O 1
ATOM 2782 N N . SER B 1 27 ? -19.078 -11.078 -11.391 1 56.81 27 SER B N 1
ATOM 2783 C CA . SER B 1 27 ? -18.844 -10.93 -9.961 1 56.81 27 SER B CA 1
ATOM 2784 C C . SER B 1 27 ? -17.562 -10.156 -9.68 1 56.81 27 SER B C 1
ATOM 2786 O O . SER B 1 27 ? -16.469 -10.641 -9.961 1 56.81 27 SER B O 1
ATOM 2788 N N . VAL B 1 28 ? -17.609 -8.859 -9.656 1 66.31 28 VAL B N 1
ATOM 2789 C CA . VAL B 1 28 ? -16.484 -7.953 -9.398 1 66.31 28 VAL B CA 1
ATOM 2790 C C . VAL B 1 28 ? -16.016 -8.117 -7.957 1 66.31 28 VAL B C 1
ATOM 2792 O O . VAL B 1 28 ? -16.828 -8.109 -7.027 1 66.31 28 VAL B O 1
ATOM 2795 N N . ASN B 1 29 ? -14.734 -8.539 -7.84 1 83.94 29 ASN B N 1
ATOM 2796 C CA . ASN B 1 29 ? -14.133 -8.562 -6.508 1 83.94 29 ASN B CA 1
ATOM 2797 C C . ASN B 1 29 ? -14.188 -7.184 -5.848 1 83.94 29 ASN B C 1
ATOM 2799 O O . ASN B 1 29 ? -13.992 -6.164 -6.512 1 83.94 29 ASN B O 1
ATOM 2803 N N . THR B 1 30 ? -14.695 -7.242 -4.582 1 91.31 30 THR B N 1
ATOM 2804 C CA . THR B 1 30 ? -14.719 -6 -3.818 1 91.31 30 THR B CA 1
ATOM 2805 C C . THR B 1 30 ? -13.734 -6.059 -2.656 1 91.31 30 THR B C 1
ATOM 2807 O O . THR B 1 30 ? -13.234 -7.133 -2.312 1 91.31 30 THR B O 1
ATOM 2810 N N . GLY B 1 31 ? -13.383 -4.926 -2.176 1 94.5 31 GLY B N 1
ATOM 2811 C CA . GLY B 1 31 ? -12.641 -4.723 -0.94 1 94.5 31 GLY B CA 1
ATOM 2812 C C . GLY B 1 31 ? -13.32 -3.752 0.009 1 94.5 31 GLY B C 1
ATOM 2813 O O . GLY B 1 31 ? -14.172 -2.963 -0.406 1 94.5 31 GLY B O 1
ATOM 2814 N N . THR B 1 32 ? -13.008 -3.883 1.294 1 95.94 32 THR B N 1
ATOM 2815 C CA . THR B 1 32 ? -13.5 -2.965 2.312 1 95.94 32 THR B CA 1
ATOM 2816 C C . THR B 1 32 ? -12.625 -1.716 2.387 1 95.94 32 THR B C 1
ATOM 2818 O O . THR B 1 32 ? -11.398 -1.813 2.451 1 95.94 32 THR B O 1
ATOM 2821 N N . PHE B 1 33 ? -13.281 -0.539 2.402 1 97.81 33 PHE B N 1
ATOM 2822 C CA . PHE B 1 33 ? -12.57 0.733 2.367 1 97.81 33 PHE B CA 1
ATOM 2823 C C . PHE B 1 33 ? -12.789 1.513 3.658 1 97.81 33 PHE B C 1
ATOM 2825 O O . PHE B 1 33 ? -13.93 1.698 4.09 1 97.81 33 PHE B O 1
ATOM 2832 N N . ASN B 1 34 ? -11.648 1.88 4.266 1 98.12 34 ASN B N 1
ATOM 2833 C CA . ASN B 1 34 ? -11.609 2.803 5.395 1 98.12 34 ASN B CA 1
ATOM 2834 C C . ASN B 1 34 ? -10.75 4.023 5.094 1 98.12 34 ASN B C 1
ATOM 2836 O O . ASN B 1 34 ? -9.672 3.896 4.508 1 98.12 34 ASN B O 1
ATOM 2840 N N . LEU B 1 35 ? -11.219 5.184 5.469 1 98.5 35 LEU B N 1
ATOM 2841 C CA . LEU B 1 35 ? -10.438 6.41 5.312 1 98.5 35 LEU B CA 1
ATOM 2842 C C . LEU B 1 35 ? -10.391 7.195 6.621 1 98.5 35 LEU B C 1
ATOM 2844 O O . LEU B 1 35 ? -11.438 7.602 7.141 1 98.5 35 LEU B O 1
ATOM 2848 N N . GLY B 1 36 ? -9.195 7.355 7.148 1 97.69 36 GLY B N 1
ATOM 2849 C CA . GLY B 1 36 ? -8.953 8.203 8.297 1 97.69 36 GLY B CA 1
ATOM 2850 C C . GLY B 1 36 ? -8.352 9.547 7.934 1 97.69 36 GLY B C 1
ATOM 2851 O O . GLY B 1 36 ? -7.824 9.719 6.836 1 97.69 36 GLY B O 1
ATOM 2852 N N . VAL B 1 37 ? -8.484 10.508 8.828 1 96.81 37 VAL B N 1
ATOM 2853 C CA . VAL B 1 37 ? -7.859 11.82 8.695 1 96.81 37 VAL B CA 1
ATOM 2854 C C . VAL B 1 37 ? -6.945 12.086 9.891 1 96.81 37 VAL B C 1
ATOM 2856 O O . VAL B 1 37 ? -7.293 11.758 11.031 1 96.81 37 VAL B O 1
ATOM 2859 N N . SER B 1 38 ? -5.73 12.562 9.547 1 93 38 SER B N 1
ATOM 2860 C CA . SER B 1 38 ? -4.738 12.914 10.562 1 93 38 SER B CA 1
ATOM 2861 C C . SER B 1 38 ? -4.008 14.195 10.203 1 93 38 SER B C 1
ATOM 2863 O O . SER B 1 38 ? -4.082 14.664 9.062 1 93 38 SER B O 1
ATOM 2865 N N . ASP B 1 39 ? -3.504 14.875 11.211 1 85.56 39 ASP B N 1
ATOM 2866 C CA . ASP B 1 39 ? -2.787 16.109 10.914 1 85.56 39 ASP B CA 1
ATOM 2867 C C . ASP B 1 39 ? -1.465 16.172 11.672 1 85.56 39 ASP B C 1
ATOM 2869 O O . ASP B 1 39 ? -1.301 15.523 12.703 1 85.56 39 ASP B O 1
ATOM 2873 N N . ALA B 1 40 ? -0.571 17.016 10.906 1 69.12 40 ALA B N 1
ATOM 2874 C CA . ALA B 1 40 ? 0.542 17.547 11.688 1 69.12 40 ALA B CA 1
ATOM 2875 C C . ALA B 1 40 ? 0.207 18.922 12.25 1 69.12 40 ALA B C 1
ATOM 2877 O O . ALA B 1 40 ? -0.244 19.812 11.508 1 69.12 40 ALA B O 1
ATOM 2878 N N . PRO B 1 41 ? 0.439 19.203 13.523 1 70.88 41 PRO B N 1
ATOM 2879 C CA . PRO B 1 41 ? -0.093 20.359 14.242 1 70.88 41 PRO B CA 1
ATOM 2880 C C . PRO B 1 41 ? 0.613 21.656 13.859 1 70.88 41 PRO B C 1
ATOM 2882 O O . PRO B 1 41 ? 1.712 21.625 13.305 1 70.88 41 PRO B O 1
ATOM 2885 N N . VAL B 1 42 ? -0.139 22.766 13.891 1 78.12 42 VAL B N 1
ATOM 2886 C CA . VAL B 1 42 ? 0.371 24.125 13.836 1 78.12 42 VAL B CA 1
ATOM 2887 C C . VAL B 1 42 ? 0.22 24.797 15.211 1 78.12 42 VAL B C 1
ATOM 2889 O O . VAL B 1 42 ? -0.712 24.484 15.953 1 78.12 42 VAL B O 1
ATOM 2892 N N . GLU B 1 43 ? 1.093 25.688 15.508 1 76.81 43 GLU B N 1
ATOM 2893 C CA . GLU B 1 43 ? 1.084 26.312 16.828 1 76.81 43 GLU B CA 1
ATOM 2894 C C . GLU B 1 43 ? 0.201 27.562 16.828 1 76.81 43 GLU B C 1
ATOM 2896 O O . GLU B 1 43 ? -0.195 28.031 17.906 1 76.81 43 GLU B O 1
ATOM 2901 N N . GLU B 1 44 ? -0.144 28 15.727 1 81.25 44 GLU B N 1
ATOM 2902 C CA . GLU B 1 44 ? -0.817 29.297 15.656 1 81.25 44 GLU B CA 1
ATOM 2903 C C . GLU B 1 44 ? -2.324 29.141 15.836 1 81.25 44 GLU B C 1
ATOM 2905 O O . GLU B 1 44 ? -3.057 30.141 15.844 1 81.25 44 GLU B O 1
ATOM 2910 N N . ALA B 1 45 ? -2.773 27.938 16 1 90.12 45 ALA B N 1
ATOM 2911 C CA . ALA B 1 45 ? -4.203 27.672 16.156 1 90.12 45 ALA B CA 1
ATOM 2912 C C . ALA B 1 45 ? -4.465 26.656 17.25 1 90.12 45 ALA B C 1
ATOM 2914 O O . ALA B 1 45 ? -3.648 25.75 17.469 1 90.12 45 ALA B O 1
ATOM 2915 N N . SER B 1 46 ? -5.605 26.875 17.906 1 91.25 46 SER B N 1
ATOM 2916 C CA . SER B 1 46 ? -6.031 25.875 18.891 1 91.25 46 SER B CA 1
ATOM 2917 C C . SER B 1 46 ? -6.977 24.859 18.266 1 91.25 46 SER B C 1
ATOM 2919 O O . SER B 1 46 ? -7.145 23.75 18.781 1 91.25 46 SER B O 1
ATOM 2921 N N . GLU B 1 47 ? -7.613 25.312 17.188 1 94.94 47 GLU B N 1
ATOM 2922 C CA . GLU B 1 47 ? -8.469 24.422 16.406 1 94.94 47 GLU B CA 1
ATOM 2923 C C . GLU B 1 47 ? -8.344 24.688 14.906 1 94.94 47 GLU B C 1
ATOM 2925 O O . GLU B 1 47 ? -8.211 25.844 14.492 1 94.94 47 GLU B O 1
ATOM 2930 N N . VAL B 1 48 ? -8.289 23.672 14.188 1 95.62 48 VAL B N 1
ATOM 2931 C CA . VAL B 1 48 ? -8.469 23.703 12.742 1 95.62 48 VAL B CA 1
ATOM 2932 C C . VAL B 1 48 ? -9.516 22.672 12.328 1 95.62 48 VAL B C 1
ATOM 2934 O O . VAL B 1 48 ? -9.227 21.484 12.258 1 95.62 48 VAL B O 1
ATOM 2937 N N . VAL B 1 49 ? -10.711 23.172 12.055 1 97.38 49 VAL B N 1
ATOM 2938 C CA . VAL B 1 49 ? -11.859 22.281 11.883 1 97.38 49 VAL B CA 1
ATOM 2939 C C . VAL B 1 49 ? -12.32 22.328 10.43 1 97.38 49 VAL B C 1
ATOM 2941 O O . VAL B 1 49 ? -12.531 23.406 9.867 1 97.38 49 VAL B O 1
ATOM 2944 N N . LEU B 1 50 ? -12.43 21.156 9.852 1 97.31 50 LEU B N 1
ATOM 2945 C CA . LEU B 1 50 ? -13.031 21 8.531 1 97.31 50 LEU B CA 1
ATOM 2946 C C . LEU B 1 50 ? -14.383 20.297 8.625 1 97.31 50 LEU B C 1
ATOM 2948 O O . LEU B 1 50 ? -14.539 19.344 9.391 1 97.31 50 LEU B O 1
ATOM 2952 N N . PHE B 1 51 ? -15.312 20.781 7.902 1 97.38 51 PHE B N 1
ATOM 2953 C CA . PHE B 1 51 ? -16.594 20.125 7.699 1 97.38 51 PHE B CA 1
ATOM 2954 C C . PHE B 1 51 ? -16.625 19.406 6.352 1 97.38 51 PHE B C 1
ATOM 2956 O O . PHE B 1 51 ? -17.016 20 5.34 1 97.38 51 PHE B O 1
ATOM 2963 N N . PHE B 1 52 ? -16.312 18.125 6.363 1 97.44 52 PHE B N 1
ATOM 2964 C CA . PHE B 1 52 ? -16.297 17.344 5.129 1 97.44 52 PHE B CA 1
ATOM 2965 C C . PHE B 1 52 ? -17.703 17.078 4.625 1 97.44 52 PHE B C 1
ATOM 2967 O O . PHE B 1 52 ? -18.578 16.688 5.398 1 97.44 52 PHE B O 1
ATOM 2974 N N . SER B 1 53 ? -17.859 17.297 3.336 1 97.12 53 SER B N 1
ATOM 2975 C CA . SER B 1 53 ? -19.172 17.047 2.748 1 97.12 53 SER B CA 1
ATOM 2976 C C . SER B 1 53 ? -19.172 15.766 1.914 1 97.12 53 SER B C 1
ATOM 2978 O O . SER B 1 53 ? -20.109 14.969 1.978 1 97.12 53 SER B O 1
ATOM 2980 N N . HIS B 1 54 ? -18.141 15.625 1.095 1 97.56 54 HIS B N 1
ATOM 2981 C CA . HIS B 1 54 ? -18.078 14.477 0.205 1 97.56 54 HIS B CA 1
ATOM 2982 C C . HIS B 1 54 ? -16.656 13.93 0.102 1 97.56 54 HIS B C 1
ATOM 2984 O O . HIS B 1 54 ? -15.688 14.672 0.255 1 97.56 54 HIS B O 1
ATOM 2990 N N . VAL B 1 55 ? -16.562 12.672 -0.152 1 98.31 55 VAL B N 1
ATOM 2991 C CA . VAL B 1 55 ? -15.383 12.023 -0.724 1 98.31 55 VAL B CA 1
ATOM 2992 C C . VAL B 1 55 ? -15.75 11.375 -2.059 1 98.31 55 VAL B C 1
ATOM 2994 O O . VAL B 1 55 ? -16.781 10.695 -2.168 1 98.31 55 VAL B O 1
ATOM 2997 N N . VAL B 1 56 ? -14.984 11.695 -3.057 1 98 56 VAL B N 1
ATOM 2998 C CA . VAL B 1 56 ? -15.242 11.18 -4.398 1 98 56 VAL B CA 1
ATOM 2999 C C . VAL B 1 56 ? -14.102 10.258 -4.824 1 98 56 VAL B C 1
ATOM 3001 O O . VAL B 1 56 ? -12.93 10.625 -4.723 1 98 56 VAL B O 1
ATOM 3004 N N . MET B 1 57 ? -14.453 9.055 -5.246 1 98.19 57 MET B N 1
ATOM 3005 C CA . MET B 1 57 ? -13.523 8.07 -5.801 1 98.19 57 MET B CA 1
ATOM 3006 C C . MET B 1 57 ? -13.789 7.848 -7.285 1 98.19 57 MET B C 1
ATOM 3008 O O . MET B 1 57 ? -14.867 7.375 -7.66 1 98.19 57 MET B O 1
ATOM 3012 N N . VAL B 1 58 ? -12.781 8.172 -8.125 1 97.75 58 VAL B N 1
ATOM 3013 C CA . VAL B 1 58 ? -12.93 8.023 -9.57 1 97.75 58 VAL B CA 1
ATOM 3014 C C . VAL B 1 58 ? -12.055 6.875 -10.062 1 97.75 58 VAL B C 1
ATOM 3016 O O . VAL B 1 58 ? -10.828 6.961 -10.008 1 97.75 58 VAL B O 1
ATOM 3019 N N . PRO B 1 59 ? -12.68 5.805 -10.578 1 95.44 59 PRO B N 1
ATOM 3020 C CA . PRO B 1 59 ? -11.859 4.691 -11.062 1 95.44 59 PRO B CA 1
ATOM 3021 C C . PRO B 1 59 ? -10.953 5.086 -12.227 1 95.44 59 PRO B C 1
ATOM 3023 O O . PRO B 1 59 ? -11.383 5.789 -13.141 1 95.44 59 PRO B O 1
ATOM 3026 N N . GLU B 1 60 ? -9.648 4.641 -12.156 1 90.88 60 GLU B N 1
ATOM 3027 C CA . GLU B 1 60 ? -8.664 4.98 -13.18 1 90.88 60 GLU B CA 1
ATOM 3028 C C . GLU B 1 60 ? -8.977 4.293 -14.5 1 90.88 60 GLU B C 1
ATOM 3030 O O . GLU B 1 60 ? -8.609 4.785 -15.57 1 90.88 60 GLU B O 1
ATOM 3035 N N . ASP B 1 61 ? -9.547 3.129 -14.43 1 86.81 61 ASP B N 1
ATOM 3036 C CA . ASP B 1 61 ? -9.797 2.348 -15.633 1 86.81 61 ASP B CA 1
ATOM 3037 C C . ASP B 1 61 ? -11.094 2.785 -16.312 1 86.81 61 ASP B C 1
ATOM 3039 O O . ASP B 1 61 ? -11.531 2.178 -17.297 1 86.81 61 ASP B O 1
ATOM 3043 N N . GLY B 1 62 ? -11.672 3.699 -15.789 1 85.5 62 GLY B N 1
ATOM 3044 C CA . GLY B 1 62 ? -12.938 4.16 -16.359 1 85.5 62 GLY B CA 1
ATOM 3045 C C . GLY B 1 62 ? -14.148 3.68 -15.578 1 85.5 62 GLY B C 1
ATOM 3046 O O . GLY B 1 62 ? -14.023 2.857 -14.672 1 85.5 62 GLY B O 1
ATOM 3047 N N . GLY B 1 63 ? -15.273 4.219 -15.641 1 87.88 63 GLY B N 1
ATOM 3048 C CA . GLY B 1 63 ? -16.5 3.893 -14.938 1 87.88 63 GLY B CA 1
ATOM 3049 C C . GLY B 1 63 ? -17.047 5.051 -14.125 1 87.88 63 GLY B C 1
ATOM 3050 O O . GLY B 1 63 ? -16.5 6.152 -14.148 1 87.88 63 GLY B O 1
ATOM 3051 N N . ASP B 1 64 ? -18.094 4.617 -13.453 1 94.25 64 ASP B N 1
ATOM 3052 C CA . ASP B 1 64 ? -18.766 5.66 -12.672 1 94.25 64 ASP B CA 1
ATOM 3053 C C . ASP B 1 64 ? -18.016 5.93 -11.367 1 94.25 64 ASP B C 1
ATOM 3055 O O . ASP B 1 64 ? -17.531 4.996 -10.719 1 94.25 64 ASP B O 1
ATOM 3059 N N . ALA B 1 65 ? -17.953 7.145 -11.086 1 97.06 65 ALA B N 1
ATOM 3060 C CA . ALA B 1 65 ? -17.359 7.539 -9.805 1 97.06 65 ALA B CA 1
ATOM 3061 C C . ALA B 1 65 ? -18.219 7.07 -8.633 1 97.06 65 ALA B C 1
ATOM 3063 O O . ALA B 1 65 ? -19.438 6.926 -8.781 1 97.06 65 ALA B O 1
ATOM 3064 N N . ILE B 1 66 ? -17.641 6.793 -7.551 1 97.38 66 ILE B N 1
ATOM 3065 C CA . ILE B 1 66 ? -18.312 6.512 -6.285 1 97.38 66 ILE B CA 1
ATOM 3066 C C . ILE B 1 66 ? -18.266 7.746 -5.391 1 97.38 66 ILE B C 1
ATOM 3068 O O . ILE B 1 66 ? -17.188 8.281 -5.121 1 97.38 66 ILE B O 1
ATOM 3072 N N . VAL B 1 67 ? -19.453 8.195 -4.918 1 97.19 67 VAL B N 1
ATOM 3073 C CA . VAL B 1 67 ? -19.547 9.414 -4.133 1 97.19 67 VAL B CA 1
ATOM 3074 C C . VAL B 1 67 ? -20.047 9.094 -2.727 1 97.19 67 VAL B C 1
ATOM 3076 O O . VAL B 1 67 ? -21.125 8.531 -2.564 1 97.19 67 VAL B O 1
ATOM 3079 N N . PHE B 1 68 ? -19.219 9.375 -1.761 1 97.38 68 PHE B N 1
ATOM 3080 C CA . PHE B 1 68 ? -19.656 9.359 -0.371 1 97.38 68 PHE B CA 1
ATOM 3081 C C . PHE B 1 68 ? -20.203 10.719 0.045 1 97.38 68 PHE B C 1
ATOM 3083 O O . PHE B 1 68 ? -19.469 11.711 0.044 1 97.38 68 PHE B O 1
ATOM 3090 N N . ASP B 1 69 ? -21.438 10.75 0.387 1 96.69 69 ASP B N 1
ATOM 3091 C CA . ASP B 1 69 ? -22.109 11.961 0.84 1 96.69 69 ASP B CA 1
ATOM 3092 C C . ASP B 1 69 ? -22.422 11.891 2.336 1 96.69 69 ASP B C 1
ATOM 3094 O O . ASP B 1 69 ? -23.344 11.18 2.754 1 96.69 69 ASP B O 1
ATOM 3098 N N . PHE B 1 70 ? -21.719 12.672 3.086 1 96 70 PHE B N 1
ATOM 3099 C CA . PHE B 1 70 ? -21.844 12.547 4.535 1 96 70 PHE B CA 1
ATOM 3100 C C . PHE B 1 70 ? -23.219 12.984 5.012 1 96 70 PHE B C 1
ATOM 3102 O O . PHE B 1 70 ? -23.75 12.414 5.965 1 96 70 PHE B O 1
ATOM 3109 N N . ALA B 1 71 ? -23.734 13.992 4.414 1 93.06 71 ALA B N 1
ATOM 3110 C CA . ALA B 1 71 ? -25.078 14.422 4.801 1 93.06 71 ALA B CA 1
ATOM 3111 C C . ALA B 1 71 ? -26.094 13.305 4.559 1 93.06 71 ALA B C 1
ATOM 3113 O O . ALA B 1 71 ? -26.984 13.07 5.387 1 93.06 71 ALA B O 1
ATOM 3114 N N . GLU B 1 72 ? -25.984 12.648 3.428 1 91.25 72 GLU B N 1
ATOM 3115 C CA . GLU B 1 72 ? -26.891 11.547 3.105 1 91.25 72 GLU B CA 1
ATOM 3116 C C . GLU B 1 72 ? -26.609 10.336 3.984 1 91.25 72 GLU B C 1
ATOM 3118 O O . GLU B 1 72 ? -27.547 9.68 4.449 1 91.25 72 GLU B O 1
ATOM 3123 N N . ASP B 1 73 ? -25.344 10.078 4.219 1 91.62 73 ASP B N 1
ATOM 3124 C CA . ASP B 1 73 ? -24.953 8.844 4.887 1 91.62 73 ASP B CA 1
ATOM 3125 C C . ASP B 1 73 ? -25.109 8.969 6.402 1 91.62 73 ASP B C 1
ATOM 3127 O O . ASP B 1 73 ? -25.438 8 7.082 1 91.62 73 ASP B O 1
ATOM 3131 N N . GLU B 1 74 ? -24.828 10.203 6.898 1 92.56 74 GLU B N 1
ATOM 3132 C CA . GLU B 1 74 ? -24.734 10.344 8.352 1 92.56 74 GLU B CA 1
ATOM 3133 C C . GLU B 1 74 ? -25.703 11.422 8.859 1 92.56 74 GLU B C 1
ATOM 3135 O O . GLU B 1 74 ? -25.812 11.633 10.062 1 92.56 74 GLU B O 1
ATOM 3140 N N . GLY B 1 75 ? -26.344 12.086 8 1 93 75 GLY B N 1
ATOM 3141 C CA . GLY B 1 75 ? -27.328 13.078 8.383 1 93 75 GLY B CA 1
ATOM 3142 C C . GLY B 1 75 ? -26.766 14.484 8.445 1 93 75 GLY B C 1
ATOM 3143 O O . GLY B 1 75 ? -27.516 15.453 8.586 1 93 75 GLY B O 1
ATOM 3144 N N . ALA B 1 76 ? -25.453 14.641 8.398 1 94.12 76 ALA B N 1
ATOM 3145 C CA . ALA B 1 76 ? -24.781 15.93 8.438 1 94.12 76 ALA B CA 1
ATOM 3146 C C . ALA B 1 76 ? -23.359 15.812 7.875 1 94.12 76 ALA B C 1
ATOM 3148 O O . ALA B 1 76 ? -22.812 14.711 7.77 1 94.12 76 ALA B O 1
ATOM 3149 N N . PRO B 1 77 ? -22.859 17.031 7.473 1 94.81 77 PRO B N 1
ATOM 3150 C CA . PRO B 1 77 ? -21.438 16.984 7.16 1 94.81 77 PRO B CA 1
ATOM 3151 C C . PRO B 1 77 ? -20.594 16.453 8.328 1 94.81 77 PRO B C 1
ATOM 3153 O O . PRO B 1 77 ? -21.016 16.547 9.484 1 94.81 77 PRO B O 1
ATOM 3156 N N . ARG B 1 78 ? -19.484 15.852 7.984 1 96.75 78 ARG B N 1
ATOM 3157 C CA . ARG B 1 78 ? -18.594 15.289 9 1 96.75 78 ARG B CA 1
ATOM 3158 C C . ARG B 1 78 ? -17.562 16.312 9.445 1 96.75 78 ARG B C 1
ATOM 3160 O O . ARG B 1 78 ? -16.688 16.719 8.664 1 96.75 78 ARG B O 1
ATOM 3167 N N . SER B 1 79 ? -17.656 16.781 10.641 1 97.44 79 SER B N 1
ATOM 3168 C CA . SER B 1 79 ? -16.703 17.75 11.18 1 97.44 79 SER B CA 1
ATOM 3169 C C . SER B 1 79 ? -15.523 17.047 11.859 1 97.44 79 SER B C 1
ATOM 3171 O O . SER B 1 79 ? -15.727 16.078 12.594 1 97.44 79 SER B O 1
ATOM 3173 N N . VAL B 1 80 ? -14.328 17.469 11.594 1 97.44 80 VAL B N 1
ATOM 3174 C CA . VAL B 1 80 ? -13.117 16.953 12.227 1 97.44 80 VAL B CA 1
ATOM 3175 C C . VAL B 1 80 ? -12.203 18.109 12.625 1 97.44 80 VAL B C 1
ATOM 3177 O O . VAL B 1 80 ? -11.867 18.953 11.789 1 97.44 80 VAL B O 1
ATOM 3180 N N . ASP B 1 81 ? -11.859 18.25 13.914 1 96.94 81 ASP B N 1
ATOM 3181 C CA . ASP B 1 81 ? -10.742 19.094 14.305 1 96.94 81 ASP B CA 1
ATOM 3182 C C . ASP B 1 81 ? -9.406 18.391 14.078 1 96.94 81 ASP B C 1
ATOM 3184 O O . ASP B 1 81 ? -9.047 17.469 14.828 1 96.94 81 ASP B O 1
ATOM 3188 N N . LEU B 1 82 ? -8.734 18.859 13.102 1 94.81 82 LEU B N 1
ATOM 3189 C CA . LEU B 1 82 ? -7.508 18.188 12.68 1 94.81 82 LEU B CA 1
ATOM 3190 C C . LEU B 1 82 ? -6.492 18.125 13.812 1 94.81 82 LEU B C 1
ATOM 3192 O O . LEU B 1 82 ? -5.707 17.188 13.906 1 94.81 82 LEU B O 1
ATOM 3196 N N . LEU B 1 83 ? -6.566 19.125 14.711 1 92 83 LEU B N 1
ATOM 3197 C CA . LEU B 1 83 ? -5.559 19.219 15.766 1 92 83 LEU B CA 1
ATOM 3198 C C . LEU B 1 83 ? -5.816 18.188 16.859 1 92 83 LEU B C 1
ATOM 3200 O O . LEU B 1 83 ? -4.953 17.938 17.703 1 92 83 LEU B O 1
ATOM 3204 N N . ASP B 1 84 ? -6.949 17.484 16.812 1 91.81 84 ASP B N 1
ATOM 3205 C CA . ASP B 1 84 ? -7.25 16.406 17.766 1 91.81 84 ASP B CA 1
ATOM 3206 C C . ASP B 1 84 ? -6.57 15.102 17.344 1 91.81 84 ASP B C 1
ATOM 3208 O O . ASP B 1 84 ? -6.496 14.156 18.141 1 91.81 84 ASP B O 1
ATOM 3212 N N . PHE B 1 85 ? -6.121 14.992 16.141 1 91.81 85 PHE B N 1
ATOM 3213 C CA . PHE B 1 85 ? -5.586 13.75 15.594 1 91.81 85 PHE B CA 1
ATOM 3214 C C . PHE B 1 85 ? -4.172 13.953 15.062 1 91.81 85 PHE B C 1
ATOM 3216 O O . PHE B 1 85 ? -3.973 14.078 13.852 1 91.81 85 PHE B O 1
ATOM 3223 N N . GLN B 1 86 ? -3.203 13.922 15.938 1 84.75 86 GLN B N 1
ATOM 3224 C CA . GLN B 1 86 ? -1.791 14.148 15.648 1 84.75 86 GLN B CA 1
ATOM 3225 C C . GLN B 1 86 ? -0.989 12.859 15.797 1 84.75 86 GLN B C 1
ATOM 3227 O O . GLN B 1 86 ? -1.487 11.867 16.344 1 84.75 86 GLN B O 1
ATOM 3232 N N . GLY B 1 87 ? 0.21 12.914 15.297 1 86.19 87 GLY B N 1
ATOM 3233 C CA . GLY B 1 87 ? 1.022 11.711 15.391 1 86.19 87 GLY B CA 1
ATOM 3234 C C . GLY B 1 87 ? 0.428 10.531 14.656 1 86.19 87 GLY B C 1
ATOM 3235 O O . GLY B 1 87 ? 0.107 10.625 13.469 1 86.19 87 GLY B O 1
ATOM 3236 N N . SER B 1 88 ? 0.181 9.484 15.461 1 89.31 88 SER B N 1
ATOM 3237 C CA . SER B 1 88 ? -0.338 8.266 14.836 1 89.31 88 SER B CA 1
ATOM 3238 C C . SER B 1 88 ? -1.851 8.164 15 1 89.31 88 SER B C 1
ATOM 3240 O O . SER B 1 88 ? -2.459 7.172 14.602 1 89.31 88 SER B O 1
ATOM 3242 N N . ASN B 1 89 ? -2.418 9.172 15.57 1 89.94 89 ASN B N 1
ATOM 3243 C CA . ASN B 1 89 ? -3.865 9.18 15.758 1 89.94 89 ASN B CA 1
ATOM 3244 C C . ASN B 1 89 ? -4.59 9.617 14.484 1 89.94 89 ASN B C 1
ATOM 3246 O O . ASN B 1 89 ? -4.113 10.492 13.758 1 89.94 89 ASN B O 1
ATOM 3250 N N . ALA B 1 90 ? -5.711 8.977 14.195 1 94.75 90 ALA B N 1
ATOM 3251 C CA . ALA B 1 90 ? -6.539 9.32 13.039 1 94.75 90 ALA B CA 1
ATOM 3252 C C . ALA B 1 90 ? -8.023 9.188 13.367 1 94.75 90 ALA B C 1
ATOM 3254 O O . ALA B 1 90 ? -8.406 8.359 14.203 1 94.75 90 ALA B O 1
ATOM 3255 N N . ASP B 1 91 ? -8.828 10.023 12.867 1 96.25 91 ASP B N 1
ATOM 3256 C CA . ASP B 1 91 ? -10.281 9.891 12.883 1 96.25 91 ASP B CA 1
ATOM 3257 C C . ASP B 1 91 ? -10.789 9.234 11.602 1 96.25 91 ASP B C 1
ATOM 3259 O O . ASP B 1 91 ? -10.742 9.836 10.523 1 96.25 91 ASP B O 1
ATOM 3263 N N . PHE B 1 92 ? -11.25 8 11.656 1 96.69 92 PHE B N 1
ATOM 3264 C CA . PHE B 1 92 ? -11.742 7.316 10.461 1 96.69 92 PHE B CA 1
ATOM 3265 C C . PHE B 1 92 ? -13.141 7.805 10.102 1 96.69 92 PHE B C 1
ATOM 3267 O O . PHE B 1 92 ? -14.133 7.379 10.695 1 96.69 92 PHE B O 1
ATOM 3274 N N . ILE B 1 93 ? -13.25 8.57 9.07 1 97.56 93 ILE B N 1
ATOM 3275 C CA . ILE B 1 93 ? -14.492 9.234 8.695 1 97.56 93 ILE B CA 1
ATOM 3276 C C . ILE B 1 93 ? -15.297 8.328 7.773 1 97.56 93 ILE B C 1
ATOM 3278 O O . ILE B 1 93 ? -16.5 8.523 7.609 1 97.56 93 ILE B O 1
ATOM 3282 N N . ILE B 1 94 ? -14.703 7.457 7.035 1 97.81 94 ILE B N 1
ATOM 3283 C CA . ILE B 1 94 ? -15.359 6.391 6.281 1 97.81 94 ILE B CA 1
ATOM 3284 C C . ILE B 1 94 ? -14.906 5.035 6.816 1 97.81 94 ILE B C 1
ATOM 3286 O O . ILE B 1 94 ? -13.703 4.77 6.926 1 97.81 94 ILE B O 1
ATOM 3290 N N . SER B 1 95 ? -15.891 4.219 7.195 1 96.44 95 SER B N 1
ATOM 3291 C CA . SER B 1 95 ? -15.57 2.895 7.715 1 96.44 95 SER B CA 1
ATOM 3292 C C . SER B 1 95 ? -16.406 1.816 7.035 1 96.44 95 SER B C 1
ATOM 3294 O O . SER B 1 95 ? -17.609 1.986 6.84 1 96.44 95 SER B O 1
ATOM 3296 N N . GLU B 1 96 ? -15.719 0.804 6.66 1 95.06 96 GLU B N 1
ATOM 3297 C CA . GLU B 1 96 ? -16.344 -0.445 6.238 1 95.06 96 GLU B CA 1
ATOM 3298 C C . GLU B 1 96 ? -17.266 -0.226 5.035 1 95.06 96 GLU B C 1
ATOM 3300 O O . GLU B 1 96 ? -18.406 -0.681 5.031 1 95.06 96 GLU B O 1
ATOM 3305 N N . ARG B 1 97 ? -16.797 0.439 4.051 1 96.75 97 ARG B N 1
ATOM 3306 C CA . ARG B 1 97 ? -17.531 0.571 2.793 1 96.75 97 ARG B CA 1
ATOM 3307 C C . ARG B 1 97 ? -16.953 -0.352 1.726 1 96.75 97 ARG B C 1
ATOM 3309 O O . ARG B 1 97 ? -15.727 -0.519 1.635 1 96.75 97 ARG B O 1
ATOM 3316 N N . GLU B 1 98 ? -17.781 -0.964 0.918 1 95.38 98 GLU B N 1
ATOM 3317 C CA . GLU B 1 98 ? -17.328 -1.881 -0.128 1 95.38 98 GLU B CA 1
ATOM 3318 C C . GLU B 1 98 ? -17.109 -1.146 -1.445 1 95.38 98 GLU B C 1
ATOM 3320 O O . GLU B 1 98 ? -17.969 -0.388 -1.896 1 95.38 98 GLU B O 1
ATOM 3325 N N . LEU B 1 99 ? -15.938 -1.305 -1.979 1 96.25 99 LEU B N 1
ATOM 3326 C CA . LEU B 1 99 ? -15.594 -0.772 -3.295 1 96.25 99 LEU B CA 1
ATOM 3327 C C . LEU B 1 99 ? -15.102 -1.881 -4.219 1 96.25 99 LEU B C 1
ATOM 3329 O O . LEU B 1 99 ? -14.438 -2.818 -3.768 1 96.25 99 LEU B O 1
ATOM 3333 N N . PRO B 1 100 ? -15.445 -1.794 -5.562 1 94.25 100 PRO B N 1
ATOM 3334 C CA . PRO B 1 100 ? -14.766 -2.693 -6.492 1 94.25 100 PRO B CA 1
ATOM 3335 C C . PRO B 1 100 ? -13.242 -2.586 -6.406 1 94.25 100 PRO B C 1
ATOM 3337 O O . PRO B 1 100 ? -12.703 -1.495 -6.195 1 94.25 100 PRO B O 1
ATOM 3340 N N . VAL B 1 101 ? -12.57 -3.746 -6.484 1 92.88 101 VAL B N 1
ATOM 3341 C CA . VAL B 1 101 ? -11.117 -3.754 -6.527 1 92.88 101 VAL B CA 1
ATOM 3342 C C . VAL B 1 101 ? -10.633 -2.943 -7.727 1 92.88 101 VAL B C 1
ATOM 3344 O O . VAL B 1 101 ? -11.203 -3.031 -8.812 1 92.88 101 VAL B O 1
ATOM 3347 N N . GLY B 1 102 ? -9.555 -2.15 -7.539 1 93.5 102 GLY B N 1
ATOM 3348 C CA . GLY B 1 102 ? -9.031 -1.303 -8.602 1 93.5 102 GLY B CA 1
ATOM 3349 C C . GLY B 1 102 ? -8.297 -0.084 -8.078 1 93.5 102 GLY B C 1
ATOM 3350 O O . GLY B 1 102 ? -8.125 0.075 -6.867 1 93.5 102 GLY B O 1
ATOM 3351 N N . ASP B 1 103 ? -7.789 0.724 -9.039 1 94.5 103 ASP B N 1
ATOM 3352 C CA . ASP B 1 103 ? -7.109 1.974 -8.711 1 94.5 103 ASP B CA 1
ATOM 3353 C C . ASP B 1 103 ? -8.039 3.17 -8.898 1 94.5 103 ASP B C 1
ATOM 3355 O O . ASP B 1 103 ? -8.797 3.227 -9.867 1 94.5 103 ASP B O 1
ATOM 3359 N N . TYR B 1 104 ? -7.949 4.117 -7.938 1 96.62 104 TYR B N 1
ATOM 3360 C CA . TYR B 1 104 ? -8.859 5.254 -7.938 1 96.62 104 TYR B CA 1
ATOM 3361 C C . TYR B 1 104 ? -8.102 6.562 -7.746 1 96.62 104 TYR B C 1
ATOM 3363 O O . TYR B 1 104 ? -7.102 6.609 -7.027 1 96.62 104 TYR B O 1
ATOM 3371 N N . ARG B 1 105 ? -8.609 7.586 -8.406 1 96.25 105 ARG B N 1
ATOM 3372 C CA . ARG B 1 105 ? -8.352 8.945 -7.945 1 96.25 105 ARG B CA 1
ATOM 3373 C C . ARG B 1 105 ? -9.328 9.344 -6.84 1 96.25 105 ARG B C 1
ATOM 3375 O O . ARG B 1 105 ? -10.484 8.914 -6.84 1 96.25 105 ARG B O 1
ATOM 3382 N N . MET B 1 106 ? -8.828 10.133 -5.938 1 98.06 106 MET B N 1
ATOM 3383 C CA . MET B 1 106 ? -9.68 10.484 -4.809 1 98.06 106 MET B CA 1
ATOM 3384 C C . MET B 1 106 ? -9.609 11.984 -4.52 1 98.06 106 MET B C 1
ATOM 3386 O O . MET B 1 106 ? -8.531 12.57 -4.559 1 98.06 106 MET B O 1
ATOM 3390 N N . CYS B 1 107 ? -10.75 12.586 -4.223 1 98.06 107 CYS B N 1
ATOM 3391 C CA . CYS B 1 107 ? -10.859 13.953 -3.705 1 98.06 107 CYS B CA 1
ATOM 3392 C C . CYS B 1 107 ? -11.727 13.992 -2.457 1 98.06 107 CYS B C 1
ATOM 3394 O O . CYS B 1 107 ? -12.633 13.172 -2.297 1 98.06 107 CYS B O 1
ATOM 3396 N N . MET B 1 108 ? -11.414 14.93 -1.647 1 97.88 108 MET B N 1
ATOM 3397 C CA . MET B 1 108 ? -12.258 15.266 -0.504 1 97.88 108 MET B CA 1
ATOM 3398 C C . MET B 1 108 ? -12.836 16.672 -0.641 1 97.88 108 MET B C 1
ATOM 3400 O O . MET B 1 108 ? -12.141 17.594 -1.075 1 97.88 108 MET B O 1
ATOM 3404 N N . TYR B 1 109 ? -14.078 16.797 -0.304 1 97.75 109 TYR B N 1
ATOM 3405 C CA . TYR B 1 109 ? -14.75 18.094 -0.325 1 97.75 109 TYR B CA 1
ATOM 3406 C C . TYR B 1 109 ? -15.141 18.531 1.082 1 97.75 109 TYR B C 1
ATOM 3408 O O . TYR B 1 109 ? -15.625 17.719 1.875 1 97.75 109 TYR B O 1
ATOM 3416 N N . ALA B 1 110 ? -14.898 19.781 1.367 1 97.5 110 ALA B N 1
ATOM 3417 C CA . ALA B 1 110 ? -15.281 20.359 2.646 1 97.5 110 ALA B CA 1
ATOM 3418 C C . ALA B 1 110 ? -16.016 21.688 2.441 1 97.5 110 ALA B C 1
ATOM 3420 O O . ALA B 1 110 ? -15.742 22.422 1.49 1 97.5 110 ALA B O 1
ATOM 3421 N N . LEU B 1 111 ? -16.906 21.938 3.344 1 97.25 111 LEU B N 1
ATOM 3422 C CA . LEU B 1 111 ? -17.672 23.188 3.287 1 97.25 111 LEU B CA 1
ATOM 3423 C C . LEU B 1 111 ? -16.844 24.359 3.787 1 97.25 111 LEU B C 1
ATOM 3425 O O . LEU B 1 111 ? -16.203 24.266 4.844 1 97.25 111 LEU B O 1
ATOM 3429 N N . ASN B 1 112 ? -16.859 25.453 3.006 1 97.25 112 ASN B N 1
ATOM 3430 C CA . ASN B 1 112 ? -16.125 26.656 3.396 1 97.25 112 ASN B CA 1
ATOM 3431 C C . ASN B 1 112 ? -16.781 27.359 4.574 1 97.25 112 ASN B C 1
ATOM 3433 O O . ASN B 1 112 ? -18 27.391 4.68 1 97.25 112 ASN B O 1
ATOM 3437 N N . GLY B 1 113 ? -15.914 27.969 5.344 1 96.69 113 GLY B N 1
ATOM 3438 C CA . GLY B 1 113 ? -16.391 28.656 6.535 1 96.69 113 GLY B CA 1
ATOM 3439 C C . GLY B 1 113 ? -17.047 30 6.234 1 96.69 113 GLY B C 1
ATOM 3440 O O . GLY B 1 113 ? -16.75 30.625 5.211 1 96.69 113 GLY B O 1
ATOM 3441 N N . ASP B 1 114 ? -17.891 30.453 7.168 1 94.69 114 ASP B N 1
ATOM 3442 C CA . ASP B 1 114 ? -18.531 31.766 7.086 1 94.69 114 ASP B CA 1
ATOM 3443 C C . ASP B 1 114 ? -18.25 32.594 8.336 1 94.69 114 ASP B C 1
ATOM 3445 O O . ASP B 1 114 ? -18.906 33.594 8.578 1 94.69 114 ASP B O 1
ATOM 3449 N N . GLY B 1 115 ? -17.406 32.094 9.102 1 94.38 115 GLY B N 1
ATOM 3450 C CA . GLY B 1 115 ? -17.094 32.781 10.328 1 94.38 115 GLY B CA 1
ATOM 3451 C C . GLY B 1 115 ? -17.734 32.156 11.555 1 94.38 115 GLY B C 1
ATOM 3452 O O . GLY B 1 115 ? -17.391 32.5 12.688 1 94.38 115 GLY B O 1
ATOM 3453 N N . SER B 1 116 ? -18.625 31.281 11.328 1 95.62 116 SER B N 1
ATOM 3454 C CA . SER B 1 116 ? -19.25 30.562 12.438 1 95.62 116 SER B CA 1
ATOM 3455 C C . SER B 1 116 ? -18.531 29.234 12.695 1 95.62 116 SER B C 1
ATOM 3457 O O . SER B 1 116 ? -17.672 28.828 11.93 1 95.62 116 SER B O 1
ATOM 3459 N N . GLU B 1 117 ? -18.922 28.609 13.82 1 97.06 117 GLU B N 1
ATOM 3460 C CA . GLU B 1 117 ? -18.375 27.281 14.148 1 97.06 117 GLU B CA 1
ATOM 3461 C C . GLU B 1 117 ? -19.25 26.172 13.57 1 97.06 117 GLU B C 1
ATOM 3463 O O . GLU B 1 117 ? -19.062 25 13.914 1 97.06 117 GLU B O 1
ATOM 3468 N N . GLU B 1 118 ? -20.188 26.547 12.68 1 96.31 118 GLU B N 1
ATOM 3469 C CA . GLU B 1 118 ? -21.078 25.562 12.086 1 96.31 118 GLU B CA 1
ATOM 3470 C C . GLU B 1 118 ? -20.578 25.109 10.719 1 96.31 118 GLU B C 1
ATOM 3472 O O . GLU B 1 118 ? -21.172 24.219 10.102 1 96.31 118 GLU B O 1
ATOM 3477 N N . LEU B 1 119 ? -19.594 25.75 10.266 1 97.06 119 LEU B N 1
ATOM 3478 C CA . LEU B 1 119 ? -18.828 25.406 9.07 1 97.06 119 LEU B CA 1
ATOM 3479 C C . LEU B 1 119 ? -17.328 25.375 9.359 1 97.06 119 LEU B C 1
ATOM 3481 O O . LEU B 1 119 ? -16.922 25.484 10.516 1 97.06 119 LEU B O 1
ATOM 3485 N N . SER B 1 120 ? -16.516 25.109 8.32 1 97.88 120 SER B N 1
ATOM 3486 C CA . SER B 1 120 ? -15.078 25.031 8.547 1 97.88 120 SER B CA 1
ATOM 3487 C C . SER B 1 120 ? -14.539 26.312 9.156 1 97.88 120 SER B C 1
ATOM 3489 O O . SER B 1 120 ? -14.914 27.406 8.742 1 97.88 120 SER B O 1
ATOM 3491 N N . TYR B 1 121 ? -13.641 26.172 10.141 1 97.88 121 TYR B N 1
ATOM 3492 C CA . TYR B 1 121 ? -13.109 27.359 10.812 1 97.88 121 TYR B CA 1
ATOM 3493 C C . TYR B 1 121 ? -11.758 27.062 11.453 1 97.88 121 TYR B C 1
ATOM 3495 O O . TYR B 1 121 ? -11.367 25.906 11.578 1 97.88 121 TYR B O 1
ATOM 3503 N N . VAL B 1 122 ? -11.07 28.141 11.758 1 96.81 122 VAL B N 1
ATOM 3504 C CA . VAL B 1 122 ? -9.859 28.094 12.562 1 96.81 122 VAL B CA 1
ATOM 3505 C C . VAL B 1 122 ? -10.047 28.938 13.828 1 96.81 122 VAL B C 1
ATOM 3507 O O . VAL B 1 122 ? -10.594 30.031 13.781 1 96.81 122 VAL B O 1
ATOM 3510 N N . ASN B 1 123 ? -9.766 28.344 14.953 1 96.25 123 ASN B N 1
ATOM 3511 C CA . ASN B 1 123 ? -9.586 29.156 16.156 1 96.25 123 ASN B CA 1
ATOM 3512 C C . ASN B 1 123 ? -8.148 29.625 16.312 1 96.25 123 ASN B C 1
ATOM 3514 O O . ASN B 1 123 ? -7.328 28.938 16.938 1 96.25 123 ASN B O 1
ATOM 3518 N N . SER B 1 124 ? -7.859 30.781 15.727 1 92.06 124 SER B N 1
ATOM 3519 C CA . SER B 1 124 ? -6.516 31.344 15.68 1 92.06 124 SER B CA 1
ATOM 3520 C C . SER B 1 124 ? -6.145 32 17.016 1 92.06 124 SER B C 1
ATOM 3522 O O . SER B 1 124 ? -6.98 32.656 17.641 1 92.06 124 SER B O 1
ATOM 3524 N N . LYS B 1 125 ? -4.926 31.828 17.391 1 86.88 125 LYS B N 1
ATOM 3525 C CA . LYS B 1 125 ? -4.461 32.469 18.609 1 86.88 125 LYS B CA 1
ATOM 3526 C C . LYS B 1 125 ? -4.48 34 18.469 1 86.88 125 LYS B C 1
ATOM 3528 O O . LYS B 1 125 ? -4.766 34.719 19.438 1 86.88 125 LYS B O 1
ATOM 3533 N N . GLU B 1 126 ? -4.277 34.469 17.344 1 85.31 126 GLU B N 1
ATOM 3534 C CA . GLU B 1 126 ? -4.18 35.906 17.078 1 85.31 126 GLU B CA 1
ATOM 3535 C C . GLU B 1 126 ? -5.551 36.5 16.797 1 85.31 126 GLU B C 1
ATOM 3537 O O . GLU B 1 126 ? -5.883 37.562 17.281 1 85.31 126 GLU B O 1
ATOM 3542 N N . GLN B 1 127 ? -6.395 35.781 16.031 1 90.69 127 GLN B N 1
ATOM 3543 C CA . GLN B 1 127 ? -7.586 36.406 15.445 1 90.69 127 GLN B CA 1
ATOM 3544 C C . GLN B 1 127 ? -8.859 35.812 16.062 1 90.69 127 GLN B C 1
ATOM 3546 O O . GLN B 1 127 ? -9.961 36.312 15.797 1 90.69 127 GLN B O 1
ATOM 3551 N N . GLY B 1 128 ? -8.648 34.875 16.875 1 93.69 128 GLY B N 1
ATOM 3552 C CA . GLY B 1 128 ? -9.844 34.156 17.297 1 93.69 128 GLY B CA 1
ATOM 3553 C C . GLY B 1 128 ? -10.438 33.312 16.203 1 93.69 128 GLY B C 1
ATOM 3554 O O . GLY B 1 128 ? -9.711 32.75 15.375 1 93.69 128 GLY B O 1
ATOM 3555 N N . ILE B 1 129 ? -11.805 33.188 16.266 1 96.88 129 ILE B N 1
ATOM 3556 C CA . ILE B 1 129 ? -12.477 32.344 15.297 1 96.88 129 ILE B CA 1
ATOM 3557 C C . ILE B 1 129 ? -12.547 33.031 13.945 1 96.88 129 ILE B C 1
ATOM 3559 O O . ILE B 1 129 ? -13.086 34.156 13.844 1 96.88 129 ILE B O 1
ATOM 3563 N N . VAL B 1 130 ? -11.992 32.375 12.945 1 96.62 130 VAL B N 1
ATOM 3564 C CA . VAL B 1 130 ? -12.039 32.906 11.586 1 96.62 130 VAL B CA 1
ATOM 3565 C C . VAL B 1 130 ? -12.477 31.828 10.617 1 96.62 130 VAL B C 1
ATOM 3567 O O . VAL B 1 130 ? -12.289 30.641 10.883 1 96.62 130 VAL B O 1
ATOM 3570 N N . PRO B 1 131 ? -13.078 32.281 9.445 1 97.12 131 PRO B N 1
ATOM 3571 C CA . PRO B 1 131 ? -13.477 31.266 8.453 1 97.12 131 PRO B CA 1
ATOM 3572 C C . PRO B 1 131 ? -12.281 30.562 7.82 1 97.12 131 PRO B C 1
ATOM 3574 O O . PRO B 1 131 ? -11.242 31.188 7.602 1 97.12 131 PRO B O 1
ATOM 3577 N N . LEU B 1 132 ? -12.43 29.281 7.598 1 97.12 132 LEU B N 1
ATOM 3578 C CA . LEU B 1 132 ? -11.477 28.453 6.859 1 97.12 132 LEU B CA 1
ATOM 3579 C C . LEU B 1 132 ? -12.039 28.047 5.5 1 97.12 132 LEU B C 1
ATOM 3581 O O . LEU B 1 132 ? -13.18 27.594 5.41 1 97.12 132 LEU B O 1
ATOM 3585 N N . SER B 1 133 ? -11.242 28.281 4.461 1 96.5 133 SER B N 1
ATOM 3586 C CA . SER B 1 133 ? -11.734 27.953 3.125 1 96.5 133 SER B CA 1
ATOM 3587 C C . SER B 1 133 ? -10.664 27.234 2.309 1 96.5 133 SER B C 1
ATOM 3589 O O . SER B 1 133 ? -9.484 27.266 2.648 1 96.5 133 SER B O 1
ATOM 3591 N N . ILE B 1 134 ? -11.102 26.453 1.335 1 96 134 ILE B N 1
ATOM 3592 C CA . ILE B 1 134 ? -10.289 25.828 0.29 1 96 134 ILE B CA 1
ATOM 3593 C C . ILE B 1 134 ? -10.617 26.469 -1.06 1 96 134 ILE B C 1
ATOM 3595 O O . ILE B 1 134 ? -11.766 26.438 -1.502 1 96 134 ILE B O 1
ATOM 3599 N N . ASP B 1 135 ? -9.594 27 -1.68 1 92.94 135 ASP B N 1
ATOM 3600 C CA . ASP B 1 135 ? -9.812 27.719 -2.938 1 92.94 135 ASP B CA 1
ATOM 3601 C C . ASP B 1 135 ? -9.68 26.766 -4.129 1 92.94 135 ASP B C 1
ATOM 3603 O O . ASP B 1 135 ? -8.797 26.938 -4.973 1 92.94 135 ASP B O 1
ATOM 3607 N N . SER B 1 136 ? -10.414 25.844 -4.238 1 94.69 136 SER B N 1
ATOM 3608 C CA . SER B 1 136 ? -10.539 24.891 -5.34 1 94.69 136 SER B CA 1
ATOM 3609 C C . SER B 1 136 ? -11.938 24.297 -5.402 1 94.69 136 SER B C 1
ATOM 3611 O O . SER B 1 136 ? -12.305 23.469 -4.562 1 94.69 136 SER B O 1
ATOM 3613 N N . GLN B 1 137 ? -12.672 24.766 -6.355 1 92.38 137 GLN B N 1
ATOM 3614 C CA . GLN B 1 137 ? -14.07 24.359 -6.434 1 92.38 137 GLN B CA 1
ATOM 3615 C C . GLN B 1 137 ? -14.312 23.453 -7.633 1 92.38 137 GLN B C 1
ATOM 3617 O O . GLN B 1 137 ? -15.453 23.234 -8.039 1 92.38 137 GLN B O 1
ATOM 3622 N N . GLY B 1 138 ? -13.336 22.906 -8.172 1 93.19 138 GLY B N 1
ATOM 3623 C CA . GLY B 1 138 ? -13.438 22.125 -9.398 1 93.19 138 GLY B CA 1
ATOM 3624 C C . GLY B 1 138 ? -13.883 20.703 -9.156 1 93.19 138 GLY B C 1
ATOM 3625 O O . GLY B 1 138 ? -14.297 20.344 -8.047 1 93.19 138 GLY B O 1
ATOM 3626 N N . SER B 1 139 ? -13.938 19.906 -10.266 1 95.5 139 SER B N 1
ATOM 3627 C CA . SER B 1 139 ? -14.336 18.5 -10.219 1 95.5 139 SER B CA 1
ATOM 3628 C C . SER B 1 139 ? -13.188 17.625 -9.719 1 95.5 139 SER B C 1
ATOM 3630 O O . SER B 1 139 ? -12.031 18.047 -9.703 1 95.5 139 SER B O 1
ATOM 3632 N N . CYS B 1 140 ? -13.602 16.5 -9.156 1 96.56 140 CYS B N 1
ATOM 3633 C CA . CYS B 1 140 ? -12.648 15.414 -8.938 1 96.56 140 CYS B CA 1
ATOM 3634 C C . CYS B 1 140 ? -12.461 14.586 -10.203 1 96.56 140 CYS B C 1
ATOM 3636 O O . CYS B 1 140 ? -13.188 13.617 -10.43 1 96.56 140 CYS B O 1
ATOM 3638 N N . TYR B 1 141 ? -11.523 15.008 -10.992 1 94.44 141 TYR B N 1
ATOM 3639 C CA . TYR B 1 141 ? -11.188 14.305 -12.234 1 94.44 141 TYR B CA 1
ATOM 3640 C C . TYR B 1 141 ? -12.445 14.008 -13.047 1 94.44 141 TYR B C 1
ATOM 3642 O O . TYR B 1 141 ? -12.656 12.875 -13.477 1 94.44 141 TYR B O 1
ATOM 3650 N N . GLY B 1 142 ? -13.266 14.984 -13.18 1 94.75 142 GLY B N 1
ATOM 3651 C CA . GLY B 1 142 ? -14.422 14.906 -14.055 1 94.75 142 GLY B CA 1
ATOM 3652 C C . GLY B 1 142 ? -15.734 14.742 -13.305 1 94.75 142 GLY B C 1
ATOM 3653 O O . GLY B 1 142 ? -16.812 14.867 -13.891 1 94.75 142 GLY B O 1
ATOM 3654 N N . THR B 1 143 ? -15.695 14.461 -12.023 1 95.19 143 THR B N 1
ATOM 3655 C CA . THR B 1 143 ? -16.922 14.273 -11.242 1 95.19 143 THR B CA 1
ATOM 3656 C C . THR B 1 143 ? -17.031 15.336 -10.156 1 95.19 143 THR B C 1
ATOM 3658 O O . THR B 1 143 ? -16.141 15.453 -9.305 1 95.19 143 THR B O 1
ATOM 3661 N N . LYS B 1 144 ? -18.062 16.109 -10.18 1 93.31 144 LYS B N 1
ATOM 3662 C CA . LYS B 1 144 ? -18.312 17.141 -9.172 1 93.31 144 LYS B CA 1
ATOM 3663 C C . LYS B 1 144 ? -19.578 16.812 -8.367 1 93.31 144 LYS B C 1
ATOM 3665 O O . LYS B 1 144 ? -20.672 16.766 -8.922 1 93.31 144 LYS B O 1
ATOM 3670 N N . PRO B 1 145 ? -19.328 16.562 -7.121 1 93.5 145 PRO B N 1
ATOM 3671 C CA . PRO B 1 145 ? -20.531 16.375 -6.324 1 93.5 145 PRO B CA 1
ATOM 3672 C C . PRO B 1 145 ? -21.328 17.672 -6.145 1 93.5 145 PRO B C 1
ATOM 3674 O O . PRO B 1 145 ? -20.812 18.766 -6.414 1 93.5 145 PRO B O 1
ATOM 3677 N N . ASP B 1 146 ? -22.594 17.5 -5.82 1 83 146 ASP B N 1
ATOM 3678 C CA . ASP B 1 146 ? -23.453 18.672 -5.57 1 83 146 ASP B CA 1
ATOM 3679 C C . ASP B 1 146 ? -23.188 19.25 -4.188 1 83 146 ASP B C 1
ATOM 3681 O O . ASP B 1 146 ? -23.422 18.594 -3.172 1 83 146 ASP B O 1
ATOM 3685 N N . PHE B 1 147 ? -22.438 20.297 -4.25 1 76.69 147 PHE B N 1
ATOM 3686 C CA . PHE B 1 147 ? -22.297 20.984 -2.969 1 76.69 147 PHE B CA 1
ATOM 3687 C C . PHE B 1 147 ? -22.281 22.484 -3.156 1 76.69 147 PHE B C 1
ATOM 3689 O O . PHE B 1 147 ? -21.969 22.984 -4.242 1 76.69 147 PHE B O 1
ATOM 3696 N N . GLU B 1 148 ? -22.875 23.203 -2.369 1 74.75 148 GLU B N 1
ATOM 3697 C CA . GLU B 1 148 ? -23.094 24.625 -2.535 1 74.75 148 GLU B CA 1
ATOM 3698 C C . GLU B 1 148 ? -21.797 25.406 -2.342 1 74.75 148 GLU B C 1
ATOM 3700 O O . GLU B 1 148 ? -21.328 26.078 -3.266 1 74.75 148 GLU B O 1
ATOM 3705 N N . ASP B 1 149 ? -21.328 25.672 -1.165 1 87.94 149 ASP B N 1
ATOM 3706 C CA . ASP B 1 149 ? -20.203 26.547 -0.836 1 87.94 149 ASP B CA 1
ATOM 3707 C C . ASP B 1 149 ? -19.094 25.766 -0.15 1 87.94 149 ASP B C 1
ATOM 3709 O O . ASP B 1 149 ? -18.953 25.812 1.074 1 87.94 149 ASP B O 1
ATOM 3713 N N . GLY B 1 150 ? -18.312 24.969 -1.067 1 93.94 150 GLY B N 1
ATOM 3714 C CA . GLY B 1 150 ? -17.203 24.203 -0.531 1 93.94 150 GLY B CA 1
ATOM 3715 C C . GLY B 1 150 ? -16 24.156 -1.45 1 93.94 150 GLY B C 1
ATOM 3716 O O . GLY B 1 150 ? -15.984 24.812 -2.494 1 93.94 150 GLY B O 1
ATOM 3717 N N . GLY B 1 151 ? -14.922 23.609 -0.941 1 96.88 151 GLY B N 1
ATOM 3718 C CA . GLY B 1 151 ? -13.688 23.453 -1.687 1 96.88 151 GLY B CA 1
ATOM 3719 C C . GLY B 1 151 ? -13.227 22.016 -1.782 1 96.88 151 GLY B C 1
ATOM 3720 O O . GLY B 1 151 ? -13.672 21.156 -1.005 1 96.88 151 GLY B O 1
ATOM 3721 N N . ARG B 1 152 ? -12.406 21.781 -2.797 1 97.62 152 ARG B N 1
ATOM 3722 C CA . ARG B 1 152 ? -11.898 20.453 -3.104 1 97.62 152 ARG B CA 1
ATOM 3723 C C . ARG B 1 152 ? -10.453 20.297 -2.645 1 97.62 152 ARG B C 1
ATOM 3725 O O . ARG B 1 152 ? -9.625 21.188 -2.873 1 97.62 152 ARG B O 1
ATOM 3732 N N . LEU B 1 153 ? -10.234 19.219 -1.96 1 97.06 153 LEU B N 1
ATOM 3733 C CA . LEU B 1 153 ? -8.875 18.766 -1.656 1 97.06 153 LEU B CA 1
ATOM 3734 C C . LEU B 1 153 ? -8.484 17.578 -2.529 1 97.06 153 LEU B C 1
ATOM 3736 O O . LEU B 1 153 ? -9.25 16.625 -2.654 1 97.06 153 LEU B O 1
ATOM 3740 N N . LYS B 1 154 ? -7.316 17.703 -3.146 1 96 154 LYS B N 1
ATOM 3741 C CA . LYS B 1 154 ? -6.707 16.578 -3.865 1 96 154 LYS B CA 1
ATOM 3742 C C . LYS B 1 154 ? -5.512 16.016 -3.102 1 96 154 LYS B C 1
ATOM 3744 O O . LYS B 1 154 ? -4.91 16.719 -2.281 1 96 154 LYS B O 1
ATOM 3749 N N . LEU B 1 155 ? -5.215 14.734 -3.4 1 94.56 155 LEU B N 1
ATOM 3750 C CA . LEU B 1 155 ? -4.031 14.133 -2.799 1 94.56 155 LEU B CA 1
ATOM 3751 C C . LEU B 1 155 ? -2.758 14.734 -3.393 1 94.56 155 LEU B C 1
ATOM 3753 O O . LEU B 1 155 ? -2.695 15 -4.594 1 94.56 155 LEU B O 1
ATOM 3757 N N . THR B 1 156 ? -1.806 14.898 -2.498 1 87.69 156 THR B N 1
ATOM 3758 C CA . THR B 1 156 ? -0.498 15.375 -2.939 1 87.69 156 THR B CA 1
ATOM 3759 C C . THR B 1 156 ? 0.035 14.508 -4.078 1 87.69 156 THR B C 1
ATOM 3761 O O . THR B 1 156 ? -0.078 13.281 -4.035 1 87.69 156 THR B O 1
ATOM 3764 N N . ASP B 1 157 ? 0.534 15.156 -5.125 1 82.75 157 ASP B N 1
ATOM 3765 C CA . ASP B 1 157 ? 1.126 14.516 -6.297 1 82.75 157 ASP B CA 1
ATOM 3766 C C . ASP B 1 157 ? 0.098 13.664 -7.039 1 82.75 157 ASP B C 1
ATOM 3768 O O . ASP B 1 157 ? 0.46 12.742 -7.773 1 82.75 157 ASP B O 1
ATOM 3772 N N . GLU B 1 158 ? -1.155 13.867 -6.723 1 87.69 158 GLU B N 1
ATOM 3773 C CA . GLU B 1 158 ? -2.266 13.188 -7.383 1 87.69 158 GLU B CA 1
ATOM 3774 C C . GLU B 1 158 ? -2.123 11.672 -7.277 1 87.69 158 GLU B C 1
ATOM 3776 O O . GLU B 1 158 ? -2.318 10.953 -8.258 1 87.69 158 GLU B O 1
ATOM 3781 N N . ARG B 1 159 ? -1.78 11.297 -6.129 1 91.31 159 ARG B N 1
ATOM 3782 C CA . ARG B 1 159 ? -1.572 9.883 -5.852 1 91.31 159 ARG B CA 1
ATOM 3783 C C . ARG B 1 159 ? -2.865 9.094 -6.039 1 91.31 159 ARG B C 1
ATOM 3785 O O . ARG B 1 159 ? -3.959 9.648 -5.938 1 91.31 159 ARG B O 1
ATOM 3792 N N . LEU B 1 160 ? -2.65 7.828 -6.312 1 93.69 160 LEU B N 1
ATOM 3793 C CA . LEU B 1 160 ? -3.807 6.957 -6.496 1 93.69 160 LEU B CA 1
ATOM 3794 C C . LEU B 1 160 ? -4.078 6.141 -5.238 1 93.69 160 LEU B C 1
ATOM 3796 O O . LEU B 1 160 ? -3.18 5.945 -4.414 1 93.69 160 LEU B O 1
ATOM 3800 N N . VAL B 1 161 ? -5.324 5.77 -5.086 1 96.06 161 VAL B N 1
ATOM 3801 C CA . VAL B 1 161 ? -5.77 4.84 -4.051 1 96.06 161 VAL B CA 1
ATOM 3802 C C . VAL B 1 161 ? -6.004 3.459 -4.66 1 96.06 161 VAL B C 1
ATOM 3804 O O . VAL B 1 161 ? -6.828 3.305 -5.562 1 96.06 161 VAL B O 1
ATOM 3807 N N . SER B 1 162 ? -5.289 2.492 -4.168 1 94.5 162 SER B N 1
ATOM 3808 C CA . SER B 1 162 ? -5.457 1.131 -4.664 1 94.5 162 SER B CA 1
ATOM 3809 C C . SER B 1 162 ? -6.309 0.297 -3.713 1 94.5 162 SER B C 1
ATOM 3811 O O . SER B 1 162 ? -5.957 0.132 -2.543 1 94.5 162 SER B O 1
ATOM 3813 N N . ILE B 1 163 ? -7.395 -0.202 -4.215 1 95.62 163 ILE B N 1
ATOM 3814 C CA . ILE B 1 163 ? -8.289 -1.066 -3.451 1 95.62 163 ILE B CA 1
ATOM 3815 C C . ILE B 1 163 ? -8.055 -2.523 -3.844 1 95.62 163 ILE B C 1
ATOM 3817 O O . ILE B 1 163 ? -8.133 -2.875 -5.023 1 95.62 163 ILE B O 1
ATOM 3821 N N . ASN B 1 164 ? -7.766 -3.371 -2.873 1 93.75 164 ASN B N 1
ATOM 3822 C CA . ASN B 1 164 ? -7.574 -4.809 -3.039 1 93.75 164 ASN B CA 1
ATOM 3823 C C . ASN B 1 164 ? -8.641 -5.605 -2.299 1 93.75 164 ASN B C 1
ATOM 3825 O O . ASN B 1 164 ? -9.445 -5.039 -1.556 1 93.75 164 ASN B O 1
ATOM 3829 N N . VAL B 1 165 ? -8.703 -6.922 -2.537 1 92.12 165 VAL B N 1
ATOM 3830 C CA . VAL B 1 165 ? -9.547 -7.793 -1.722 1 92.12 165 VAL B CA 1
ATOM 3831 C C . VAL B 1 165 ? -9.102 -7.711 -0.261 1 92.12 165 VAL B C 1
ATOM 3833 O O . VAL B 1 165 ? -7.906 -7.664 0.033 1 92.12 165 VAL B O 1
ATOM 3836 N N . GLY B 1 166 ? -10.094 -7.766 0.658 1 93.5 166 GLY B N 1
ATOM 3837 C CA . GLY B 1 166 ? -9.82 -7.574 2.074 1 93.5 166 GLY B CA 1
ATOM 3838 C C . GLY B 1 166 ? -10.062 -6.152 2.541 1 93.5 166 GLY B C 1
ATOM 3839 O O . GLY B 1 166 ? -10.828 -5.41 1.927 1 93.5 166 GLY B O 1
ATOM 3840 N N . ILE B 1 167 ? -9.453 -5.883 3.639 1 94.5 167 ILE B N 1
ATOM 3841 C CA . ILE B 1 167 ? -9.641 -4.57 4.25 1 94.5 167 ILE B CA 1
ATOM 3842 C C . ILE B 1 167 ? -8.547 -3.617 3.756 1 94.5 167 ILE B C 1
ATOM 3844 O O . ILE B 1 167 ? -7.359 -3.928 3.838 1 94.5 167 ILE B O 1
ATOM 3848 N N . ASN B 1 168 ? -8.93 -2.52 3.17 1 96.62 168 ASN B N 1
ATOM 3849 C CA . ASN B 1 168 ? -8.07 -1.428 2.734 1 96.62 168 ASN B CA 1
ATOM 3850 C C . ASN B 1 168 ? -8.242 -0.193 3.615 1 96.62 168 ASN B C 1
ATOM 3852 O O . ASN B 1 168 ? -9.305 0.427 3.621 1 96.62 168 ASN B O 1
ATOM 3856 N N . SER B 1 169 ? -7.207 0.185 4.328 1 96.44 169 SER B N 1
ATOM 3857 C CA . SER B 1 169 ? -7.266 1.339 5.223 1 96.44 169 SER B CA 1
ATOM 3858 C C . SER B 1 169 ? -6.227 2.387 4.84 1 96.44 169 SER B C 1
ATOM 3860 O O . SER B 1 169 ? -5.047 2.066 4.672 1 96.44 169 SER B O 1
ATOM 3862 N N . PHE B 1 170 ? -6.695 3.576 4.738 1 97.5 170 PHE B N 1
ATOM 3863 C CA . PHE B 1 170 ? -5.848 4.711 4.395 1 97.5 170 PHE B CA 1
ATOM 3864 C C . PHE B 1 170 ? -6.039 5.852 5.387 1 97.5 170 PHE B C 1
ATOM 3866 O O . PHE B 1 170 ? -7.09 5.957 6.023 1 97.5 170 PHE B O 1
ATOM 3873 N N . VAL B 1 171 ? -4.992 6.656 5.508 1 96.12 171 VAL B N 1
ATOM 3874 C CA . VAL B 1 171 ? -5.07 7.895 6.277 1 96.12 171 VAL B CA 1
ATOM 3875 C C . VAL B 1 171 ? -4.695 9.078 5.395 1 96.12 171 VAL B C 1
ATOM 3877 O O . VAL B 1 171 ? -3.629 9.086 4.773 1 96.12 171 VAL B O 1
ATOM 3880 N N . ALA B 1 172 ? -5.598 9.969 5.27 1 96.56 172 ALA B N 1
ATOM 3881 C CA . ALA B 1 172 ? -5.293 11.273 4.691 1 96.56 172 ALA B CA 1
ATOM 3882 C C . ALA B 1 172 ? -4.598 12.172 5.707 1 96.56 172 ALA B C 1
ATOM 3884 O O . ALA B 1 172 ? -5.23 12.664 6.645 1 96.56 172 ALA B O 1
ATOM 3885 N N . GLU B 1 173 ? -3.4 12.398 5.492 1 93.62 173 GLU B N 1
ATOM 3886 C CA . GLU B 1 173 ? -2.588 13.195 6.41 1 93.62 173 GLU B CA 1
ATOM 3887 C C . GLU B 1 173 ? -2.457 14.633 5.926 1 93.62 173 GLU B C 1
ATOM 3889 O O . GLU B 1 173 ? -1.863 14.891 4.879 1 93.62 173 GLU B O 1
ATOM 3894 N N . PHE B 1 174 ? -2.971 15.539 6.762 1 92.12 174 PHE B N 1
ATOM 3895 C CA . PHE B 1 174 ? -2.844 16.969 6.477 1 92.12 174 PHE B CA 1
ATOM 3896 C C . PHE B 1 174 ? -1.538 17.516 7.039 1 92.12 174 PHE B C 1
ATOM 3898 O O . PHE B 1 174 ? -1.188 17.25 8.188 1 92.12 174 PHE B O 1
ATOM 3905 N N . ASP B 1 175 ? -0.848 18.141 6.184 1 84.75 175 ASP B N 1
ATOM 3906 C CA . ASP B 1 175 ? 0.321 18.875 6.641 1 84.75 175 ASP B CA 1
ATOM 3907 C C . ASP B 1 175 ? -0.005 20.359 6.805 1 84.75 175 ASP B C 1
ATOM 3909 O O . ASP B 1 175 ? 0.235 21.156 5.898 1 84.75 175 ASP B O 1
ATOM 3913 N N . LEU B 1 176 ? -0.466 20.703 7.957 1 89.06 176 LEU B N 1
ATOM 3914 C CA . LEU B 1 176 ? -0.998 22.047 8.148 1 89.06 176 LEU B CA 1
ATOM 3915 C C . LEU B 1 176 ? 0.115 23.094 8.078 1 89.06 176 LEU B C 1
ATOM 3917 O O . LEU B 1 176 ? -0.116 24.219 7.637 1 89.06 176 LEU B O 1
ATOM 3921 N N . ARG B 1 177 ? 1.236 22.734 8.461 1 85.88 177 ARG B N 1
ATOM 3922 C CA . ARG B 1 177 ? 2.328 23.688 8.336 1 85.88 177 ARG B CA 1
ATOM 3923 C C . ARG B 1 177 ? 2.594 24.031 6.871 1 85.88 177 ARG B C 1
ATOM 3925 O O . ARG B 1 177 ? 2.936 25.172 6.547 1 85.88 177 ARG B O 1
ATOM 3932 N N . LYS B 1 178 ? 2.422 23.031 6.074 1 84.19 178 LYS B N 1
ATOM 3933 C CA . LYS B 1 178 ? 2.592 23.25 4.641 1 84.19 178 LYS B CA 1
ATOM 3934 C C . LYS B 1 178 ? 1.319 23.812 4.012 1 84.19 178 LYS B C 1
ATOM 3936 O O . LYS B 1 178 ? 1.379 24.531 3.014 1 84.19 178 LYS B O 1
ATOM 3941 N N . GLY B 1 179 ? 0.236 23.609 4.68 1 89.69 179 GLY B N 1
ATOM 3942 C CA . GLY B 1 179 ? -1.009 23.781 3.945 1 89.69 179 GLY B CA 1
ATOM 3943 C C . GLY B 1 179 ? -1.854 24.938 4.457 1 89.69 179 GLY B C 1
ATOM 3944 O O . GLY B 1 179 ? -2.699 25.469 3.73 1 89.69 179 GLY B O 1
ATOM 3945 N N . LEU B 1 180 ? -1.74 25.328 5.68 1 91.06 180 LEU B N 1
ATOM 3946 C CA . LEU B 1 180 ? -2.564 26.375 6.254 1 91.06 180 LEU B CA 1
ATOM 3947 C C . LEU B 1 180 ? -1.957 27.75 5.98 1 91.06 180 LEU B C 1
ATOM 3949 O O . LEU B 1 180 ? -0.827 28.031 6.387 1 91.06 180 LEU B O 1
ATOM 3953 N N . VAL B 1 181 ? -2.727 28.531 5.316 1 89.75 181 VAL B N 1
ATOM 3954 C CA . VAL B 1 181 ? -2.252 29.844 4.887 1 89.75 181 VAL B CA 1
ATOM 3955 C C . VAL B 1 181 ? -3.113 30.938 5.516 1 89.75 181 VAL B C 1
ATOM 3957 O O . VAL B 1 181 ? -4.336 30.812 5.598 1 89.75 181 VAL B O 1
ATOM 3960 N N . ASP B 1 182 ? -2.432 31.891 6.031 1 88.75 182 ASP B N 1
ATOM 3961 C CA . ASP B 1 182 ? -3.084 33.125 6.488 1 88.75 182 ASP B CA 1
ATOM 3962 C C . ASP B 1 182 ? -2.814 34.281 5.527 1 88.75 182 ASP B C 1
ATOM 3964 O O . ASP B 1 182 ? -1.829 35 5.676 1 88.75 182 ASP B O 1
ATOM 3968 N N . PRO B 1 183 ? -3.824 34.438 4.684 1 84.88 183 PRO B N 1
ATOM 3969 C CA . PRO B 1 183 ? -3.578 35.531 3.729 1 84.88 183 PRO B CA 1
ATOM 3970 C C . PRO B 1 183 ? -3.652 36.906 4.375 1 84.88 183 PRO B C 1
ATOM 3972 O O . PRO B 1 183 ? -4.473 37.125 5.27 1 84.88 183 PRO B O 1
ATOM 3975 N N . LYS B 1 184 ? -2.68 37.75 4.164 1 77.56 184 LYS B N 1
ATOM 3976 C CA . LYS B 1 184 ? -2.605 39.062 4.766 1 77.56 184 LYS B CA 1
ATOM 3977 C C . LYS B 1 184 ? -3.693 39.969 4.211 1 77.56 184 LYS B C 1
ATOM 3979 O O . LYS B 1 184 ? -4.184 40.875 4.914 1 77.56 184 LYS B O 1
ATOM 3984 N N . ASN B 1 185 ? -4.102 39.719 3.088 1 82.12 185 ASN B N 1
ATOM 3985 C CA . ASN B 1 185 ? -5.004 40.688 2.453 1 82.12 185 ASN B CA 1
ATOM 3986 C C . ASN B 1 185 ? -6.422 40.125 2.35 1 82.12 185 ASN B C 1
ATOM 3988 O O . ASN B 1 185 ? -7.219 40.594 1.54 1 82.12 185 ASN B O 1
ATOM 3992 N N . ALA B 1 186 ? -6.773 39.094 2.938 1 77.75 186 ALA B N 1
ATOM 3993 C CA . ALA B 1 186 ? -8.117 38.531 2.879 1 77.75 186 ALA B CA 1
ATOM 3994 C C . ALA B 1 186 ? -8.555 38 4.246 1 77.75 186 ALA B C 1
ATOM 3996 O O . ALA B 1 186 ? -7.719 37.594 5.062 1 77.75 186 ALA B O 1
ATOM 3997 N N . PRO B 1 187 ? -9.859 38.219 4.434 1 85.31 187 PRO B N 1
ATOM 3998 C CA . PRO B 1 187 ? -10.352 37.688 5.707 1 85.31 187 PRO B CA 1
ATOM 3999 C C . PRO B 1 187 ? -10.305 36.156 5.77 1 85.31 187 PRO B C 1
ATOM 4001 O O . PRO B 1 187 ? -10.539 35.5 4.762 1 85.31 187 PRO B O 1
ATOM 4004 N N . GLY B 1 188 ? -9.906 35.719 6.906 1 93.25 188 GLY B N 1
ATOM 4005 C CA . GLY B 1 188 ? -9.945 34.281 7.145 1 93.25 188 GLY B CA 1
ATOM 4006 C C . GLY B 1 188 ? -8.648 33.594 6.777 1 93.25 188 GLY B C 1
ATOM 4007 O O . GLY B 1 188 ? -7.637 34.219 6.523 1 93.25 188 GLY B O 1
ATOM 4008 N N . MET B 1 189 ? -8.656 32.25 6.938 1 94.62 189 MET B N 1
ATOM 4009 C CA . MET B 1 189 ? -7.516 31.391 6.598 1 94.62 189 MET B CA 1
ATOM 4010 C C . MET B 1 189 ? -7.895 30.375 5.527 1 94.62 189 MET B C 1
ATOM 4012 O O . MET B 1 189 ? -9.078 30.172 5.254 1 94.62 189 MET B O 1
ATOM 4016 N N . LYS B 1 190 ? -6.879 29.875 4.875 1 95 190 LYS B N 1
ATOM 4017 C CA . LYS B 1 190 ? -7.098 28.938 3.779 1 95 190 LYS B CA 1
ATOM 4018 C C . LYS B 1 190 ? -6.25 27.688 3.955 1 95 190 LYS B C 1
ATOM 4020 O O . LYS B 1 190 ? -5.184 27.734 4.578 1 95 190 LYS B O 1
ATOM 4025 N N . ILE B 1 191 ? -6.773 26.562 3.445 1 94.25 191 ILE B N 1
ATOM 4026 C CA . ILE B 1 191 ? -5.965 25.359 3.287 1 94.25 191 ILE B CA 1
ATOM 4027 C C . ILE B 1 191 ? -5.656 25.141 1.809 1 94.25 191 ILE B C 1
ATOM 4029 O O . ILE B 1 191 ? -6.535 25.266 0.956 1 94.25 191 ILE B O 1
ATOM 4033 N N . LYS B 1 192 ? -4.383 24.828 1.541 1 93.44 192 LYS B N 1
ATOM 4034 C CA . LYS B 1 192 ? -3.996 24.5 0.17 1 93.44 192 LYS B CA 1
ATOM 4035 C C . LYS B 1 192 ? -4.719 23.25 -0.328 1 93.44 192 LYS B C 1
ATOM 4037 O O . LYS B 1 192 ? -4.855 22.281 0.406 1 93.44 192 LYS B O 1
ATOM 4042 N N . PRO B 1 193 ? -5.117 23.281 -1.588 1 95.38 193 PRO B N 1
ATOM 4043 C CA . PRO B 1 193 ? -5.926 22.188 -2.117 1 95.38 193 PRO B CA 1
ATOM 4044 C C . PRO B 1 193 ? -5.145 20.875 -2.229 1 95.38 193 PRO B C 1
ATOM 4046 O O . PRO B 1 193 ? -5.734 19.812 -2.418 1 95.38 193 PRO B O 1
ATOM 4049 N N . ASN B 1 194 ? -3.805 20.859 -2.158 1 91.94 194 ASN B N 1
ATOM 4050 C CA . ASN B 1 194 ? -2.99 19.656 -2.309 1 91.94 194 ASN B CA 1
ATOM 4051 C C . ASN B 1 194 ? -2.201 19.359 -1.039 1 91.94 194 ASN B C 1
ATOM 4053 O O . ASN B 1 194 ? -1.153 18.719 -1.095 1 91.94 194 ASN B O 1
ATOM 4057 N N . ALA B 1 195 ? -2.729 19.797 0.09 1 89.25 195 ALA B N 1
ATOM 4058 C CA . ALA B 1 195 ? -1.998 19.672 1.349 1 89.25 195 ALA B CA 1
ATOM 4059 C C . ALA B 1 195 ? -2.318 18.344 2.035 1 89.25 195 ALA B C 1
ATOM 4061 O O . ALA B 1 195 ? -2.234 18.234 3.262 1 89.25 195 ALA B O 1
ATOM 4062 N N . VAL B 1 196 ? -2.754 17.359 1.28 1 93.12 196 VAL B N 1
ATOM 4063 C CA . VAL B 1 196 ? -3.176 16.094 1.866 1 93.12 196 VAL B CA 1
ATOM 4064 C C . VAL B 1 196 ? -2.336 14.953 1.294 1 93.12 196 VAL B C 1
ATOM 4066 O O . VAL B 1 196 ? 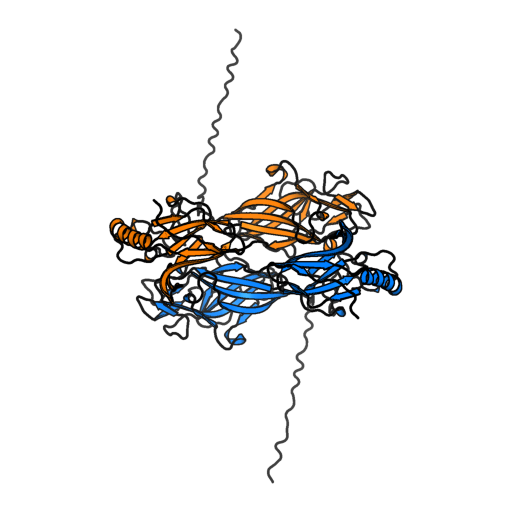-2.393 14.672 0.094 1 93.12 196 VAL B O 1
ATOM 4069 N N . ARG B 1 197 ? -1.587 14.328 2.154 1 92.06 197 ARG B N 1
ATOM 4070 C CA . ARG B 1 197 ? -0.853 13.133 1.755 1 92.06 197 ARG B CA 1
ATOM 4071 C C . ARG B 1 197 ? -1.617 11.867 2.131 1 92.06 197 ARG B C 1
ATOM 4073 O O . ARG B 1 197 ? -2.215 11.797 3.207 1 92.06 197 ARG B O 1
ATOM 4080 N N . LEU B 1 198 ? -1.545 10.891 1.242 1 93.88 198 LEU B N 1
ATOM 4081 C CA . LEU B 1 198 ? -2.215 9.617 1.507 1 93.88 198 LEU B CA 1
ATOM 4082 C C . LEU B 1 198 ? -1.227 8.586 2.031 1 93.88 198 LEU B C 1
ATOM 4084 O O . LEU B 1 198 ? -0.145 8.406 1.466 1 93.88 198 LEU B O 1
ATOM 4088 N N . VAL B 1 199 ? -1.617 7.965 3.074 1 92.88 199 VAL B N 1
ATOM 4089 C CA . VAL B 1 199 ? -0.815 6.879 3.629 1 92.88 199 VAL B CA 1
ATOM 4090 C C . VAL B 1 199 ? -1.627 5.586 3.629 1 92.88 199 VAL B C 1
ATOM 4092 O O . VAL B 1 199 ? -2.758 5.555 4.121 1 92.88 199 VAL B O 1
ATOM 4095 N N . ASN B 1 200 ? -1.082 4.555 2.984 1 93.69 200 ASN B N 1
ATOM 4096 C CA . ASN B 1 200 ? -1.679 3.225 3.07 1 93.69 200 ASN B CA 1
ATOM 4097 C C . ASN B 1 200 ? -1.321 2.535 4.383 1 93.69 200 ASN B C 1
ATOM 4099 O O . ASN B 1 200 ? -0.153 2.234 4.637 1 93.69 200 ASN B O 1
ATOM 4103 N N . VAL B 1 201 ? -2.309 2.316 5.234 1 93.25 201 VAL B N 1
ATOM 4104 C CA . VAL B 1 201 ? -2.033 1.68 6.52 1 93.25 201 VAL B CA 1
ATOM 4105 C C . VAL B 1 201 ? -2.67 0.292 6.555 1 93.25 201 VAL B C 1
ATOM 4107 O O . VAL B 1 201 ? -2.965 -0.234 7.629 1 93.25 201 VAL B O 1
ATOM 4110 N N . SER B 1 202 ? -2.891 -0.213 5.363 1 93.44 202 SER B N 1
ATOM 4111 C CA . SER B 1 202 ? -3.391 -1.581 5.277 1 93.44 202 SER B CA 1
ATOM 4112 C C . SER B 1 202 ? -2.355 -2.58 5.777 1 93.44 202 SER B C 1
ATOM 4114 O O . SER B 1 202 ? -1.15 -2.342 5.668 1 93.44 202 SER B O 1
ATOM 4116 N N . GLU B 1 203 ? -2.877 -3.693 6.293 1 90.44 203 GLU B N 1
ATOM 4117 C CA . GLU B 1 203 ? -1.995 -4.742 6.797 1 90.44 203 GLU B CA 1
ATOM 4118 C C . GLU B 1 203 ? -2.295 -6.082 6.125 1 90.44 203 GLU B C 1
ATOM 4120 O O . GLU B 1 203 ? -3.363 -6.266 5.539 1 90.44 203 GLU B O 1
ATOM 4125 N N . ILE B 1 204 ? -1.294 -6.914 6.125 1 91.44 204 ILE B N 1
ATOM 4126 C CA . ILE B 1 204 ? -1.42 -8.242 5.527 1 91.44 204 ILE B CA 1
ATOM 4127 C C . ILE B 1 204 ? -1.103 -9.305 6.57 1 91.44 204 ILE B C 1
ATOM 4129 O O . ILE B 1 204 ? -0.454 -9.023 7.582 1 91.44 204 ILE B O 1
ATOM 4133 N N . GLY B 1 205 ? -1.688 -10.516 6.367 1 93.69 205 GLY B N 1
ATOM 4134 C CA . GLY B 1 205 ? -1.405 -11.711 7.141 1 93.69 205 GLY B CA 1
ATOM 4135 C C . GLY B 1 205 ? -1.192 -12.938 6.277 1 93.69 205 GLY B C 1
ATOM 4136 O O . GLY B 1 205 ? -0.962 -12.828 5.074 1 93.69 205 GLY B O 1
ATOM 4137 N N . THR B 1 206 ? -1.039 -14.055 6.887 1 94.56 206 THR B N 1
ATOM 4138 C CA . THR B 1 206 ? -0.867 -15.352 6.234 1 94.56 206 THR B CA 1
ATOM 4139 C C . THR B 1 206 ? -1.898 -16.359 6.746 1 94.56 206 THR B C 1
ATOM 4141 O O . THR B 1 206 ? -2.422 -16.203 7.852 1 94.56 206 THR B O 1
ATOM 4144 N N . ILE B 1 207 ? -2.301 -17.203 5.906 1 96.56 207 ILE B N 1
ATOM 4145 C CA . ILE B 1 207 ? -3.105 -18.359 6.301 1 96.56 207 ILE B CA 1
ATOM 4146 C C . ILE B 1 207 ? -2.305 -19.641 6.09 1 96.56 207 ILE B C 1
ATOM 4148 O O . ILE B 1 207 ? -1.665 -19.828 5.051 1 96.56 207 ILE B O 1
ATOM 4152 N N . SER B 1 208 ? -2.271 -20.453 7.047 1 97.12 208 SER B N 1
ATOM 4153 C CA . SER B 1 208 ? -1.669 -21.781 6.883 1 97.12 208 SER B CA 1
ATOM 4154 C C . SER B 1 208 ? -2.486 -22.844 7.598 1 97.12 208 SER B C 1
ATOM 4156 O O . SER B 1 208 ? -3.369 -22.531 8.398 1 97.12 208 SER B O 1
ATOM 4158 N N . GLY B 1 209 ? -2.236 -24.078 7.258 1 97.88 209 GLY B N 1
ATOM 4159 C CA . GLY B 1 209 ? -2.914 -25.188 7.895 1 97.88 209 GLY B CA 1
ATOM 4160 C C . GLY B 1 209 ? -2.506 -26.531 7.328 1 97.88 209 GLY B C 1
ATOM 4161 O O . GLY B 1 209 ? -1.632 -26.609 6.461 1 97.88 209 GLY B O 1
ATOM 4162 N N . THR B 1 210 ? -3.143 -27.516 7.945 1 98 210 THR B N 1
ATOM 4163 C CA . THR B 1 210 ? -2.896 -28.891 7.535 1 98 210 THR B CA 1
ATOM 4164 C C . THR B 1 210 ? -4.191 -29.562 7.07 1 98 210 THR B C 1
ATOM 4166 O O . THR B 1 210 ? -5.281 -29.156 7.48 1 98 210 THR B O 1
ATOM 4169 N N . LEU B 1 211 ? -4.066 -30.406 6.152 1 98.5 211 LEU B N 1
ATOM 4170 C CA . LEU B 1 211 ? -5.152 -31.297 5.746 1 98.5 211 LEU B CA 1
ATOM 4171 C C . LEU B 1 211 ? -5.098 -32.625 6.508 1 98.5 211 LEU B C 1
ATOM 4173 O O . LEU B 1 211 ? -4.062 -33.281 6.523 1 98.5 211 LEU B O 1
ATOM 4177 N N . ALA B 1 212 ? -6.219 -32.969 7.094 1 98.06 212 ALA B N 1
ATOM 4178 C CA . ALA B 1 212 ? -6.297 -34.25 7.801 1 98.06 212 ALA B CA 1
ATOM 4179 C C . ALA B 1 212 ? -6.199 -35.406 6.828 1 98.06 212 ALA B C 1
ATOM 4181 O O . ALA B 1 212 ? -6.793 -35.406 5.746 1 98.06 212 ALA B O 1
ATOM 4182 N N . GLN B 1 213 ? -5.504 -36.5 7.316 1 97.12 213 GLN B N 1
ATOM 4183 C CA . GLN B 1 213 ? -5.359 -37.688 6.484 1 97.12 213 GLN B CA 1
ATOM 4184 C C . GLN B 1 213 ? -6.719 -38.312 6.168 1 97.12 213 GLN B C 1
ATOM 4186 O O . GLN B 1 213 ? -6.941 -38.812 5.059 1 97.12 213 GLN B O 1
ATOM 4191 N N . THR B 1 214 ? -7.598 -38.312 7.148 1 97.38 214 THR B N 1
ATOM 4192 C CA . THR B 1 214 ? -8.93 -38.844 6.938 1 97.38 214 THR B CA 1
ATOM 4193 C C . THR B 1 214 ? -9.664 -38.094 5.84 1 97.38 214 THR B C 1
ATOM 4195 O O . THR B 1 214 ? -10.375 -38.688 5.035 1 97.38 214 THR B O 1
ATOM 4198 N N . GLN B 1 215 ? -9.539 -36.781 5.84 1 97.94 215 GLN B N 1
ATOM 4199 C CA . GLN B 1 215 ? -10.164 -35.969 4.805 1 97.94 215 GLN B CA 1
ATOM 4200 C C . GLN B 1 215 ? -9.508 -36.219 3.447 1 97.94 215 GLN B C 1
ATOM 4202 O O . GLN B 1 215 ? -10.188 -36.219 2.418 1 97.94 215 GLN B O 1
ATOM 4207 N N . PHE B 1 216 ? -8.25 -36.344 3.453 1 98.25 216 PHE B N 1
ATOM 4208 C CA . PHE B 1 216 ? -7.488 -36.656 2.26 1 98.25 216 PHE B CA 1
ATOM 4209 C C . PHE B 1 216 ? -8.023 -37.938 1.615 1 98.25 216 PHE B C 1
ATOM 4211 O O . PHE B 1 216 ? -8.375 -37.938 0.433 1 98.25 216 PHE B O 1
ATOM 4218 N N . ASP B 1 217 ? -8.164 -38.969 2.396 1 97.81 217 ASP B N 1
ATOM 4219 C CA . ASP B 1 217 ? -8.617 -40.281 1.916 1 97.81 217 ASP B CA 1
ATOM 4220 C C . ASP B 1 217 ? -10.078 -40.219 1.467 1 97.81 217 ASP B C 1
ATOM 4222 O O . ASP B 1 217 ? -10.43 -40.781 0.429 1 97.81 217 ASP B O 1
ATOM 4226 N N . ALA B 1 218 ? -10.859 -39.531 2.244 1 98.06 218 ALA B N 1
ATOM 4227 C CA . ALA B 1 218 ? -12.281 -39.438 1.938 1 98.06 218 ALA B CA 1
ATOM 4228 C C . ALA B 1 218 ? -12.516 -38.688 0.622 1 98.06 218 ALA B C 1
ATOM 4230 O O . ALA B 1 218 ? -13.352 -39.125 -0.191 1 98.06 218 ALA B O 1
ATOM 4231 N N . CYS B 1 219 ? -11.836 -37.656 0.427 1 98.38 219 CYS B N 1
ATOM 4232 C CA . CYS B 1 219 ? -11.984 -36.875 -0.796 1 98.38 219 CYS B CA 1
ATOM 4233 C C . CYS B 1 219 ? -11.68 -37.75 -2.025 1 98.38 219 CYS B C 1
ATOM 4235 O O . CYS B 1 219 ? -12.453 -37.75 -2.984 1 98.38 219 CYS B O 1
ATOM 4237 N N . GLU B 1 220 ? -10.57 -38.469 -2.023 1 98.31 220 GLU B N 1
ATOM 4238 C CA . GLU B 1 220 ? -10.18 -39.281 -3.16 1 98.31 220 GLU B CA 1
ATOM 4239 C C . GLU B 1 220 ? -11.195 -40.406 -3.408 1 98.31 220 GLU B C 1
ATOM 4241 O O . GLU B 1 220 ? -11.578 -40.656 -4.555 1 98.31 220 GLU B O 1
ATOM 4246 N N . ALA B 1 221 ? -11.648 -41 -2.346 1 98.25 221 ALA B N 1
ATOM 4247 C CA . ALA B 1 221 ? -12.633 -42.062 -2.488 1 98.25 221 ALA B CA 1
ATOM 4248 C C . ALA B 1 221 ? -13.938 -41.531 -3.082 1 98.25 221 ALA B C 1
ATOM 4250 O O . ALA B 1 221 ? -14.477 -42.125 -4.027 1 98.25 221 ALA B O 1
ATOM 4251 N N . ASP B 1 222 ? -14.375 -40.438 -2.512 1 98.12 222 ASP B N 1
ATOM 4252 C CA . ASP B 1 222 ? -15.656 -39.875 -2.932 1 98.12 222 ASP B CA 1
ATOM 4253 C C . ASP B 1 222 ? -15.594 -39.406 -4.379 1 98.12 222 ASP B C 1
ATOM 4255 O O . ASP B 1 222 ? -16.484 -39.688 -5.18 1 98.12 222 ASP B O 1
ATOM 4259 N N . PHE B 1 223 ? -14.578 -38.75 -4.762 1 98 223 PHE B N 1
ATOM 4260 C CA . PHE B 1 223 ? -14.547 -38.156 -6.098 1 98 223 PHE B CA 1
ATOM 4261 C C . PHE B 1 223 ? -14.156 -39.188 -7.141 1 98 223 PHE B C 1
ATOM 4263 O O . PHE B 1 223 ? -14.445 -39.031 -8.328 1 98 223 PHE B O 1
ATOM 4270 N N . SER B 1 224 ? -13.461 -40.25 -6.707 1 98.06 224 SER B N 1
ATOM 4271 C CA . SER B 1 224 ? -13.336 -41.406 -7.605 1 98.06 224 SER B CA 1
ATOM 4272 C C . SER B 1 224 ? -14.703 -41.969 -7.965 1 98.06 224 SER B C 1
ATOM 4274 O O . SER B 1 224 ? -14.969 -42.281 -9.133 1 98.06 224 SER B O 1
ATOM 4276 N N . SER B 1 225 ? -15.508 -42.062 -6.996 1 97.62 225 SER B N 1
ATOM 4277 C CA . SER B 1 225 ? -16.828 -42.656 -7.18 1 97.62 225 SER B CA 1
ATOM 4278 C C . SER B 1 225 ? -17.781 -41.688 -7.871 1 97.62 225 SER B C 1
ATOM 4280 O O . SER B 1 225 ? -18.484 -42.062 -8.812 1 97.62 225 SER B O 1
ATOM 4282 N N . LEU B 1 226 ? -17.812 -40.469 -7.43 1 97.19 226 LEU B N 1
ATOM 4283 C CA . LEU B 1 226 ? -18.828 -39.5 -7.84 1 97.19 226 LEU B CA 1
ATOM 4284 C C . LEU B 1 226 ? -18.469 -38.844 -9.172 1 97.19 226 LEU B C 1
ATOM 4286 O O . LEU B 1 226 ? -19.344 -38.531 -9.969 1 97.19 226 LEU B O 1
ATOM 4290 N N . LEU B 1 227 ? -17.141 -38.594 -9.383 1 97.06 227 LEU B N 1
ATOM 4291 C CA . LEU B 1 227 ? -16.719 -37.844 -10.562 1 97.06 227 LEU B CA 1
ATOM 4292 C C . LEU B 1 227 ? -15.93 -38.75 -11.516 1 97.06 227 LEU B C 1
ATOM 4294 O O . LEU B 1 227 ? -15.578 -38.312 -12.625 1 97.06 227 LEU B O 1
ATOM 4298 N N . GLY B 1 228 ? -15.609 -39.938 -11.125 1 96.75 228 GLY B N 1
ATOM 4299 C CA . GLY B 1 228 ? -14.781 -40.812 -11.93 1 96.75 228 GLY B CA 1
ATOM 4300 C C . GLY B 1 228 ? -13.32 -40.406 -11.961 1 96.75 228 GLY B C 1
ATOM 4301 O O . GLY B 1 228 ? -12.602 -40.719 -12.906 1 96.75 228 GLY B O 1
ATOM 4302 N N . ALA B 1 229 ? -12.883 -39.688 -10.953 1 96.06 229 ALA B N 1
ATOM 4303 C CA . ALA B 1 229 ? -11.5 -39.219 -10.906 1 96.06 229 ALA B CA 1
ATOM 4304 C C . ALA B 1 229 ? -10.523 -40.344 -10.695 1 96.06 229 ALA B C 1
ATOM 4306 O O . ALA B 1 229 ? -10.781 -41.281 -9.906 1 96.06 229 ALA B O 1
ATOM 4307 N N . SER B 1 230 ? -9.398 -40.344 -11.477 1 95.62 230 SER B N 1
ATOM 4308 C CA . SER B 1 230 ? -8.352 -41.344 -11.312 1 95.62 230 SER B CA 1
ATOM 4309 C C . SER B 1 230 ? -7.02 -40.688 -10.93 1 95.62 230 SER B C 1
ATOM 4311 O O . SER B 1 230 ? -6.074 -41.375 -10.555 1 95.62 230 SER B O 1
ATOM 4313 N N . GLU B 1 231 ? -6.859 -39.5 -11.102 1 93.69 231 GLU B N 1
ATOM 4314 C CA . GLU B 1 231 ? -5.73 -38.688 -10.648 1 93.69 231 GLU B CA 1
ATOM 4315 C C . GLU B 1 231 ? -6.195 -37.594 -9.711 1 93.69 231 GLU B C 1
ATOM 4317 O O . GLU B 1 231 ? -7.293 -37.062 -9.875 1 93.69 231 GLU B O 1
ATOM 4322 N N . PHE B 1 232 ? -5.312 -37.281 -8.75 1 95.44 232 PHE B N 1
ATOM 4323 C CA . PHE B 1 232 ? -5.746 -36.344 -7.719 1 95.44 232 PHE B CA 1
ATOM 4324 C C . PHE B 1 232 ? -4.703 -35.25 -7.508 1 95.44 232 PHE B C 1
ATOM 4326 O O . PHE B 1 232 ? -3.506 -35.469 -7.684 1 95.44 232 PHE B O 1
ATOM 4333 N N . SER B 1 233 ? -5.145 -34.094 -7.273 1 94.25 233 SER B N 1
ATOM 4334 C CA . SER B 1 233 ? -4.371 -32.938 -6.852 1 94.25 233 SER B CA 1
ATOM 4335 C C . SER B 1 233 ? -5.07 -32.188 -5.715 1 94.25 233 SER B C 1
ATOM 4337 O O . SER B 1 233 ? -6.16 -31.641 -5.902 1 94.25 233 SER B O 1
ATOM 4339 N N . HIS B 1 234 ? -4.441 -32.156 -4.605 1 96.19 234 HIS B N 1
ATOM 4340 C CA . HIS B 1 234 ? -5.039 -31.562 -3.42 1 96.19 234 HIS B CA 1
ATOM 4341 C C . HIS B 1 234 ? -4.684 -30.078 -3.322 1 96.19 234 HIS B C 1
ATOM 4343 O O . HIS B 1 234 ? -3.512 -29.703 -3.424 1 96.19 234 HIS B O 1
ATOM 4349 N N . ALA B 1 235 ? -5.699 -29.203 -3.15 1 95.62 235 ALA B N 1
ATOM 4350 C CA . ALA B 1 235 ? -5.457 -27.766 -3.084 1 95.62 235 ALA B CA 1
ATOM 4351 C C . ALA B 1 235 ? -6.5 -27.078 -2.209 1 95.62 235 ALA B C 1
ATOM 4353 O O . ALA B 1 235 ? -7.605 -27.594 -2.025 1 95.62 235 ALA B O 1
ATOM 4354 N N . ALA B 1 236 ? -6.07 -26 -1.632 1 96.5 236 ALA B N 1
ATOM 4355 C CA . ALA B 1 236 ? -6.953 -25.078 -0.921 1 96.5 236 ALA B CA 1
ATOM 4356 C C . ALA B 1 236 ? -7.242 -23.844 -1.76 1 96.5 236 ALA B C 1
ATOM 4358 O O . ALA B 1 236 ? -6.324 -23.203 -2.277 1 96.5 236 ALA B O 1
ATOM 4359 N N . TYR B 1 237 ? -8.5 -23.516 -1.958 1 96.62 237 TYR B N 1
ATOM 4360 C CA . TYR B 1 237 ? -8.969 -22.344 -2.67 1 96.62 237 TYR B CA 1
ATOM 4361 C C . TYR B 1 237 ? -9.438 -21.266 -1.695 1 96.62 237 TYR B C 1
ATOM 4363 O O . TYR B 1 237 ? -10.297 -21.516 -0.845 1 96.62 237 TYR B O 1
ATOM 4371 N N . LEU B 1 238 ? -8.844 -20.062 -1.837 1 95.94 238 LEU B N 1
ATOM 4372 C CA . LEU B 1 238 ? -9.203 -18.969 -0.953 1 95.94 238 LEU B CA 1
ATOM 4373 C C . LEU B 1 238 ? -10.211 -18.031 -1.627 1 95.94 238 LEU B C 1
ATOM 4375 O O . LEU B 1 238 ? -9.992 -17.578 -2.754 1 95.94 238 LEU B O 1
ATOM 4379 N N . TYR B 1 239 ? -11.344 -17.781 -0.938 1 96.38 239 TYR B N 1
ATOM 4380 C CA . TYR B 1 239 ? -12.383 -16.891 -1.442 1 96.38 239 TYR B CA 1
ATOM 4381 C C . TYR B 1 239 ? -12.57 -15.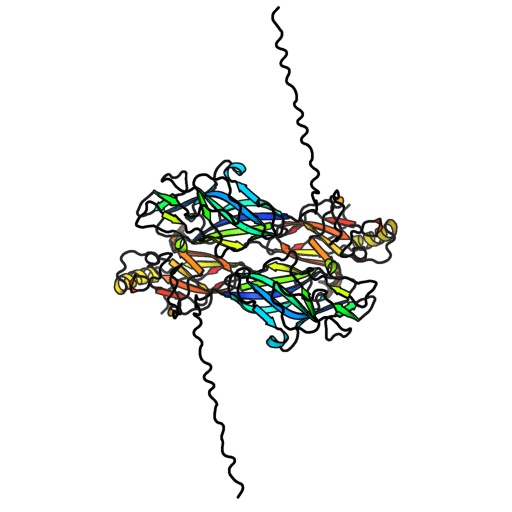695 -0.521 1 96.38 239 TYR B C 1
ATOM 4383 O O . TYR B 1 239 ? -12.422 -15.812 0.698 1 96.38 239 TYR B O 1
ATOM 4391 N N . ALA B 1 240 ? -12.922 -14.578 -1.189 1 94.56 240 ALA B N 1
ATOM 4392 C CA . ALA B 1 240 ? -13.219 -13.383 -0.41 1 94.56 240 ALA B CA 1
ATOM 4393 C C . ALA B 1 240 ? -14.547 -13.523 0.325 1 94.56 240 ALA B C 1
ATOM 4395 O O . ALA B 1 240 ? -15.523 -14.023 -0.236 1 94.56 240 ALA B O 1
ATOM 4396 N N . GLY B 1 241 ? -14.578 -13.109 1.627 1 94.62 241 GLY B N 1
ATOM 4397 C CA . GLY B 1 241 ? -15.812 -13.062 2.393 1 94.62 241 GLY B CA 1
ATOM 4398 C C . GLY B 1 241 ? -16.234 -14.414 2.93 1 94.62 241 GLY B C 1
ATOM 4399 O O . GLY B 1 241 ? -15.57 -15.422 2.674 1 94.62 241 GLY B O 1
ATOM 4400 N N . SER B 1 242 ? -17.297 -14.367 3.736 1 95.88 242 SER B N 1
ATOM 4401 C CA . SER B 1 242 ? -17.969 -15.594 4.156 1 95.88 242 SER B CA 1
ATOM 4402 C C . SER B 1 242 ? -18.844 -16.156 3.045 1 95.88 242 SER B C 1
ATOM 4404 O O . SER B 1 242 ? -19.703 -15.453 2.51 1 95.88 242 SER B O 1
ATOM 4406 N N . ARG B 1 243 ? -18.578 -17.422 2.766 1 95.25 243 ARG B N 1
ATOM 4407 C CA . ARG B 1 243 ? -19.266 -17.984 1.599 1 95.25 243 ARG B CA 1
ATOM 4408 C C . ARG B 1 243 ? -19.719 -19.406 1.861 1 95.25 243 ARG B C 1
ATOM 4410 O O . ARG B 1 243 ? -19.016 -20.172 2.537 1 95.25 243 ARG B O 1
ATOM 4417 N N . ASP B 1 244 ? -20.859 -19.625 1.219 1 96.25 244 ASP B N 1
ATOM 4418 C CA . ASP B 1 244 ? -21.312 -21.016 1.138 1 96.25 244 ASP B CA 1
ATOM 4419 C C . ASP B 1 244 ? -20.578 -21.766 0.036 1 96.25 244 ASP B C 1
ATOM 4421 O O . ASP B 1 244 ? -20.188 -21.188 -0.978 1 96.25 244 ASP B O 1
ATOM 4425 N N . ARG B 1 245 ? -20.438 -23.078 0.28 1 96.88 245 ARG B N 1
ATOM 4426 C CA . ARG B 1 245 ? -19.719 -23.906 -0.679 1 96.88 245 ARG B CA 1
ATOM 4427 C C . ARG B 1 245 ? -20.344 -23.797 -2.068 1 96.88 245 ARG B C 1
ATOM 4429 O O . ARG B 1 245 ? -19.625 -23.859 -3.076 1 96.88 245 ARG B O 1
ATOM 4436 N N . THR B 1 246 ? -21.672 -23.547 -2.164 1 95.75 246 THR B N 1
ATOM 4437 C CA . THR B 1 246 ? -22.406 -23.516 -3.428 1 95.75 246 THR B CA 1
ATOM 4438 C C . THR B 1 246 ? -22 -22.281 -4.25 1 95.75 246 THR B C 1
ATOM 4440 O O . THR B 1 246 ? -22.297 -22.219 -5.445 1 95.75 246 THR B O 1
ATOM 4443 N N . THR B 1 247 ? -21.328 -21.344 -3.643 1 96 247 THR B N 1
ATOM 4444 C CA . THR B 1 247 ? -20.938 -20.141 -4.363 1 96 247 THR B CA 1
ATOM 4445 C C . THR B 1 247 ? -19.453 -20.172 -4.711 1 96 247 THR B C 1
ATOM 4447 O O . THR B 1 247 ? -18.922 -19.219 -5.277 1 96 247 THR B O 1
ATOM 4450 N N . MET B 1 248 ? -18.781 -21.266 -4.371 1 96.81 248 MET B N 1
ATOM 4451 C CA . MET B 1 248 ? -17.344 -21.391 -4.59 1 96.81 248 MET B CA 1
ATOM 4452 C C . MET B 1 248 ? -17.047 -21.953 -5.977 1 96.81 248 MET B C 1
ATOM 4454 O O . MET B 1 248 ? -17.266 -23.141 -6.227 1 96.81 248 MET B O 1
ATOM 4458 N N . GLY B 1 249 ? -16.562 -21.031 -6.809 1 96.31 249 GLY B N 1
ATOM 4459 C CA . GLY B 1 249 ? -16.234 -21.438 -8.172 1 96.31 249 GLY B CA 1
ATOM 4460 C C . GLY B 1 249 ? -14.797 -21.859 -8.344 1 96.31 249 GLY B C 1
ATOM 4461 O O . GLY B 1 249 ? -13.992 -21.75 -7.414 1 96.31 249 GLY B O 1
ATOM 4462 N N . ASP B 1 250 ? -14.492 -22.453 -9.531 1 96 250 ASP B N 1
ATOM 4463 C CA . ASP B 1 250 ? -13.133 -22.75 -9.969 1 96 250 ASP B CA 1
ATOM 4464 C C . ASP B 1 250 ? -12.453 -21.5 -10.539 1 96 250 ASP B C 1
ATOM 4466 O O . ASP B 1 250 ? -12.922 -20.391 -10.32 1 96 250 ASP B O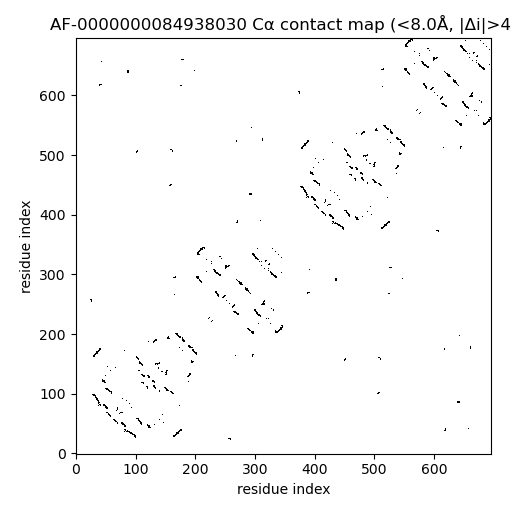 1
ATOM 4470 N N . ILE B 1 251 ? -11.234 -21.703 -11.023 1 91.5 251 ILE B N 1
ATOM 4471 C CA . ILE B 1 251 ? -10.617 -20.672 -11.859 1 91.5 251 ILE B CA 1
ATOM 4472 C C . ILE B 1 251 ? -11.258 -20.672 -13.242 1 91.5 251 ILE B C 1
ATOM 4474 O O . ILE B 1 251 ? -11.125 -21.641 -13.992 1 91.5 251 ILE B O 1
ATOM 4478 N N . ALA B 1 252 ? -11.984 -19.594 -13.523 1 92.31 252 ALA B N 1
ATOM 4479 C CA . ALA B 1 252 ? -12.703 -19.578 -14.789 1 92.31 252 ALA B CA 1
ATOM 4480 C C . ALA B 1 252 ? -11.961 -18.734 -15.828 1 92.31 252 ALA B C 1
ATOM 4482 O O . ALA B 1 252 ? -12.156 -18.906 -17.031 1 92.31 252 ALA B O 1
ATOM 4483 N N . GLY B 1 253 ? -11.117 -17.844 -15.289 1 83.69 253 GLY B N 1
ATOM 4484 C CA . GLY B 1 253 ? -10.328 -17.016 -16.188 1 83.69 253 GLY B CA 1
ATOM 4485 C C . GLY B 1 253 ? -11.172 -16.219 -17.156 1 83.69 253 GLY B C 1
ATOM 4486 O O . GLY B 1 253 ? -12.156 -15.594 -16.766 1 83.69 253 GLY B O 1
ATOM 4487 N N . ASP B 1 254 ? -10.789 -16.25 -18.453 1 80.31 254 ASP B N 1
ATOM 4488 C CA . ASP B 1 254 ? -11.398 -15.406 -19.469 1 80.31 254 ASP B CA 1
ATOM 4489 C C . ASP B 1 254 ? -12.82 -15.859 -19.781 1 80.31 254 ASP B C 1
ATOM 4491 O O . ASP B 1 254 ? -13.672 -15.047 -20.141 1 80.31 254 ASP B O 1
ATOM 4495 N N . GLN B 1 255 ? -13.047 -17.141 -19.625 1 86.5 255 GLN B N 1
ATOM 4496 C CA . GLN B 1 255 ? -14.391 -17.641 -19.891 1 86.5 255 GLN B CA 1
ATOM 4497 C C . GLN B 1 255 ? -15.391 -17.109 -18.875 1 86.5 255 GLN B C 1
ATOM 4499 O O . GLN B 1 255 ? -16.531 -16.812 -19.219 1 86.5 255 GLN B O 1
ATOM 4504 N N . GLY B 1 256 ? -14.922 -17 -17.688 1 90.19 256 GLY B N 1
ATOM 4505 C CA . GLY B 1 256 ? -15.82 -16.578 -16.641 1 90.19 256 GLY B CA 1
ATOM 4506 C C . GLY B 1 256 ? -16.906 -17.578 -16.328 1 90.19 256 GLY B C 1
ATOM 4507 O O . GLY B 1 256 ? -16.859 -18.719 -16.797 1 90.19 256 GLY B O 1
ATOM 4508 N N . PHE B 1 257 ? -17.812 -17.172 -15.445 1 93.75 257 PHE B N 1
ATOM 4509 C CA . PHE B 1 257 ? -18.969 -17.984 -15.102 1 93.75 257 PHE B CA 1
ATOM 4510 C C . PHE B 1 257 ? -20.188 -17.547 -15.898 1 93.75 257 PHE B C 1
ATOM 4512 O O . PHE B 1 257 ? -20.234 -16.438 -16.422 1 93.75 257 PHE B O 1
ATOM 4519 N N . PRO B 1 258 ? -21.219 -18.453 -16.047 1 91 258 PRO B N 1
ATOM 4520 C CA . PRO B 1 258 ? -22.484 -18 -16.656 1 91 258 PRO B CA 1
ATOM 4521 C C . PRO B 1 258 ? -23.094 -16.797 -15.93 1 91 258 PRO B C 1
ATOM 4523 O O . PRO B 1 258 ? -22.906 -16.641 -14.719 1 91 258 PRO B O 1
ATOM 4526 N N . ALA B 1 259 ? -23.703 -15.836 -16.641 1 86.06 259 ALA B N 1
ATOM 4527 C CA . ALA B 1 259 ? -24.188 -14.539 -16.172 1 86.06 259 ALA B CA 1
ATOM 4528 C C . ALA B 1 259 ? -25.016 -14.703 -14.898 1 86.06 259 ALA B C 1
ATOM 4530 O O . ALA B 1 259 ? -24.922 -13.891 -13.977 1 86.06 259 ALA B O 1
ATOM 4531 N N . ASP B 1 260 ? -25.844 -15.766 -14.68 1 88.19 260 ASP B N 1
ATOM 4532 C CA . ASP B 1 260 ? -26.734 -15.906 -13.523 1 88.19 260 ASP B CA 1
ATOM 4533 C C . ASP B 1 260 ? -26.125 -16.828 -12.469 1 88.19 260 ASP B C 1
ATOM 4535 O O . ASP B 1 260 ? -26.781 -17.188 -11.492 1 88.19 260 ASP B O 1
ATOM 4539 N N . SER B 1 261 ? -24.828 -16.922 -12.688 1 92.19 261 SER B N 1
ATOM 4540 C CA . SER B 1 261 ? -24.188 -17.828 -11.734 1 92.19 261 SER B CA 1
ATOM 4541 C C . SER B 1 261 ? -23.812 -17.094 -10.453 1 92.19 261 SER B C 1
ATOM 4543 O O . SER B 1 261 ? -23.344 -15.953 -10.492 1 92.19 261 SER B O 1
ATOM 4545 N N . ALA B 1 262 ? -24 -17.734 -9.312 1 92.44 262 ALA B N 1
ATOM 4546 C CA . ALA B 1 262 ? -23.594 -17.203 -8.016 1 92.44 262 ALA B CA 1
ATOM 4547 C C . ALA B 1 262 ? -22.141 -17.531 -7.711 1 92.44 262 ALA B C 1
ATOM 4549 O O . ALA B 1 262 ? -21.609 -17.125 -6.672 1 92.44 262 ALA B O 1
ATOM 4550 N N . LEU B 1 263 ? -21.5 -18.203 -8.617 1 95.44 263 LEU B N 1
ATOM 4551 C CA . LEU B 1 263 ? -20.125 -18.641 -8.391 1 95.44 263 LEU B CA 1
ATOM 4552 C C . LEU B 1 263 ? -19.172 -17.453 -8.406 1 95.44 263 LEU B C 1
ATOM 4554 O O . LEU B 1 263 ? -19.328 -16.531 -9.203 1 95.44 263 LEU B O 1
ATOM 4558 N N . VAL B 1 264 ? -18.203 -17.5 -7.477 1 93.88 264 VAL B N 1
ATOM 4559 C CA . VAL B 1 264 ? -17.125 -16.531 -7.43 1 93.88 264 VAL B CA 1
ATOM 4560 C C . VAL B 1 264 ? -15.789 -17.219 -7.617 1 93.88 264 VAL B C 1
ATOM 4562 O O . VAL B 1 264 ? -15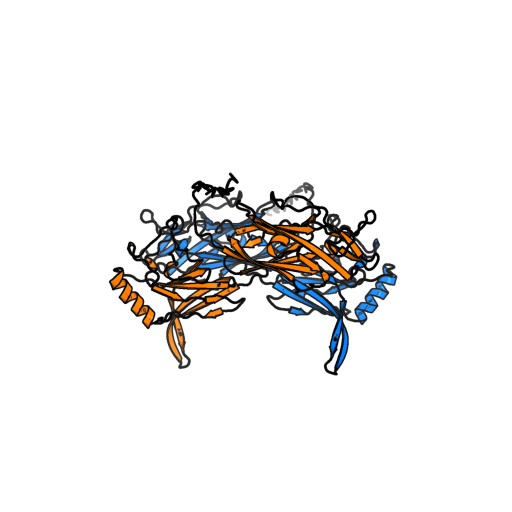.594 -18.344 -7.145 1 93.88 264 VAL B O 1
ATOM 4565 N N . GLU B 1 265 ? -14.891 -16.547 -8.344 1 93.88 265 GLU B N 1
ATOM 4566 C CA . GLU B 1 265 ? -13.547 -17.094 -8.5 1 93.88 265 GLU B CA 1
ATOM 4567 C C . GLU B 1 265 ? -12.742 -16.969 -7.211 1 93.88 265 GLU B C 1
ATOM 4569 O O . GLU B 1 265 ? -12.906 -15.992 -6.469 1 93.88 265 GLU B O 1
ATOM 4574 N N . PRO B 1 266 ? -11.859 -17.953 -6.953 1 94.31 266 PRO B N 1
ATOM 4575 C CA . PRO B 1 266 ? -10.961 -17.797 -5.809 1 94.31 266 PRO B CA 1
ATOM 4576 C C . PRO B 1 266 ? -9.977 -16.656 -5.98 1 94.31 266 PRO B C 1
ATOM 4578 O O . PRO B 1 266 ? -9.562 -16.359 -7.105 1 94.31 266 PRO B O 1
ATOM 4581 N N . VAL B 1 267 ? -9.633 -16.062 -4.848 1 91.56 267 VAL B N 1
ATOM 4582 C CA . VAL B 1 267 ? -8.664 -14.969 -4.887 1 91.56 267 VAL B CA 1
ATOM 4583 C C . VAL B 1 267 ? -7.246 -15.539 -4.914 1 91.56 267 VAL B C 1
ATOM 4585 O O . VAL B 1 267 ? -6.309 -14.867 -5.348 1 91.56 267 VAL B O 1
ATOM 4588 N N . ALA B 1 268 ? -7.055 -16.75 -4.414 1 90.69 268 ALA B N 1
ATOM 4589 C CA . ALA B 1 268 ? -5.781 -17.469 -4.426 1 90.69 268 ALA B CA 1
ATOM 4590 C C . ALA B 1 268 ? -5.996 -18.969 -4.301 1 90.69 268 ALA B C 1
ATOM 4592 O O . ALA B 1 268 ? -7.023 -19.422 -3.783 1 90.69 268 ALA B O 1
ATOM 4593 N N . VAL B 1 269 ? -5.047 -19.688 -4.777 1 92.25 269 VAL B N 1
ATOM 4594 C CA . VAL B 1 269 ? -5.047 -21.141 -4.629 1 92.25 269 VAL B CA 1
ATOM 4595 C C . VAL B 1 269 ? -3.701 -21.609 -4.078 1 92.25 269 VAL B C 1
ATOM 4597 O O . VAL B 1 269 ? -2.648 -21.141 -4.52 1 92.25 269 VAL B O 1
ATOM 4600 N N . ALA B 1 270 ? -3.697 -22.453 -3.09 1 92.25 270 ALA B N 1
ATOM 4601 C CA . ALA B 1 270 ? -2.488 -23.031 -2.504 1 92.25 270 ALA B CA 1
ATOM 4602 C C . ALA B 1 270 ? -2.48 -24.547 -2.646 1 92.25 270 ALA B C 1
ATOM 4604 O O . ALA B 1 270 ? -3.494 -25.203 -2.4 1 92.25 270 ALA B O 1
ATOM 4605 N N . SER B 1 271 ? -1.357 -25.078 -3.039 1 91.25 271 SER B N 1
ATOM 4606 C CA . SER B 1 271 ? -1.203 -26.531 -3.076 1 91.25 271 SER B CA 1
ATOM 4607 C C . SER B 1 271 ? -1.041 -27.109 -1.673 1 91.25 271 SER B C 1
ATOM 4609 O O . SER B 1 271 ? -0.502 -26.438 -0.784 1 91.25 271 SER B O 1
ATOM 4611 N N . ILE B 1 272 ? -1.563 -28.25 -1.586 1 93.75 272 ILE B N 1
ATOM 4612 C CA . ILE B 1 272 ? -1.334 -29.016 -0.358 1 93.75 272 ILE B CA 1
ATOM 4613 C C . ILE B 1 272 ? -0.251 -30.062 -0.593 1 93.75 272 ILE B C 1
ATOM 4615 O O . ILE B 1 272 ? -0.424 -30.969 -1.411 1 93.75 272 ILE B O 1
ATOM 4619 N N . ASN B 1 273 ? 0.809 -29.922 0.172 1 89.81 273 ASN B N 1
ATOM 4620 C CA . ASN B 1 273 ? 1.974 -30.781 -0.059 1 89.81 273 ASN B CA 1
ATOM 4621 C C . ASN B 1 273 ? 2.393 -31.516 1.211 1 89.81 273 ASN B C 1
ATOM 4623 O O . ASN B 1 273 ? 2.211 -31 2.316 1 89.81 273 ASN B O 1
ATOM 4627 N N . PRO B 1 274 ? 2.918 -32.75 1.011 1 93 274 PRO B N 1
ATOM 4628 C CA . PRO B 1 274 ? 3.5 -33.438 2.168 1 93 274 PRO B CA 1
ATOM 4629 C C . PRO B 1 274 ? 4.805 -32.781 2.637 1 93 274 PRO B C 1
ATOM 4631 O O . PRO B 1 274 ? 5.664 -32.469 1.816 1 93 274 PRO B O 1
ATOM 4634 N N . VAL B 1 275 ? 4.867 -32.469 3.871 1 91.56 275 VAL B N 1
ATOM 4635 C CA . VAL B 1 275 ? 6.066 -31.891 4.48 1 91.56 275 VAL B CA 1
ATOM 4636 C C . VAL B 1 275 ? 6.5 -32.75 5.668 1 91.56 275 VAL B C 1
ATOM 4638 O O . VAL B 1 275 ? 5.676 -33.156 6.488 1 91.56 275 VAL B O 1
ATOM 4641 N N . GLU B 1 276 ? 7.777 -33.062 5.723 1 93.62 276 GLU B N 1
ATOM 4642 C CA . GLU B 1 276 ? 8.305 -33.781 6.879 1 93.62 276 GLU B CA 1
ATOM 4643 C C . GLU B 1 276 ? 8.516 -32.844 8.062 1 93.62 276 GLU B C 1
ATOM 4645 O O . GLU B 1 276 ? 9.18 -31.797 7.938 1 93.62 276 GLU B O 1
ATOM 4650 N N . VAL B 1 277 ? 7.879 -33.125 9.078 1 92.69 277 VAL B N 1
ATOM 4651 C CA . VAL B 1 277 ? 7.992 -32.312 10.281 1 92.69 277 VAL B CA 1
ATOM 4652 C C . VAL B 1 277 ? 8.609 -33.156 11.406 1 92.69 277 VAL B C 1
ATOM 4654 O O . VAL B 1 277 ? 8.164 -34.281 11.68 1 92.69 277 VAL B O 1
ATOM 4657 N N . ALA B 1 278 ? 9.711 -32.625 12.125 1 89.81 278 ALA B N 1
ATOM 4658 C CA . ALA B 1 278 ? 10.375 -33.281 13.25 1 89.81 278 ALA B CA 1
ATOM 4659 C C . ALA B 1 278 ? 9.461 -33.312 14.477 1 89.81 278 ALA B C 1
ATOM 4661 O O . ALA B 1 278 ? 8.766 -32.344 14.758 1 89.81 278 ALA B O 1
ATOM 4662 N N . GLN B 1 279 ? 9.469 -34.469 15 1 90.81 279 GLN B N 1
ATOM 4663 C CA . GLN B 1 279 ? 8.664 -34.656 16.203 1 90.81 279 GLN B CA 1
ATOM 4664 C C . GLN B 1 279 ? 9.516 -34.531 17.453 1 90.81 279 GLN B C 1
ATOM 4666 O O . GLN B 1 279 ? 10.742 -34.656 17.391 1 90.81 279 GLN B O 1
ATOM 4671 N N . GLU B 1 280 ? 8.828 -34.312 18.562 1 92 280 GLU B N 1
ATOM 4672 C CA . GLU B 1 280 ? 9.523 -34.156 19.828 1 92 280 GLU B CA 1
ATOM 4673 C C . GLU B 1 280 ? 10.312 -35.406 20.188 1 92 280 GLU B C 1
ATOM 4675 O O . GLU B 1 280 ? 11.359 -35.344 20.828 1 92 280 GLU B O 1
ATOM 4680 N N . ASP B 1 281 ? 9.867 -36.531 19.781 1 92.94 281 ASP B N 1
ATOM 4681 C CA . ASP B 1 281 ? 10.484 -37.781 20.125 1 92.94 281 ASP B CA 1
ATOM 4682 C C . ASP B 1 281 ? 11.625 -38.125 19.172 1 92.94 281 ASP B C 1
ATOM 4684 O O . ASP B 1 281 ? 12.18 -39.219 19.234 1 92.94 281 ASP B O 1
ATOM 4688 N N . GLY B 1 282 ? 11.945 -37.25 18.312 1 92.19 282 GLY B N 1
ATOM 4689 C CA . GLY B 1 282 ? 13.062 -37.438 17.406 1 92.19 282 GLY B CA 1
ATOM 4690 C C . GLY B 1 282 ? 12.656 -38.062 16.078 1 92.19 282 GLY B C 1
ATOM 4691 O O . GLY B 1 282 ? 13.484 -38.188 15.18 1 92.19 282 GLY B O 1
ATOM 4692 N N . THR B 1 283 ? 11.367 -38.5 16.016 1 92.69 283 THR B N 1
ATOM 4693 C CA . THR B 1 283 ? 10.898 -39.062 14.742 1 92.69 283 THR B CA 1
ATOM 4694 C C . THR B 1 283 ? 10.406 -37.938 13.82 1 92.69 283 THR B C 1
ATOM 4696 O O . THR B 1 283 ? 10.43 -36.781 14.18 1 92.69 283 THR B O 1
ATOM 4699 N N . THR B 1 284 ? 10.227 -38.375 12.547 1 92.69 284 THR B N 1
ATOM 4700 C CA . THR B 1 284 ? 9.656 -37.469 11.57 1 92.69 284 THR B CA 1
ATOM 4701 C C . THR B 1 284 ? 8.258 -37.906 11.156 1 92.69 284 THR B C 1
ATOM 4703 O O . THR B 1 284 ? 7.98 -39.094 11.062 1 92.69 284 THR B O 1
ATOM 4706 N N . ALA B 1 285 ? 7.355 -37.031 11.195 1 93 285 ALA B N 1
ATOM 4707 C CA . ALA B 1 285 ? 6.016 -37.25 10.672 1 93 285 ALA B CA 1
ATOM 4708 C C . ALA B 1 285 ? 5.762 -36.406 9.422 1 93 285 ALA B C 1
ATOM 4710 O O . ALA B 1 285 ? 6.324 -35.344 9.266 1 93 285 ALA B O 1
ATOM 4711 N N . THR B 1 286 ? 5.004 -37.062 8.453 1 95.06 286 THR B N 1
ATOM 4712 C CA . THR B 1 286 ? 4.609 -36.312 7.258 1 95.06 286 THR B CA 1
ATOM 4713 C C . THR B 1 286 ? 3.279 -35.594 7.484 1 95.06 286 THR B C 1
ATOM 4715 O O . THR B 1 286 ? 2.299 -36.219 7.91 1 95.06 286 THR B O 1
ATOM 4718 N N . GLU B 1 287 ? 3.283 -34.312 7.254 1 95.69 287 GLU B N 1
ATOM 4719 C CA . GLU B 1 287 ? 2.064 -33.531 7.316 1 95.69 287 GLU B CA 1
ATOM 4720 C C . GLU B 1 287 ? 1.719 -32.938 5.949 1 95.69 287 GLU B C 1
ATOM 4722 O O . GLU B 1 287 ? 2.611 -32.594 5.172 1 95.69 287 GLU B O 1
ATOM 4727 N N . LEU B 1 288 ? 0.392 -32.938 5.66 1 97.31 288 LEU B N 1
ATOM 4728 C CA . LEU B 1 288 ? -0.103 -32.25 4.465 1 97.31 288 LEU B CA 1
ATOM 4729 C C . LEU B 1 288 ? -0.375 -30.781 4.75 1 97.31 288 LEU B C 1
ATOM 4731 O O . LEU B 1 288 ? -1.353 -30.453 5.422 1 97.31 288 LEU B O 1
ATOM 4735 N N . GLN B 1 289 ? 0.479 -29.922 4.145 1 95.75 289 GLN B N 1
ATOM 4736 C CA . GLN B 1 289 ? 0.424 -28.516 4.547 1 95.75 289 GLN B CA 1
ATOM 4737 C C . GLN B 1 289 ? 0.095 -27.609 3.361 1 95.75 289 GLN B C 1
ATOM 4739 O O . GLN B 1 289 ? 0.411 -27.938 2.217 1 95.75 289 GLN B O 1
ATOM 4744 N N . TYR B 1 290 ? -0.556 -26.531 3.641 1 94.81 290 TYR B N 1
ATOM 4745 C CA . TYR B 1 290 ? -0.761 -25.438 2.693 1 94.81 290 TYR B CA 1
ATOM 4746 C C . TYR B 1 290 ? -0.502 -24.078 3.352 1 94.81 290 TYR B C 1
ATOM 4748 O O . TYR B 1 290 ? -0.517 -23.969 4.578 1 94.81 290 TYR B O 1
ATOM 4756 N N . GLU B 1 291 ? -0.223 -23.094 2.463 1 94 291 GLU B N 1
ATOM 4757 C CA . GLU B 1 291 ? -0.021 -21.734 2.953 1 94 291 GLU B CA 1
ATOM 4758 C C . GLU B 1 291 ? -0.433 -20.703 1.904 1 94 291 GLU B C 1
ATOM 4760 O O . GLU B 1 291 ? -0.086 -20.844 0.729 1 94 291 GLU B O 1
ATOM 4765 N N . PHE B 1 292 ? -1.269 -19.781 2.309 1 93.69 292 PHE B N 1
ATOM 4766 C CA . PHE B 1 292 ? -1.495 -18.531 1.577 1 93.69 292 PHE B CA 1
ATOM 4767 C C . PHE B 1 292 ? -0.689 -17.391 2.184 1 93.69 292 PHE B C 1
ATOM 4769 O O . PHE B 1 292 ? -0.914 -17.016 3.334 1 93.69 292 PHE B O 1
ATOM 4776 N N . GLY B 1 293 ? 0.243 -16.906 1.438 1 92 293 GLY B N 1
ATOM 4777 C CA . GLY B 1 293 ? 0.999 -15.742 1.896 1 92 293 GLY B CA 1
ATOM 4778 C C . GLY B 1 293 ? 0.468 -14.43 1.351 1 92 293 GLY B C 1
ATOM 4779 O O . GLY B 1 293 ? -0.24 -14.414 0.342 1 92 293 GLY B O 1
ATOM 4780 N N . PHE B 1 294 ? 0.735 -13.281 2.096 1 90.75 294 PHE B N 1
ATOM 4781 C CA . PHE B 1 294 ? 0.479 -11.93 1.632 1 90.75 294 PHE B CA 1
ATOM 4782 C C . PHE B 1 294 ? -1.014 -11.695 1.431 1 90.75 294 PHE B C 1
ATOM 4784 O O . PHE B 1 294 ? -1.433 -11.172 0.396 1 90.75 294 PHE B O 1
ATOM 4791 N N . ILE B 1 295 ? -1.796 -12.156 2.359 1 93.31 295 ILE B N 1
ATOM 4792 C CA . ILE B 1 295 ? -3.244 -11.992 2.281 1 93.31 295 ILE B CA 1
ATOM 4793 C C . ILE B 1 295 ? -3.67 -10.766 3.084 1 93.31 295 ILE B C 1
ATOM 4795 O O . ILE B 1 295 ? -3.291 -10.609 4.246 1 93.31 295 ILE B O 1
ATOM 4799 N N . GLY B 1 296 ? -4.43 -9.875 2.422 1 93.12 296 GLY B N 1
ATOM 4800 C CA . GLY B 1 296 ? -4.938 -8.719 3.141 1 93.12 296 GLY B CA 1
ATOM 4801 C C . GLY B 1 296 ? -5.777 -9.086 4.348 1 93.12 296 GLY B C 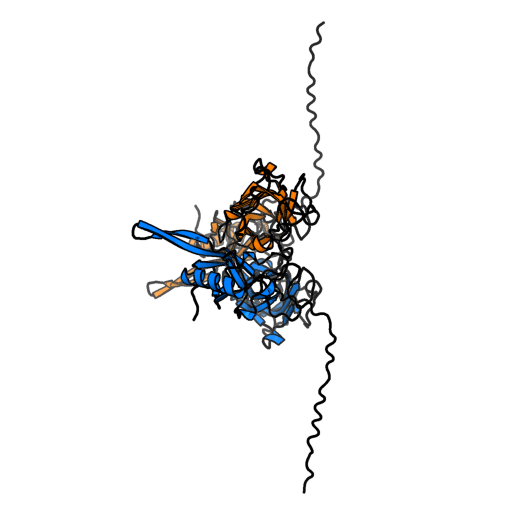1
ATOM 4802 O O . GLY B 1 296 ? -6.488 -10.094 4.332 1 93.12 296 GLY B O 1
ATOM 4803 N N . GLU B 1 297 ? -5.715 -8.227 5.383 1 94.81 297 GLU B N 1
ATOM 4804 C CA . GLU B 1 297 ? -6.625 -8.391 6.516 1 94.81 297 GLU B CA 1
ATOM 4805 C C . GLU B 1 297 ? -8.078 -8.43 6.055 1 94.81 297 GLU B C 1
ATOM 4807 O O . GLU B 1 297 ? -8.461 -7.699 5.137 1 94.81 297 GLU B O 1
ATOM 4812 N N . GLY B 1 298 ? -8.891 -9.344 6.727 1 96 298 GLY B N 1
ATOM 4813 C CA . GLY B 1 298 ? -10.289 -9.438 6.344 1 96 298 GLY B CA 1
ATOM 4814 C C . GLY B 1 298 ? -10.875 -10.82 6.582 1 96 298 GLY B C 1
ATOM 4815 O O . GLY B 1 298 ? -10.273 -11.648 7.266 1 96 298 GLY B O 1
ATOM 4816 N N . THR B 1 299 ? -12.102 -10.992 6.059 1 96.75 299 THR B N 1
ATOM 4817 C CA . THR B 1 299 ? -12.836 -12.25 6.168 1 96.75 299 THR B CA 1
ATOM 4818 C C . THR B 1 299 ? -12.766 -13.031 4.859 1 96.75 299 THR B C 1
ATOM 4820 O O . THR B 1 299 ? -12.969 -12.469 3.783 1 96.75 299 THR B O 1
ATOM 4823 N N . TYR B 1 300 ? -12.461 -14.289 5.023 1 97.69 300 TYR B N 1
ATOM 4824 C CA . TYR B 1 300 ? -12.328 -15.172 3.869 1 97.69 300 TYR B CA 1
ATOM 4825 C C . TYR B 1 300 ? -13.016 -16.5 4.125 1 97.69 300 TYR B C 1
ATOM 4827 O O . TYR B 1 300 ? -13.609 -16.703 5.188 1 97.69 300 TYR B O 1
ATOM 4835 N N . SER B 1 301 ? -13.023 -17.312 3.098 1 98.38 301 SER B N 1
ATOM 4836 C CA . SER B 1 301 ? -13.43 -18.703 3.141 1 98.38 301 SER B CA 1
ATOM 4837 C C . SER B 1 301 ? -12.461 -19.594 2.355 1 98.38 301 SER B C 1
ATOM 4839 O O . SER B 1 301 ? -11.859 -19.141 1.379 1 98.38 301 SER B O 1
ATOM 4841 N N . ILE B 1 302 ? -12.336 -20.828 2.857 1 98.62 302 ILE B N 1
ATOM 4842 C CA . ILE B 1 302 ? -11.469 -21.781 2.162 1 98.62 302 ILE B CA 1
ATOM 4843 C C . ILE B 1 302 ? -12.297 -22.938 1.624 1 98.62 302 ILE B C 1
ATOM 4845 O O . ILE B 1 302 ? -13.133 -23.5 2.34 1 98.62 302 ILE B O 1
ATOM 4849 N N . GLY B 1 303 ? -12.156 -23.172 0.351 1 98.44 303 GLY B N 1
ATOM 4850 C CA . GLY B 1 303 ? -12.625 -24.406 -0.255 1 98.44 303 GLY B CA 1
ATOM 4851 C C . GLY B 1 303 ? -11.516 -25.422 -0.492 1 98.44 303 GLY B C 1
ATOM 4852 O O . GLY B 1 303 ? -10.461 -25.078 -1.038 1 98.44 303 GLY B O 1
ATOM 4853 N N . TYR B 1 304 ? -11.781 -26.641 -0.051 1 98.5 304 TYR B N 1
ATOM 4854 C CA . TYR B 1 304 ? -10.828 -27.719 -0.252 1 98.5 304 TYR B CA 1
ATOM 4855 C C . TYR B 1 304 ? -11.289 -28.641 -1.375 1 98.5 304 TYR B C 1
ATOM 4857 O O . TYR B 1 304 ? -12.477 -28.953 -1.487 1 98.5 304 TYR B O 1
ATOM 4865 N N . THR B 1 305 ? -10.281 -29.109 -2.168 1 97.88 305 THR B N 1
ATOM 4866 C CA . THR B 1 305 ? -10.57 -30.141 -3.164 1 97.88 305 THR B CA 1
ATOM 4867 C C . THR B 1 305 ? -9.359 -31.031 -3.385 1 97.88 305 THR B C 1
ATOM 4869 O O . THR B 1 305 ? -8.227 -30.641 -3.076 1 97.88 305 THR B O 1
ATOM 4872 N N . CYS B 1 306 ? -9.656 -32.281 -3.877 1 97.94 306 CYS B N 1
ATOM 4873 C CA . CYS B 1 306 ? -8.578 -33.188 -4.258 1 97.94 306 CYS B CA 1
ATOM 4874 C C . CYS B 1 306 ? -8.531 -33.375 -5.766 1 97.94 306 CYS B C 1
ATOM 4876 O O . CYS B 1 306 ? -7.809 -34.25 -6.266 1 97.94 306 CYS B O 1
ATOM 4878 N N . VAL B 1 307 ? -9.336 -32.562 -6.523 1 97.06 307 VAL B N 1
ATOM 4879 C CA . VAL B 1 307 ? -9.352 -32.656 -7.977 1 97.06 307 VAL B CA 1
ATOM 4880 C C . VAL B 1 307 ? -8.984 -31.328 -8.609 1 97.06 307 VAL B C 1
ATOM 4882 O O . VAL B 1 307 ? -9.555 -30.938 -9.633 1 97.06 307 VAL B O 1
ATOM 4885 N N . ALA B 1 308 ? -8.039 -30.703 -8.008 1 94.81 308 ALA B N 1
ATOM 4886 C CA . ALA B 1 308 ? -7.594 -29.406 -8.539 1 94.81 308 ALA B CA 1
ATOM 4887 C C . ALA B 1 308 ? -6.969 -29.578 -9.922 1 94.81 308 ALA B C 1
ATOM 4889 O O . ALA B 1 308 ? -6.875 -28.609 -10.688 1 94.81 308 ALA B O 1
ATOM 4890 N N . ASN B 1 309 ? -6.5 -30.781 -10.258 1 91.19 309 ASN B N 1
ATOM 4891 C CA . ASN B 1 309 ? -5.918 -31.047 -11.562 1 91.19 309 ASN B CA 1
ATOM 4892 C C . ASN B 1 309 ? -6.945 -30.891 -12.68 1 91.19 309 ASN B C 1
ATOM 4894 O O . ASN B 1 309 ? -6.582 -30.734 -13.852 1 91.19 309 ASN B O 1
ATOM 4898 N N . ALA B 1 310 ? -8.211 -30.922 -12.328 1 93.25 310 ALA B N 1
ATOM 4899 C CA . ALA B 1 310 ? -9.273 -30.781 -13.312 1 93.25 310 ALA B CA 1
ATOM 4900 C C . ALA B 1 310 ? -9.617 -29.297 -13.531 1 93.25 310 ALA B C 1
ATOM 4902 O O . ALA B 1 310 ? -10.398 -28.969 -14.43 1 93.25 310 ALA B O 1
ATOM 4903 N N . ASP B 1 311 ? -9.117 -28.422 -12.703 1 93.62 311 ASP B N 1
ATOM 4904 C CA . ASP B 1 311 ? -9.375 -26.984 -12.797 1 93.62 311 ASP B CA 1
ATOM 4905 C C . ASP B 1 311 ? -8.375 -26.297 -13.727 1 93.62 311 ASP B C 1
ATOM 4907 O O . ASP B 1 311 ? -7.219 -26.078 -13.352 1 93.62 311 ASP B O 1
ATOM 4911 N N . LEU B 1 312 ? -8.852 -25.984 -14.883 1 88.44 312 LEU B N 1
ATOM 4912 C CA . LEU B 1 312 ? -7.996 -25.359 -15.883 1 88.44 312 LEU B CA 1
ATOM 4913 C C . LEU B 1 312 ? -8.023 -23.828 -15.75 1 88.44 312 LEU B C 1
ATOM 4915 O O . LEU B 1 312 ? -9 -23.266 -15.25 1 88.44 312 LEU B O 1
ATOM 4919 N N . PRO B 1 313 ? -6.992 -23.172 -16.25 1 85.94 313 PRO B N 1
ATOM 4920 C CA . PRO B 1 313 ? -6.809 -21.75 -15.969 1 85.94 313 PRO B CA 1
ATOM 4921 C C . PRO B 1 313 ? -7.812 -20.859 -16.719 1 85.94 313 PRO B C 1
ATOM 4923 O O . PRO B 1 313 ? -8.07 -19.734 -16.297 1 85.94 313 PRO B O 1
ATOM 4926 N N . ASP B 1 314 ? -8.531 -21.359 -17.875 1 88.44 314 ASP B N 1
ATOM 4927 C CA . ASP B 1 314 ? -9.273 -20.391 -18.688 1 88.44 314 ASP B CA 1
ATOM 4928 C C . ASP B 1 314 ? -10.68 -20.906 -18.984 1 88.44 314 ASP B C 1
ATOM 4930 O O . ASP B 1 314 ? -11.367 -20.391 -19.875 1 88.44 314 ASP B O 1
ATOM 4934 N N . THR B 1 315 ? -11.031 -21.938 -18.312 1 91.5 315 THR B N 1
ATOM 4935 C CA . THR B 1 315 ? -12.359 -22.5 -18.547 1 91.5 315 THR B CA 1
ATOM 4936 C C . THR B 1 315 ? -13.039 -22.812 -17.219 1 91.5 315 THR B C 1
ATOM 4938 O O . THR B 1 315 ? -12.375 -23.047 -16.203 1 91.5 315 THR B O 1
ATOM 4941 N N . HIS B 1 316 ? -14.289 -22.734 -17.297 1 95.12 316 HIS B N 1
ATOM 4942 C CA . HIS B 1 316 ? -15.102 -23.094 -16.141 1 95.12 316 HIS B CA 1
ATOM 4943 C C . HIS B 1 316 ? -15.375 -24.594 -16.109 1 95.12 316 HIS B C 1
ATOM 4945 O O . HIS B 1 316 ? -15.938 -25.141 -17.062 1 95.12 316 HIS B O 1
ATOM 4951 N N . GLU B 1 317 ? -14.906 -25.281 -15.086 1 95.94 317 GLU B N 1
ATOM 4952 C CA . GLU B 1 317 ? -15.133 -26.703 -14.891 1 95.94 317 GLU B CA 1
ATOM 4953 C C . GLU B 1 317 ? -16.172 -26.953 -13.805 1 95.94 317 GLU B C 1
ATOM 4955 O O . GLU B 1 317 ? -16.156 -26.312 -12.758 1 95.94 317 GLU B O 1
ATOM 4960 N N . THR B 1 318 ? -17.094 -27.781 -14.117 1 95.44 318 THR B N 1
ATOM 4961 C CA . THR B 1 318 ? -18.094 -28.281 -13.172 1 95.44 318 THR B CA 1
ATOM 4962 C C . THR B 1 318 ? -17.859 -29.75 -12.852 1 95.44 318 THR B C 1
ATOM 4964 O O . THR B 1 318 ? -16.797 -30.297 -13.172 1 95.44 318 THR B O 1
ATOM 4967 N N . ASP B 1 319 ? -18.859 -30.312 -12.18 1 95.94 319 ASP B N 1
ATOM 4968 C CA . ASP B 1 319 ? -18.797 -31.75 -11.891 1 95.94 319 ASP B CA 1
ATOM 4969 C C . ASP B 1 319 ? -18.688 -32.562 -13.172 1 95.94 319 ASP B C 1
ATOM 4971 O O . ASP B 1 319 ? -18.031 -33.625 -13.195 1 95.94 319 ASP B O 1
ATOM 4975 N N . ALA B 1 320 ? -19.281 -32.031 -14.211 1 95.56 320 ALA B N 1
ATOM 4976 C CA . ALA B 1 320 ? -19.25 -32.75 -15.492 1 95.56 320 ALA B CA 1
ATOM 4977 C C . ALA B 1 320 ? -17.828 -32.844 -16.047 1 95.56 320 ALA B C 1
ATOM 4979 O O . ALA B 1 320 ? -17.484 -33.812 -16.719 1 95.56 320 ALA B O 1
ATOM 4980 N N . GLU B 1 321 ? -17.031 -31.828 -15.727 1 95.31 321 GLU B N 1
ATOM 4981 C CA . GLU B 1 321 ? -15.641 -31.828 -16.172 1 95.31 321 GLU B CA 1
ATOM 4982 C C . GLU B 1 321 ? -14.703 -32.344 -15.086 1 95.31 321 GLU B C 1
ATOM 4984 O O . GLU B 1 321 ? -13.477 -32.25 -15.227 1 95.31 321 GLU B O 1
ATOM 4989 N N . GLY B 1 322 ? -15.305 -32.781 -14.023 1 96.88 322 GLY B N 1
ATOM 4990 C CA . GLY B 1 322 ? -14.523 -33.469 -13.008 1 96.88 322 GLY B CA 1
ATOM 4991 C C . GLY B 1 322 ? -14.031 -32.531 -11.914 1 96.88 322 GLY B C 1
ATOM 4992 O O . GLY B 1 322 ? -13.086 -32.875 -11.188 1 96.88 322 GLY B O 1
ATOM 4993 N N . PHE B 1 323 ? -14.609 -31.391 -11.805 1 97.25 323 PHE B N 1
ATOM 4994 C CA . PHE B 1 323 ? -14.18 -30.484 -10.75 1 97.25 323 PHE B CA 1
ATOM 4995 C C . PHE B 1 323 ? -15.312 -30.219 -9.766 1 97.25 323 PHE B C 1
ATOM 4997 O O . PHE B 1 323 ? -16.469 -30.062 -10.164 1 97.25 323 PHE B O 1
ATOM 5004 N N . ALA B 1 324 ? -14.938 -30.156 -8.516 1 97.94 324 ALA B N 1
ATOM 5005 C CA . ALA B 1 324 ? -15.844 -29.734 -7.457 1 97.94 324 ALA B CA 1
ATOM 5006 C C . ALA B 1 324 ? -15.078 -29.391 -6.184 1 97.94 324 ALA B C 1
ATOM 5008 O O . ALA B 1 324 ? -14.023 -29.953 -5.914 1 97.94 324 ALA B O 1
ATOM 5009 N N . ILE B 1 325 ? -15.594 -28.406 -5.441 1 98.25 325 ILE B N 1
ATOM 5010 C CA . ILE B 1 325 ? -15.117 -28.188 -4.082 1 98.25 325 ILE B CA 1
ATOM 5011 C C . ILE B 1 325 ? -15.664 -29.266 -3.154 1 98.25 325 ILE B C 1
ATOM 5013 O O . ILE B 1 325 ? -16.859 -29.547 -3.152 1 98.25 325 ILE B O 1
ATOM 5017 N N . TYR B 1 326 ? -14.812 -29.875 -2.4 1 98.31 326 TYR B N 1
ATOM 5018 C CA . TYR B 1 326 ? -15.18 -31.016 -1.578 1 98.31 326 TYR B CA 1
ATOM 5019 C C . TYR B 1 326 ? -15.75 -30.578 -0.24 1 98.31 326 TYR B C 1
ATOM 5021 O O . TYR B 1 326 ? -16.734 -31.141 0.242 1 98.31 326 TYR B O 1
ATOM 5029 N N . GLN B 1 327 ? -15.156 -29.656 0.377 1 98.06 327 GLN B N 1
ATOM 5030 C CA . GLN B 1 327 ? -15.539 -29.125 1.678 1 98.06 327 GLN B CA 1
ATOM 5031 C C . GLN B 1 327 ? -15.172 -27.641 1.796 1 98.06 327 GLN B C 1
ATOM 5033 O O . GLN B 1 327 ? -14.312 -27.156 1.06 1 98.06 327 GLN B O 1
ATOM 5038 N N . HIS B 1 328 ? -15.859 -26.938 2.668 1 98.12 328 HIS B N 1
ATOM 5039 C CA . HIS B 1 328 ? -15.523 -25.531 2.863 1 98.12 328 HIS B CA 1
ATOM 5040 C C . HIS B 1 328 ? -15.367 -25.203 4.344 1 98.12 328 HIS B C 1
ATOM 5042 O O . HIS B 1 328 ? -15.906 -25.906 5.203 1 98.12 328 HIS B O 1
ATOM 5048 N N . TYR B 1 329 ? -14.625 -24.203 4.672 1 98.5 329 TYR B N 1
ATOM 5049 C CA . TYR B 1 329 ? -14.32 -23.672 5.992 1 98.5 329 TYR B CA 1
ATOM 5050 C C . TYR B 1 329 ? -14.523 -22.172 6.035 1 98.5 329 TYR B C 1
ATOM 5052 O O . TYR B 1 329 ? -13.82 -21.422 5.352 1 98.5 329 TYR B O 1
ATOM 5060 N N . THR B 1 330 ? -15.469 -21.719 6.801 1 97.56 330 THR B N 1
ATOM 5061 C CA . THR B 1 330 ? -15.891 -20.328 6.816 1 97.56 330 THR B CA 1
ATOM 5062 C C . THR B 1 330 ? -16.484 -19.953 8.172 1 97.56 330 THR B C 1
ATOM 5064 O O . THR B 1 330 ? -17.141 -20.781 8.812 1 97.56 330 THR B O 1
ATOM 5067 N N . PRO B 1 331 ? -16.25 -18.75 8.688 1 97.94 331 PRO B N 1
ATOM 5068 C CA . PRO B 1 331 ? -15.297 -17.797 8.117 1 97.94 331 PRO B CA 1
ATOM 5069 C C . PRO B 1 331 ? -13.859 -18.062 8.555 1 97.94 331 PRO B C 1
ATOM 5071 O O . PRO B 1 331 ? -13.633 -18.75 9.547 1 97.94 331 PRO B O 1
ATOM 5074 N N . VAL B 1 332 ? -12.945 -17.703 7.758 1 98.31 332 VAL B N 1
ATOM 5075 C CA . VAL B 1 332 ? -11.523 -17.641 8.086 1 98.31 332 VAL B CA 1
ATOM 5076 C C . VAL B 1 332 ? -11.094 -16.172 8.203 1 98.31 332 VAL B C 1
ATOM 5078 O O . VAL B 1 332 ? -11.102 -15.438 7.215 1 98.31 332 VAL B O 1
ATOM 5081 N N . GLU B 1 333 ? -10.719 -15.766 9.367 1 98.19 333 GLU B N 1
ATOM 5082 C CA . GLU B 1 333 ? -10.367 -14.375 9.609 1 98.19 333 GLU B CA 1
ATOM 5083 C C . GLU B 1 333 ? -8.859 -14.156 9.531 1 98.19 333 GLU B C 1
ATOM 5085 O O . GLU B 1 333 ? -8.094 -14.828 10.219 1 98.19 333 GLU B O 1
ATOM 5090 N N . VAL B 1 334 ? -8.453 -13.273 8.641 1 96.81 334 VAL B N 1
ATOM 5091 C CA . VAL B 1 334 ? -7.043 -12.898 8.539 1 96.81 334 VAL B CA 1
ATOM 5092 C C . VAL B 1 334 ? -6.789 -11.633 9.352 1 96.81 334 VAL B C 1
ATOM 5094 O O . VAL B 1 334 ? -7.422 -10.602 9.117 1 96.81 334 VAL B O 1
ATOM 5097 N N . GLU B 1 335 ? -5.863 -11.766 10.297 1 94.38 335 GLU B N 1
ATOM 5098 C CA . GLU B 1 335 ? -5.48 -10.641 11.133 1 94.38 335 GLU B CA 1
ATOM 5099 C C . GLU B 1 335 ? -4.137 -10.055 10.695 1 94.38 335 GLU B C 1
ATOM 5101 O O . GLU B 1 335 ? -3.273 -10.781 10.203 1 94.38 335 GLU B O 1
ATOM 5106 N N . ALA B 1 336 ? -4.02 -8.742 10.961 1 89.38 336 ALA B N 1
ATOM 5107 C CA . ALA B 1 336 ? -2.834 -7.984 10.562 1 89.38 336 ALA B CA 1
ATOM 5108 C C . ALA B 1 336 ? -1.572 -8.57 11.195 1 89.38 336 ALA B C 1
ATOM 5110 O O . ALA B 1 336 ? -1.5 -8.727 12.414 1 89.38 336 ALA B O 1
ATOM 5111 N N . ASN B 1 337 ? -0.623 -8.898 10.336 1 88.5 337 ASN B N 1
ATOM 5112 C CA . ASN B 1 337 ? 0.718 -9.32 10.727 1 88.5 337 ASN B CA 1
ATOM 5113 C C . ASN B 1 337 ? 0.682 -10.586 11.578 1 88.5 337 ASN B C 1
ATOM 5115 O O . ASN B 1 337 ? 1.526 -10.766 12.461 1 88.5 337 ASN B O 1
ATOM 5119 N N . GLU B 1 338 ? -0.319 -11.383 11.398 1 93.56 338 GLU B N 1
ATOM 5120 C CA . GLU B 1 338 ? -0.451 -12.641 12.125 1 93.56 338 GLU B CA 1
ATOM 5121 C C . GLU B 1 338 ? -0.63 -13.82 11.164 1 93.56 338 GLU B C 1
ATOM 5123 O O . GLU B 1 338 ? -0.93 -13.625 9.984 1 93.56 338 GLU B O 1
ATOM 5128 N N . GLU B 1 339 ? -0.32 -14.961 11.609 1 95.56 339 GLU B N 1
ATOM 5129 C CA . GLU B 1 339 ? -0.652 -16.203 10.922 1 95.56 339 GLU B CA 1
ATOM 5130 C C . GLU B 1 339 ? -1.973 -16.781 11.43 1 95.56 339 GLU B C 1
ATOM 5132 O O . GLU B 1 339 ? -2.104 -17.094 12.617 1 95.56 339 GLU B O 1
ATOM 5137 N N . THR B 1 340 ? -2.914 -16.828 10.625 1 97.69 340 THR B N 1
ATOM 5138 C CA . THR B 1 340 ? -4.16 -17.531 10.922 1 97.69 340 THR B CA 1
ATOM 5139 C C . THR B 1 340 ? -4.035 -19.016 10.586 1 97.69 340 THR B C 1
ATOM 5141 O O . THR B 1 340 ? -3.691 -19.375 9.461 1 97.69 340 THR B O 1
ATOM 5144 N N . VAL B 1 341 ? -4.301 -19.859 11.547 1 98.19 341 VAL B N 1
ATOM 5145 C CA . VAL B 1 341 ? -4.23 -21.297 11.312 1 98.19 341 VAL B CA 1
ATOM 5146 C C . VAL B 1 341 ? -5.629 -21.844 11.055 1 98.19 341 VAL B C 1
ATOM 5148 O O . VAL B 1 341 ? -6.535 -21.656 11.875 1 98.19 341 VAL B O 1
ATOM 5151 N N . GLN B 1 342 ? -5.816 -22.406 9.906 1 98.44 342 GLN B N 1
ATOM 5152 C CA . GLN B 1 342 ? -7.055 -23.094 9.562 1 98.44 342 GLN B CA 1
ATOM 5153 C C . GLN B 1 342 ? -6.773 -24.5 9.047 1 98.44 342 GLN B C 1
ATOM 5155 O O . GLN B 1 342 ? -6.48 -24.688 7.859 1 98.44 342 GLN B O 1
ATOM 5160 N N . ASP B 1 343 ? -6.98 -25.484 9.906 1 98.5 343 ASP B N 1
ATOM 5161 C CA . ASP B 1 343 ? -6.84 -26.859 9.477 1 98.5 343 ASP B CA 1
ATOM 5162 C C . ASP B 1 343 ? -8.07 -27.328 8.695 1 98.5 343 ASP B C 1
ATOM 5164 O O . ASP B 1 343 ? -9.18 -26.859 8.945 1 98.5 343 ASP B O 1
ATOM 5168 N N . LEU B 1 344 ? -7.84 -28.172 7.758 1 98.5 344 LEU B N 1
ATOM 5169 C CA . LEU B 1 344 ? -8.891 -28.734 6.914 1 98.5 344 LEU B CA 1
ATOM 5170 C C . LEU B 1 344 ? -9.266 -30.125 7.371 1 98.5 344 LEU B C 1
ATOM 5172 O O . LEU B 1 344 ? -8.836 -31.125 6.777 1 98.5 344 LEU B O 1
ATOM 5176 N N . ASP B 1 345 ? -10.102 -30.141 8.359 1 97.62 345 ASP B N 1
ATOM 5177 C CA . ASP B 1 345 ? -10.609 -31.375 8.953 1 97.62 345 ASP B CA 1
ATOM 5178 C C . ASP B 1 345 ? -11.984 -31.734 8.391 1 97.62 345 ASP B C 1
ATOM 5180 O O . ASP B 1 345 ? -12.672 -30.875 7.836 1 97.62 345 ASP B O 1
ATOM 5184 N N . PRO B 1 346 ? -12.32 -33.031 8.578 1 96.62 346 PRO B N 1
ATOM 5185 C CA . PRO B 1 346 ? -13.695 -33.375 8.211 1 96.62 346 PRO B CA 1
ATOM 5186 C C . PRO B 1 346 ? -14.734 -32.625 9.023 1 96.62 346 PRO B C 1
ATOM 5188 O O . PRO B 1 346 ? -14.531 -32.375 10.219 1 96.62 346 PRO B O 1
ATOM 5191 N N . ILE B 1 347 ? -15.695 -32.031 8.297 1 88.56 347 ILE B N 1
ATOM 5192 C CA . ILE B 1 347 ? -16.812 -31.406 8.992 1 88.56 347 ILE B CA 1
ATOM 5193 C C . ILE B 1 347 ? -18.047 -32.281 8.914 1 88.56 347 ILE B C 1
ATOM 5195 O O . ILE B 1 347 ? -18.375 -32.812 7.844 1 88.56 347 ILE B O 1
ATOM 5199 N N . LEU B 1 348 ? -18.625 -32.75 10.07 1 67.62 348 LEU B N 1
ATOM 5200 C CA . LEU B 1 348 ? -19.812 -33.594 10.141 1 67.62 348 LEU B CA 1
ATOM 5201 C C . LEU B 1 348 ? -21.047 -32.844 9.664 1 67.62 348 LEU B C 1
ATOM 5203 O O . LEU B 1 348 ? -21.141 -31.641 9.836 1 67.62 348 LEU B O 1
#

Secondary structure (DSSP, 8-state):
-----------------------------EEEEEEEEEEE--SSEEEEEEEEEEEEEEETTSSPPEEEEHHHHHSS-EEEEGGGS-TT--EEEEEEEEEESEEEEEEEEEEPP-SSTTSSEEEETTTEEEEEEES----BTTB----SSEEEEEBGGGPEEEE-SEEEEEEEEEEHHHHEE--TTSSSEEE-TT-EEEEE---EEEEEEEE-HHHHHHHHHHHHHHH---S-B-EEEEEESS--GGGB----TTT---TT---B--SEEEE-EEEEEE-TTS-EEEEEEEEEEEEESEEEEEEEESBGGG--TTS---GGGT----EEEEEEEEPTT-EEE--B----/-----------------------------EEEEEEEEEEE--SSEEEEEEEEEEEEEEETTSSPPEEEEHHHHHSS-EEEEGGGS-TT--EEEEEEEEEESEEEEEEEEEEPP-SSTTSSEEEETTTEEEEEEES----BTTB----SSEEEEEBGGGPPEEE-SEEEEEEEEEEHHHHEE--TTSSSEEE-TT-EEEEE---EEEEEEEE-HHHHHHHHHHHHHHH---S-B-EEEEEESS--GGGB----TTT---TT---B--SEEEE-EEEEEE-TTS-EEEEEEEEEEEEESEEEEEEEESBGGG--TTS---GGGT----EEEEEEEEPTT-EEE--BPPP-

Organism: Ferrimonas balearica (strain DSM 9799 / CCM 4581 / KCTC 23876 / PAT) (NCBI:txid550540)

Nearest PDB structures (foldseek):
  4i0k-assembly1_A-2  TM=2.808E-01  e=1.137E+00  Mus musculus
  5ckg-assembly2_B  TM=2.107E-01  e=4.411E+00  Homo sapiens
  4rmr-assembly1_A  TM=2.866E-01  e=9.948E+00  Homo sapiens
  6blr-assembly1_A  TM=1.607E-01  e=2.708E+00  Mus musculus
  5ckg-assembly2_B  TM=2.106E-01  e=3.625E+00  Homo sapiens